Protein AF-0000000078271564 (afdb_homodimer)

Structure (mmCIF, N/CA/C/O backbone):
data_AF-0000000078271564-model_v1
#
loop_
_entity.id
_entity.type
_entity.pdbx_description
1 polymer 'Carboxynorspermidine/carboxyspermidine decarboxylase'
#
loop_
_atom_site.group_PDB
_atom_site.id
_atom_site.type_symbol
_atom_site.label_atom_id
_atom_site.label_alt_id
_atom_site.label_comp_id
_atom_site.label_asym_id
_atom_site.label_entity_id
_atom_site.label_seq_id
_atom_site.pdbx_PDB_ins_code
_atom_site.Cartn_x
_atom_site.Cartn_y
_atom_site.Cartn_z
_atom_site.occupancy
_atom_site.B_iso_or_equiv
_atom_site.auth_seq_id
_atom_site.auth_comp_id
_atom_site.auth_asym_id
_atom_site.auth_atom_id
_atom_site.pdbx_PDB_model_num
ATOM 1 N N . MET A 1 1 ? 22.047 12.156 -17.562 1 96.12 1 MET A N 1
ATOM 2 C CA . MET A 1 1 ? 22.625 13.047 -16.547 1 96.12 1 MET A CA 1
ATOM 3 C C . MET A 1 1 ? 23.438 12.258 -15.531 1 96.12 1 MET A C 1
ATOM 5 O O . MET A 1 1 ? 23.453 11.023 -15.562 1 96.12 1 MET A O 1
ATOM 9 N N . LYS A 1 2 ? 24.078 13.016 -14.656 1 95.75 2 LYS A N 1
ATOM 10 C CA . LYS A 1 2 ? 24.766 12.352 -13.555 1 95.75 2 LYS A CA 1
ATOM 11 C C . LYS A 1 2 ? 23.859 12.211 -12.336 1 95.75 2 LYS A C 1
ATOM 13 O O . LYS A 1 2 ? 22.859 12.914 -12.219 1 95.75 2 LYS A O 1
ATOM 18 N N . LEU A 1 3 ? 24.203 11.258 -11.508 1 96.31 3 LEU A N 1
ATOM 19 C CA . LEU A 1 3 ? 23.375 10.961 -10.336 1 96.31 3 LEU A CA 1
ATOM 20 C C . LEU A 1 3 ? 23.203 12.203 -9.469 1 96.31 3 LEU A C 1
ATOM 22 O O . LEU A 1 3 ? 22.141 12.414 -8.883 1 96.31 3 LEU A O 1
ATOM 26 N N . GLU A 1 4 ? 24.219 13.047 -9.391 1 94.62 4 GLU A N 1
ATOM 27 C CA . GLU A 1 4 ? 24.188 14.234 -8.547 1 94.62 4 GLU A CA 1
ATOM 28 C C . GLU A 1 4 ? 23.141 15.234 -9.047 1 94.62 4 GLU A C 1
ATOM 30 O O . GLU A 1 4 ? 22.734 16.125 -8.305 1 94.62 4 GLU A O 1
ATOM 35 N N . ASP A 1 5 ? 22.734 15.07 -10.25 1 95.25 5 ASP A N 1
ATOM 36 C CA . ASP A 1 5 ? 21.828 16.047 -10.859 1 95.25 5 ASP A CA 1
ATOM 37 C C . ASP A 1 5 ? 20.391 15.523 -10.883 1 95.25 5 ASP A C 1
ATOM 39 O O . ASP A 1 5 ? 19.484 16.219 -11.312 1 95.25 5 ASP A O 1
ATOM 43 N N . ILE A 1 6 ? 20.203 14.344 -10.391 1 96.81 6 ILE A N 1
ATOM 44 C CA . ILE A 1 6 ? 18.875 13.742 -10.516 1 96.81 6 ILE A CA 1
ATOM 45 C C . ILE A 1 6 ? 17.906 14.445 -9.578 1 96.81 6 ILE A C 1
ATOM 47 O O . ILE A 1 6 ? 18.266 14.82 -8.461 1 96.81 6 ILE A O 1
ATOM 51 N N . LYS A 1 7 ? 16.719 14.664 -10.031 1 96.62 7 LYS A N 1
ATOM 52 C CA . LYS A 1 7 ? 15.656 15.133 -9.133 1 96.62 7 LYS A CA 1
ATOM 53 C C . LYS A 1 7 ? 15.172 14 -8.227 1 96.62 7 LYS A C 1
ATOM 55 O O . LYS A 1 7 ? 15.016 12.859 -8.664 1 96.62 7 LYS A O 1
ATOM 60 N N . THR A 1 8 ? 15.055 14.258 -6.965 1 97.94 8 THR A N 1
ATOM 61 C CA . THR A 1 8 ? 14.586 13.281 -5.996 1 97.94 8 THR A CA 1
ATOM 62 C C . THR A 1 8 ? 13.109 13.516 -5.656 1 97.94 8 THR A C 1
ATOM 64 O O . THR A 1 8 ? 12.594 14.617 -5.836 1 97.94 8 THR A O 1
ATOM 67 N N . PRO A 1 9 ? 12.484 12.453 -5.16 1 98.25 9 PRO A N 1
ATOM 68 C CA . PRO A 1 9 ? 12.984 11.094 -4.977 1 98.25 9 PRO A CA 1
ATOM 69 C C . PRO A 1 9 ? 12.961 10.273 -6.266 1 98.25 9 PRO A C 1
ATOM 71 O O . PRO A 1 9 ? 12.195 10.586 -7.18 1 98.25 9 PRO A O 1
ATOM 74 N N . ALA A 1 10 ? 13.82 9.242 -6.332 1 98.62 10 ALA A N 1
ATOM 75 C CA . ALA A 1 10 ? 13.859 8.391 -7.516 1 98.62 10 ALA A CA 1
ATOM 76 C C . ALA A 1 10 ? 14.328 6.98 -7.16 1 98.62 10 ALA A C 1
ATOM 78 O O . ALA A 1 10 ? 15.234 6.809 -6.332 1 98.62 10 ALA A O 1
ATOM 79 N N . TYR A 1 11 ? 13.625 5.973 -7.746 1 98.56 11 TYR A N 1
ATOM 80 C CA . TYR A 1 11 ? 14.188 4.625 -7.797 1 98.56 11 TYR A CA 1
ATOM 81 C C . TYR A 1 11 ? 15.219 4.508 -8.914 1 98.56 11 TYR A C 1
ATOM 83 O O . TYR A 1 11 ? 14.914 4.785 -10.078 1 98.56 11 TYR A O 1
ATOM 91 N N . VAL A 1 12 ? 16.406 4.09 -8.57 1 98.69 12 VAL A N 1
ATOM 92 C CA . VAL A 1 12 ? 17.453 3.99 -9.578 1 98.69 12 VAL A CA 1
ATOM 93 C C . VAL A 1 12 ? 17.984 2.559 -9.633 1 98.69 12 VAL A C 1
ATOM 95 O O . VAL A 1 12 ? 18.5 2.039 -8.641 1 98.69 12 VAL A O 1
ATOM 98 N N . CYS A 1 13 ? 17.781 1.923 -10.742 1 98.44 13 CYS A N 1
ATOM 99 C CA . CYS A 1 13 ? 18.344 0.598 -10.977 1 98.44 13 CYS A CA 1
ATOM 100 C C . CYS A 1 13 ? 19.719 0.699 -11.617 1 98.44 13 CYS A C 1
ATOM 102 O O . CYS A 1 13 ? 19.906 1.438 -12.586 1 98.44 13 CYS A O 1
ATOM 104 N N . GLU A 1 14 ? 20.656 0.043 -11.102 1 98.31 14 GLU A N 1
ATOM 105 C CA . GLU A 1 14 ? 22 -0.004 -11.664 1 98.31 14 GLU A CA 1
ATOM 106 C C . GLU A 1 14 ? 22.141 -1.13 -12.688 1 98.31 14 GLU A C 1
ATOM 108 O O . GLU A 1 14 ? 22.203 -2.305 -12.312 1 98.31 14 GLU A O 1
ATOM 113 N N . GLU A 1 15 ? 22.344 -0.771 -13.883 1 98.12 15 GLU A N 1
ATOM 114 C CA . GLU A 1 15 ? 22.312 -1.715 -15 1 98.12 15 GLU A CA 1
ATOM 115 C C . GLU A 1 15 ? 23.359 -2.805 -14.836 1 98.12 15 GLU A C 1
ATOM 117 O O . GLU A 1 15 ? 23.094 -3.98 -15.078 1 98.12 15 GLU A O 1
ATOM 122 N N . ALA A 1 16 ? 24.578 -2.441 -14.438 1 98.19 16 ALA A N 1
ATOM 123 C CA . ALA A 1 16 ? 25.672 -3.4 -14.297 1 98.19 16 ALA A CA 1
ATOM 124 C C . ALA A 1 16 ? 25.328 -4.461 -13.25 1 98.19 16 ALA A C 1
ATOM 126 O O . ALA A 1 16 ? 25.625 -5.645 -13.445 1 98.19 16 ALA A O 1
ATOM 127 N N . LYS A 1 17 ? 24.734 -4.059 -12.188 1 98.19 17 LYS A N 1
ATOM 128 C CA . LYS A 1 17 ? 24.375 -4.988 -11.125 1 98.19 17 LYS A CA 1
ATOM 129 C C . LYS A 1 17 ? 23.219 -5.895 -11.562 1 98.19 17 LYS A C 1
ATOM 131 O O . LYS A 1 17 ? 23.203 -7.086 -11.25 1 98.19 17 LYS A O 1
ATOM 136 N N . LEU A 1 18 ? 22.25 -5.332 -12.266 1 98.12 18 LEU A N 1
ATOM 137 C CA . LEU A 1 18 ? 21.156 -6.137 -12.805 1 98.12 18 LEU A CA 1
ATOM 138 C C . LEU A 1 18 ? 21.688 -7.188 -13.773 1 98.12 18 LEU A C 1
ATOM 140 O O . LEU A 1 18 ? 21.328 -8.359 -13.68 1 98.12 18 LEU A O 1
ATOM 144 N N . LYS A 1 19 ? 22.578 -6.77 -14.625 1 98.12 19 LYS A N 1
ATOM 145 C CA . LYS A 1 19 ? 23.172 -7.691 -15.586 1 98.12 19 LYS A CA 1
ATOM 146 C C . LYS A 1 19 ? 23.938 -8.812 -14.867 1 98.12 19 LYS A C 1
ATOM 148 O O . LYS A 1 19 ? 23.906 -9.961 -15.297 1 98.12 19 LYS A O 1
ATOM 153 N N . SER A 1 20 ? 24.578 -8.414 -13.828 1 98.19 20 SER A N 1
ATOM 154 C CA . SER A 1 20 ? 25.297 -9.414 -13.047 1 98.19 20 SER A CA 1
ATOM 155 C C . SER A 1 20 ? 24.359 -10.484 -12.5 1 98.19 20 SER A C 1
ATOM 157 O O . SER A 1 20 ? 24.656 -11.68 -12.602 1 98.19 20 SER A O 1
ATOM 159 N N . ASN A 1 21 ? 23.25 -10.078 -11.906 1 98.31 21 ASN A N 1
ATOM 160 C CA . ASN A 1 21 ? 22.266 -11.031 -11.414 1 98.31 21 ASN A CA 1
ATOM 161 C C . ASN A 1 21 ? 21.719 -11.898 -12.547 1 98.31 21 ASN A C 1
ATOM 163 O O . ASN A 1 21 ? 21.594 -13.117 -12.398 1 98.31 21 ASN A O 1
ATOM 167 N N . LEU A 1 22 ? 21.422 -11.281 -13.68 1 98.5 22 LEU A N 1
ATOM 168 C CA . LEU A 1 22 ? 20.859 -12 -14.812 1 98.5 22 LEU A CA 1
ATOM 169 C C . LEU A 1 22 ? 21.859 -13.008 -15.367 1 98.5 22 LEU A C 1
ATOM 171 O O . LEU A 1 22 ? 21.469 -14.086 -15.82 1 98.5 22 LEU A O 1
ATOM 175 N N . ASN A 1 23 ? 23.109 -12.664 -15.312 1 98.5 23 ASN A N 1
ATOM 176 C CA . ASN A 1 23 ? 24.141 -13.594 -15.758 1 98.5 23 ASN A CA 1
ATOM 177 C C . ASN A 1 23 ? 24.203 -14.828 -14.867 1 98.5 23 ASN A C 1
ATOM 179 O O . ASN A 1 23 ? 24.359 -15.953 -15.359 1 98.5 23 ASN A O 1
ATOM 183 N N . ILE A 1 24 ? 24.062 -14.609 -13.602 1 98.44 24 ILE A N 1
ATOM 184 C CA . ILE A 1 24 ? 24.062 -15.727 -12.664 1 98.44 24 ILE A CA 1
ATOM 185 C C . ILE A 1 24 ? 22.859 -16.625 -12.945 1 98.44 24 ILE A C 1
ATOM 187 O O . ILE A 1 24 ? 22.984 -17.844 -13.031 1 98.44 24 ILE A O 1
ATOM 191 N N . LEU A 1 25 ? 21.719 -16.078 -13.148 1 98.5 25 LEU A N 1
ATOM 192 C CA . LEU A 1 25 ? 20.5 -16.828 -13.391 1 98.5 25 LEU A CA 1
ATOM 193 C C . LEU A 1 25 ? 20.547 -17.562 -14.727 1 98.5 25 LEU A C 1
ATOM 195 O O . LEU A 1 25 ? 20.094 -18.688 -14.844 1 98.5 25 LEU A O 1
ATOM 199 N N . SER A 1 26 ? 21.156 -16.875 -15.695 1 98.06 26 SER A N 1
ATOM 200 C CA . SER A 1 26 ? 21.344 -17.5 -17 1 98.06 26 SER A CA 1
ATOM 201 C C . SER A 1 26 ? 22.281 -18.703 -16.906 1 98.06 26 SER A C 1
ATOM 203 O O . SER A 1 26 ? 22.094 -19.703 -17.594 1 98.06 26 SER A O 1
ATOM 205 N N . HIS A 1 27 ? 23.266 -18.516 -16.094 1 98.38 27 HIS A N 1
ATOM 206 C CA . HIS A 1 27 ? 24.203 -19.625 -15.867 1 98.38 27 HIS A CA 1
ATOM 207 C C . HIS A 1 27 ? 23.484 -20.828 -15.258 1 98.38 27 HIS A C 1
ATOM 209 O O . HIS A 1 27 ? 23.703 -21.953 -15.688 1 98.38 27 HIS A O 1
ATOM 215 N N . VAL A 1 28 ? 22.672 -20.578 -14.312 1 98.44 28 VAL A N 1
ATOM 216 C CA . VAL A 1 28 ? 21.891 -21.656 -13.688 1 98.44 28 VAL A CA 1
ATOM 217 C C . VAL A 1 28 ? 21.031 -22.344 -14.734 1 98.44 28 VAL A C 1
ATOM 219 O O . VAL A 1 28 ? 20.969 -23.578 -14.781 1 98.44 28 VAL A O 1
ATOM 222 N N . ALA A 1 29 ? 20.391 -21.578 -15.539 1 98.38 29 ALA A N 1
ATOM 223 C CA . ALA A 1 29 ? 19.531 -22.125 -16.594 1 98.38 29 ALA A CA 1
ATOM 224 C C . ALA A 1 29 ? 20.328 -23.016 -17.531 1 98.38 29 ALA A C 1
ATOM 226 O O . ALA A 1 29 ? 19.938 -24.156 -17.797 1 98.38 29 ALA A O 1
ATOM 227 N N . LYS A 1 30 ? 21.438 -22.531 -17.969 1 98.44 30 LYS A N 1
ATOM 228 C CA . LYS A 1 30 ? 22.266 -23.234 -18.953 1 98.44 30 LYS A CA 1
ATOM 229 C C . LYS A 1 30 ? 22.812 -24.531 -18.375 1 98.44 30 LYS A C 1
ATOM 231 O O . LYS A 1 30 ? 22.766 -25.594 -19.016 1 98.44 30 LYS A O 1
ATOM 236 N N . GLU A 1 31 ? 23.281 -24.484 -17.188 1 98.5 31 GLU A N 1
ATOM 237 C CA . GLU A 1 31 ? 23.984 -25.609 -16.609 1 98.5 31 GLU A CA 1
ATOM 238 C C . GLU A 1 31 ? 23.031 -26.656 -16.062 1 98.5 31 GLU A C 1
ATOM 240 O O . GLU A 1 31 ? 23.328 -27.859 -16.078 1 98.5 31 GLU A O 1
ATOM 245 N N . SER A 1 32 ? 21.922 -26.266 -15.625 1 98.5 32 SER A N 1
ATOM 246 C CA . SER A 1 32 ? 20.984 -27.203 -15.008 1 98.5 32 SER A CA 1
ATOM 247 C C . SER A 1 32 ? 20 -27.75 -16.031 1 98.5 32 SER A C 1
ATOM 249 O O . SER A 1 32 ? 19.406 -28.812 -15.82 1 98.5 32 SER A O 1
ATOM 251 N N . GLY A 1 33 ? 19.766 -26.984 -17.078 1 98.5 33 GLY A N 1
ATOM 252 C CA . GLY A 1 33 ? 18.719 -27.328 -18.047 1 98.5 33 GLY A CA 1
ATOM 253 C C . GLY A 1 33 ? 17.359 -26.781 -17.656 1 98.5 33 GLY A C 1
ATOM 254 O O . GLY A 1 33 ? 16.391 -26.906 -18.422 1 98.5 33 GLY A O 1
ATOM 255 N N . ALA A 1 34 ? 17.25 -26.156 -16.562 1 98.56 34 ALA A N 1
ATOM 256 C CA . ALA A 1 34 ? 15.992 -25.547 -16.156 1 98.56 34 ALA A CA 1
ATOM 257 C C . ALA A 1 34 ? 15.703 -24.281 -16.953 1 98.56 34 ALA A C 1
ATOM 259 O O . ALA A 1 34 ? 16.625 -23.688 -17.547 1 98.56 34 ALA A O 1
ATOM 260 N N . LYS A 1 35 ? 14.453 -23.922 -17.062 1 98.56 35 LYS A N 1
ATOM 261 C CA . LYS A 1 35 ? 14.062 -22.594 -17.531 1 98.56 35 LYS A CA 1
ATOM 262 C C . LYS A 1 35 ? 13.781 -21.656 -16.359 1 98.56 35 LYS A C 1
ATOM 264 O O . LYS A 1 35 ? 13.086 -22.031 -15.406 1 98.56 35 LYS A O 1
ATOM 269 N N . VAL A 1 36 ? 14.336 -20.469 -16.406 1 98.5 36 VAL A N 1
ATOM 270 C CA . VAL A 1 36 ? 14.242 -19.5 -15.312 1 98.5 36 VAL A CA 1
ATOM 271 C C . VAL A 1 36 ? 13.266 -18.391 -15.695 1 98.5 36 VAL A C 1
ATOM 273 O O . VAL A 1 36 ? 13.43 -17.734 -16.734 1 98.5 36 VAL A O 1
ATOM 276 N N . LEU A 1 37 ? 12.266 -18.172 -14.867 1 98.56 37 LEU A N 1
ATOM 277 C CA . LEU A 1 37 ? 11.219 -17.203 -15.141 1 98.56 37 LEU A CA 1
ATOM 278 C C . LEU A 1 37 ? 11.336 -16 -14.203 1 98.56 37 LEU A C 1
ATOM 280 O O . LEU A 1 37 ? 11.609 -16.172 -13.008 1 98.56 37 LEU A O 1
ATOM 284 N N . CYS A 1 38 ? 11.148 -14.812 -14.695 1 97.94 38 CYS A N 1
ATOM 285 C CA . CYS A 1 38 ? 11.031 -13.617 -13.867 1 97.94 38 CYS A CA 1
ATOM 286 C C . CYS A 1 38 ? 9.672 -13.547 -13.188 1 97.94 38 CYS A C 1
ATOM 288 O O . CYS A 1 38 ? 8.641 -13.453 -13.867 1 97.94 38 CYS A O 1
ATOM 290 N N . ALA A 1 39 ? 9.656 -13.594 -11.898 1 97.44 39 ALA A N 1
ATOM 291 C CA . ALA A 1 39 ? 8.406 -13.406 -11.18 1 97.44 39 ALA A CA 1
ATOM 292 C C . ALA A 1 39 ? 8.039 -11.922 -11.102 1 97.44 39 ALA A C 1
ATOM 294 O O . ALA A 1 39 ? 8.625 -11.172 -10.32 1 97.44 39 ALA A O 1
ATOM 295 N N . LEU A 1 40 ? 6.973 -11.508 -11.742 1 97.44 40 LEU A N 1
ATOM 296 C CA . LEU A 1 40 ? 6.594 -10.102 -11.828 1 97.44 40 LEU A CA 1
ATOM 297 C C . LEU A 1 40 ? 6.055 -9.602 -10.492 1 97.44 40 LEU A C 1
ATOM 299 O O . LEU A 1 40 ? 5.996 -8.391 -10.25 1 97.44 40 LEU A O 1
ATOM 303 N N . LYS A 1 41 ? 5.723 -10.523 -9.578 1 94.81 41 LYS A N 1
ATOM 304 C CA . LYS A 1 41 ? 5.312 -10.156 -8.227 1 94.81 41 LYS A CA 1
ATOM 305 C C . LYS A 1 41 ? 6.438 -9.438 -7.488 1 94.81 41 LYS A C 1
ATOM 307 O O . LYS A 1 41 ? 6.184 -8.555 -6.664 1 94.81 41 LYS A O 1
ATOM 312 N N . GLY A 1 42 ? 7.633 -9.797 -7.805 1 93.44 42 GLY A N 1
ATOM 313 C CA . GLY A 1 42 ? 8.773 -9.266 -7.078 1 93.44 42 GLY A CA 1
ATOM 314 C C . GLY A 1 42 ? 9.539 -8.219 -7.863 1 93.44 42 GLY A C 1
ATOM 315 O O . GLY A 1 42 ? 10.18 -7.336 -7.277 1 93.44 42 GLY A O 1
ATOM 316 N N . PHE A 1 43 ? 9.508 -8.367 -9.219 1 96.31 43 PHE A N 1
ATOM 317 C CA . PHE A 1 43 ? 10.273 -7.449 -10.055 1 96.31 43 PHE A CA 1
ATOM 318 C C . PHE A 1 43 ? 9.523 -7.113 -11.336 1 96.31 43 PHE A C 1
ATOM 320 O O . PHE A 1 43 ? 9.648 -7.82 -12.336 1 96.31 43 PHE A O 1
ATOM 327 N N . ALA A 1 44 ? 8.852 -6.004 -11.344 1 96.88 44 ALA A N 1
ATOM 328 C CA . ALA A 1 44 ? 8.133 -5.508 -12.516 1 96.88 44 ALA A CA 1
ATOM 329 C C . ALA A 1 44 ? 8.594 -4.105 -12.891 1 96.88 44 ALA A C 1
ATOM 331 O O . ALA A 1 44 ? 7.793 -3.266 -13.305 1 96.88 44 ALA A O 1
ATOM 332 N N . PHE A 1 45 ? 9.883 -3.832 -12.68 1 96.88 45 PHE A N 1
ATOM 333 C CA . PHE A 1 45 ? 10.5 -2.545 -12.977 1 96.88 45 PHE A CA 1
ATOM 334 C C . PHE A 1 45 ? 10.672 -2.357 -14.477 1 96.88 45 PHE A C 1
ATOM 336 O O . PHE A 1 45 ? 11.633 -2.857 -15.062 1 96.88 45 PHE A O 1
ATOM 343 N N . SER A 1 46 ? 9.859 -1.545 -15.148 1 96.69 46 SER A N 1
ATOM 344 C CA . SER A 1 46 ? 9.688 -1.487 -16.594 1 96.69 46 SER A CA 1
ATOM 345 C C . SER A 1 46 ? 10.984 -1.095 -17.297 1 96.69 46 SER A C 1
ATOM 347 O O . SER A 1 46 ? 11.32 -1.632 -18.359 1 96.69 46 SER A O 1
ATOM 349 N N . PRO A 1 47 ? 11.773 -0.153 -16.734 1 96.56 47 PRO A N 1
ATOM 350 C CA . PRO A 1 47 ? 12.992 0.216 -17.453 1 96.56 47 PRO A CA 1
ATOM 351 C C . PRO A 1 47 ? 13.977 -0.942 -17.578 1 96.56 47 PRO A C 1
ATOM 353 O O . PRO A 1 47 ? 14.812 -0.951 -18.484 1 96.56 47 PRO A O 1
ATOM 356 N N . GLY A 1 48 ? 13.859 -1.881 -16.703 1 96.56 48 GLY A N 1
ATOM 357 C CA . GLY A 1 48 ? 14.75 -3.027 -16.719 1 96.56 48 GLY A CA 1
ATOM 358 C C . GLY A 1 48 ? 14.227 -4.176 -17.562 1 96.56 48 GLY A C 1
ATOM 359 O O . GLY A 1 48 ? 14.953 -5.125 -17.859 1 96.56 48 GLY A O 1
ATOM 360 N N . MET A 1 49 ? 13.008 -4.148 -18.078 1 97.31 49 MET A N 1
ATOM 361 C CA . MET A 1 49 ? 12.32 -5.289 -18.688 1 97.31 49 MET A CA 1
ATOM 362 C C . MET A 1 49 ? 12.977 -5.672 -20 1 97.31 49 MET A C 1
ATOM 364 O O . MET A 1 49 ? 13.047 -6.855 -20.344 1 97.31 49 MET A O 1
ATOM 368 N N . PRO A 1 50 ? 13.516 -4.684 -20.766 1 96.75 50 PRO A N 1
ATOM 369 C CA . PRO A 1 50 ? 14.195 -5.086 -22 1 96.75 50 PRO A CA 1
ATOM 370 C C . PRO A 1 50 ? 15.359 -6.035 -21.75 1 96.75 50 PRO A C 1
ATOM 372 O O . PRO A 1 50 ? 15.539 -7.008 -22.484 1 96.75 50 PRO A O 1
ATOM 375 N N . LEU A 1 51 ? 16.094 -5.777 -20.703 1 97.12 51 LEU A N 1
ATOM 376 C CA . LEU A 1 51 ? 17.203 -6.652 -20.344 1 97.12 51 LEU A CA 1
ATOM 377 C C . LEU A 1 51 ? 16.703 -7.988 -19.812 1 97.12 51 LEU A C 1
ATOM 379 O O . LEU A 1 51 ? 17.188 -9.047 -20.203 1 97.12 51 LEU A O 1
ATOM 383 N N . VAL A 1 52 ? 15.75 -7.984 -18.984 1 98.06 52 VAL A N 1
ATOM 384 C CA . VAL A 1 52 ? 15.25 -9.164 -18.281 1 98.06 52 VAL A CA 1
ATOM 385 C C . VAL A 1 52 ? 14.594 -10.117 -19.281 1 98.06 52 VAL A C 1
ATOM 387 O O . VAL A 1 52 ? 14.883 -11.32 -19.281 1 98.06 52 VAL A O 1
ATOM 390 N N . SER A 1 53 ? 13.75 -9.555 -20.156 1 98.25 53 SER A N 1
ATOM 391 C CA . SER A 1 53 ? 13.023 -10.383 -21.109 1 98.25 53 SER A CA 1
ATOM 392 C C . SER A 1 53 ? 13.969 -11 -22.141 1 98.25 53 SER A C 1
ATOM 394 O O . SER A 1 53 ? 13.695 -12.086 -22.672 1 98.25 53 SER A O 1
ATOM 396 N N . LYS A 1 54 ? 15.062 -10.359 -22.391 1 97.88 54 LYS A N 1
ATOM 397 C CA . LYS A 1 54 ? 16.062 -10.867 -23.328 1 97.88 54 LYS A CA 1
ATOM 398 C C . LYS A 1 54 ? 16.875 -11.992 -22.703 1 97.88 54 LYS A C 1
ATOM 400 O O . LYS A 1 54 ? 17.203 -12.969 -23.375 1 97.88 54 LYS A O 1
ATOM 405 N N . MET A 1 55 ? 17.141 -11.891 -21.438 1 97.94 55 MET A N 1
ATOM 406 C CA . MET A 1 55 ? 18.172 -12.75 -20.859 1 97.94 55 MET A CA 1
ATOM 407 C C . MET A 1 55 ? 17.531 -13.938 -20.141 1 97.94 55 MET A C 1
ATOM 409 O O . MET A 1 55 ? 18.156 -14.984 -19.984 1 97.94 55 MET A O 1
ATOM 413 N N . LEU A 1 56 ? 16.328 -13.82 -19.656 1 98.12 56 LEU A N 1
ATOM 414 C CA . LEU A 1 56 ? 15.664 -14.93 -18.969 1 98.12 56 LEU A CA 1
ATOM 415 C C . LEU A 1 56 ? 14.711 -15.648 -19.922 1 98.12 56 LEU A C 1
ATOM 417 O O . LEU A 1 56 ? 14.43 -15.164 -21.016 1 98.12 56 LEU A O 1
ATOM 421 N N . ASN A 1 57 ? 14.227 -16.828 -19.5 1 98.44 57 ASN A N 1
ATOM 422 C CA . ASN A 1 57 ? 13.453 -17.703 -20.375 1 98.44 57 ASN A CA 1
ATOM 423 C C . ASN A 1 57 ? 12.008 -17.234 -20.484 1 98.44 57 ASN A C 1
ATOM 425 O O . ASN A 1 57 ? 11.312 -17.578 -21.453 1 98.44 57 ASN A O 1
ATOM 429 N N . GLY A 1 58 ? 11.539 -16.5 -19.578 1 98.44 58 GLY A N 1
ATOM 430 C CA . GLY A 1 58 ? 10.148 -16.047 -19.547 1 98.44 58 GLY A CA 1
ATOM 431 C C . GLY A 1 58 ? 9.781 -15.336 -18.266 1 98.44 58 GLY A C 1
ATOM 432 O O . GLY A 1 58 ? 10.648 -14.812 -17.562 1 98.44 58 GLY A O 1
ATOM 433 N N . ALA A 1 59 ? 8.461 -15.211 -17.984 1 98.5 59 ALA A N 1
ATOM 434 C CA . ALA A 1 59 ? 7.926 -14.57 -16.781 1 98.5 59 ALA A CA 1
ATOM 435 C C . ALA A 1 59 ? 6.828 -15.422 -16.156 1 98.5 59 ALA A C 1
ATOM 437 O O . ALA A 1 59 ? 6.121 -16.156 -16.859 1 98.5 59 ALA A O 1
ATOM 438 N N . THR A 1 60 ? 6.781 -15.422 -14.914 1 98.5 60 THR A N 1
ATOM 439 C CA . THR A 1 60 ? 5.621 -15.938 -14.195 1 98.5 60 THR A CA 1
ATOM 440 C C . THR A 1 60 ? 4.746 -14.797 -13.688 1 98.5 60 THR A C 1
ATOM 442 O O . THR A 1 60 ? 5.258 -13.773 -13.227 1 98.5 60 THR A O 1
ATOM 445 N N . CYS A 1 61 ? 3.418 -14.977 -13.852 1 98.38 61 CYS A N 1
ATOM 446 C CA . CYS A 1 61 ? 2.445 -13.906 -13.656 1 98.38 61 CYS A CA 1
ATOM 447 C C . CYS A 1 61 ? 1.361 -14.336 -12.672 1 98.38 61 CYS A C 1
ATOM 449 O O . CYS A 1 61 ? 0.9 -15.477 -12.703 1 98.38 61 CYS A O 1
ATOM 451 N N . SER A 1 62 ? 1.023 -13.352 -11.82 1 97.56 62 SER A N 1
ATOM 452 C CA . SER A 1 62 ? -0.069 -13.57 -10.875 1 97.56 62 SER A CA 1
ATOM 453 C C . SER A 1 62 ? -1.388 -13.031 -11.422 1 97.56 62 SER A C 1
ATOM 455 O O . SER A 1 62 ? -1.946 -12.078 -10.875 1 97.56 62 SER A O 1
ATOM 457 N N . GLY A 1 63 ? -1.954 -13.672 -12.461 1 97.94 63 GLY A N 1
ATOM 458 C CA . GLY A 1 63 ? -3.24 -13.266 -13.008 1 97.94 63 GLY A CA 1
ATOM 459 C C . GLY A 1 63 ? -3.127 -12.562 -14.344 1 97.94 63 GLY A C 1
ATOM 460 O O . GLY A 1 63 ? -2.039 -12.477 -14.922 1 97.94 63 GLY A O 1
ATOM 461 N N . LEU A 1 64 ? -4.238 -12.039 -14.852 1 98.5 64 LEU A N 1
ATOM 462 C CA . LEU A 1 64 ? -4.383 -11.516 -16.203 1 98.5 64 LEU A CA 1
ATOM 463 C C . LEU A 1 64 ? -3.535 -10.266 -16.391 1 98.5 64 LEU A C 1
ATOM 465 O O . LEU A 1 64 ? -2.834 -10.133 -17.406 1 98.5 64 LEU A O 1
ATOM 469 N N . ILE A 1 65 ? -3.525 -9.336 -15.492 1 98.5 65 ILE A N 1
ATOM 470 C CA . ILE A 1 65 ? -2.887 -8.039 -15.648 1 98.5 65 ILE A CA 1
ATOM 471 C C . ILE A 1 65 ? -1.376 -8.219 -15.781 1 98.5 65 ILE A C 1
ATOM 473 O O . ILE A 1 65 ? -0.747 -7.621 -16.656 1 98.5 65 ILE A O 1
ATOM 477 N N . GLU A 1 66 ? -0.82 -9.047 -15 1 98.5 66 GLU A N 1
ATOM 478 C CA . GLU A 1 66 ? 0.61 -9.312 -15.125 1 98.5 66 GLU A CA 1
ATOM 479 C C . GLU A 1 66 ? 0.921 -10.055 -16.422 1 98.5 66 GLU A C 1
ATOM 481 O O . GLU A 1 66 ? 1.972 -9.844 -17.031 1 98.5 66 GLU A O 1
ATOM 486 N N . ALA A 1 67 ? 0.015 -10.961 -16.797 1 98.81 67 ALA A N 1
ATOM 487 C CA . ALA A 1 67 ? 0.218 -11.656 -18.078 1 98.81 67 ALA A CA 1
ATOM 488 C C . ALA A 1 67 ? 0.258 -10.664 -19.234 1 98.81 67 ALA A C 1
ATOM 490 O O . ALA A 1 67 ? 1.108 -10.773 -20.125 1 98.81 67 ALA A O 1
ATOM 491 N N . LYS A 1 68 ? -0.625 -9.727 -19.203 1 98.75 68 LYS A N 1
ATOM 492 C CA . LYS A 1 68 ? -0.633 -8.688 -20.219 1 98.75 68 LYS A CA 1
ATOM 493 C C . LYS A 1 68 ? 0.658 -7.875 -20.188 1 98.75 68 LYS A C 1
ATOM 495 O O . LYS A 1 68 ? 1.2 -7.516 -21.234 1 98.75 68 LYS A O 1
ATOM 500 N N . TYR A 1 69 ? 1.084 -7.57 -18.984 1 98.62 69 TYR A N 1
ATOM 501 C CA . TYR A 1 69 ? 2.336 -6.844 -18.812 1 98.62 69 TYR A CA 1
ATOM 502 C C . TYR A 1 69 ? 3.506 -7.617 -19.406 1 98.62 69 TYR A C 1
ATOM 504 O O . TYR A 1 69 ? 4.336 -7.047 -20.125 1 98.62 69 TYR A O 1
ATOM 512 N N . ALA A 1 70 ? 3.562 -8.93 -19.125 1 98.69 70 ALA A N 1
ATOM 513 C CA . ALA A 1 70 ? 4.609 -9.781 -19.672 1 98.69 70 ALA A CA 1
ATOM 514 C C . ALA A 1 70 ? 4.582 -9.781 -21.203 1 98.69 70 ALA A C 1
ATOM 516 O O . ALA A 1 70 ? 5.629 -9.672 -21.844 1 98.69 70 ALA A O 1
ATOM 517 N N . LYS A 1 71 ? 3.422 -9.906 -21.75 1 98.69 71 LYS A N 1
ATOM 518 C CA . LYS A 1 71 ? 3.268 -9.891 -23.203 1 98.69 71 LYS A CA 1
ATOM 519 C C . LYS A 1 71 ? 3.766 -8.578 -23.797 1 98.69 71 LYS A C 1
ATOM 521 O O . LYS A 1 71 ? 4.52 -8.578 -24.766 1 98.69 71 LYS A O 1
ATOM 526 N N . GLU A 1 72 ? 3.4 -7.508 -23.219 1 98.38 72 GLU A N 1
ATOM 527 C CA . GLU A 1 72 ? 3.779 -6.184 -23.703 1 98.38 72 GLU A CA 1
ATOM 528 C C . GLU A 1 72 ? 5.297 -6.004 -23.688 1 98.38 72 GLU A C 1
ATOM 530 O O . GLU A 1 72 ? 5.855 -5.348 -24.562 1 98.38 72 GLU A O 1
ATOM 535 N N . HIS A 1 73 ? 5.977 -6.59 -22.734 1 98.19 73 HIS A N 1
ATOM 536 C CA . HIS A 1 73 ? 7.414 -6.387 -22.578 1 98.19 73 HIS A CA 1
ATOM 537 C C . HIS A 1 73 ? 8.203 -7.469 -23.312 1 98.19 73 HIS A C 1
ATOM 539 O O . HIS A 1 73 ? 9.422 -7.562 -23.172 1 98.19 73 HIS A O 1
ATOM 545 N N . GLY A 1 74 ? 7.543 -8.383 -24.016 1 98 74 GLY A N 1
ATOM 546 C CA . GLY A 1 74 ? 8.195 -9.266 -24.969 1 98 74 GLY A CA 1
ATOM 547 C C . GLY A 1 74 ? 8.75 -10.523 -24.328 1 98 74 GLY A C 1
ATOM 548 O O . GLY A 1 74 ? 9.711 -11.109 -24.828 1 98 74 GLY A O 1
ATOM 549 N N . PHE A 1 75 ? 8.219 -10.914 -23.203 1 98.44 75 PHE A N 1
ATOM 550 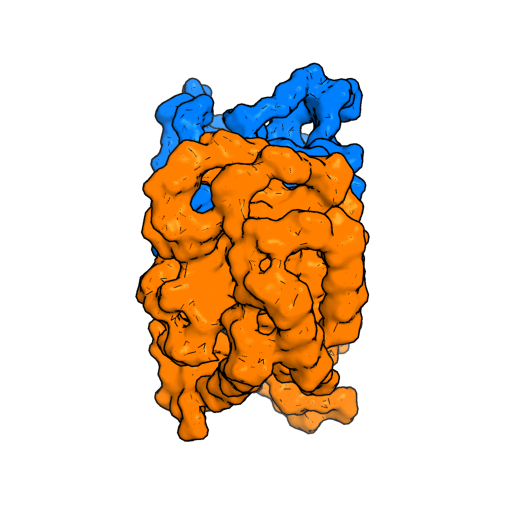C CA . PHE A 1 75 ? 8.656 -12.18 -22.625 1 98.44 75 PHE A CA 1
ATOM 551 C C . PHE A 1 75 ? 8.266 -13.344 -23.531 1 98.44 75 PHE A C 1
ATOM 553 O O . PHE A 1 75 ? 7.148 -13.391 -24.047 1 98.44 75 PHE A O 1
ATOM 560 N N . ARG A 1 76 ? 9.125 -14.336 -23.688 1 96.69 76 ARG A N 1
ATOM 561 C CA . ARG A 1 76 ? 8.961 -15.414 -24.656 1 96.69 76 ARG A CA 1
ATOM 562 C C . ARG A 1 76 ? 8.023 -16.484 -24.125 1 96.69 76 ARG A C 1
ATOM 564 O O . ARG A 1 76 ? 7.297 -17.125 -24.891 1 96.69 76 ARG A O 1
ATOM 571 N N . GLU A 1 77 ? 8.102 -16.719 -22.922 1 98.19 77 GLU A N 1
ATOM 572 C CA . GLU A 1 77 ? 7.258 -17.719 -22.266 1 98.19 77 GLU A CA 1
ATOM 573 C C . GLU A 1 77 ? 6.551 -17.125 -21.047 1 98.19 77 GLU A C 1
ATOM 575 O O . GLU A 1 77 ? 7.195 -16.578 -20.156 1 98.19 77 GLU A O 1
ATOM 580 N N . ILE A 1 78 ? 5.18 -17.172 -21.094 1 98.81 78 ILE A N 1
ATOM 581 C CA . ILE A 1 78 ? 4.352 -16.562 -20.047 1 98.81 78 ILE A CA 1
ATOM 582 C C . ILE A 1 78 ? 3.637 -17.656 -19.266 1 98.81 78 ILE A C 1
ATOM 584 O O . ILE A 1 78 ? 2.861 -18.438 -19.828 1 98.81 78 ILE A O 1
ATOM 588 N N . HIS A 1 79 ? 3.936 -17.781 -17.953 1 98.88 79 HIS A N 1
ATOM 589 C CA . HIS A 1 79 ? 3.283 -18.703 -17.031 1 98.88 79 HIS A CA 1
ATOM 590 C C . HIS A 1 79 ? 2.332 -17.953 -16.094 1 98.88 79 HIS A C 1
ATOM 592 O O . HIS A 1 79 ? 2.754 -17.062 -15.359 1 98.88 79 HIS A O 1
ATOM 598 N N . THR A 1 80 ? 1.021 -18.297 -16.141 1 98.88 80 THR A N 1
ATOM 599 C CA . THR A 1 80 ? 0.063 -17.547 -15.344 1 98.88 80 THR A CA 1
ATOM 600 C C . THR A 1 80 ? -0.597 -18.438 -14.297 1 98.88 80 THR A C 1
ATOM 602 O O . THR A 1 80 ? -1.082 -19.531 -14.625 1 98.88 80 THR A O 1
ATOM 605 N N . TYR A 1 81 ? -0.5 -18.031 -13.117 1 98.44 81 TYR A N 1
ATOM 606 C CA . TYR A 1 81 ? -1.172 -18.625 -11.961 1 98.44 81 TYR A CA 1
ATOM 607 C C . TYR A 1 81 ? -2.047 -17.609 -11.25 1 98.44 81 TYR A C 1
ATOM 609 O O . TYR A 1 81 ? -1.72 -16.422 -11.219 1 98.44 81 TYR A O 1
ATOM 617 N N . SER A 1 82 ? -3.129 -17.984 -10.68 1 98 82 SER A N 1
ATOM 618 C CA . SER A 1 82 ? -3.949 -17.219 -9.742 1 98 82 SER A CA 1
ATOM 619 C C . SER A 1 82 ? -4.578 -18.141 -8.695 1 98 82 SER A C 1
ATOM 621 O O . SER A 1 82 ? -4.934 -19.281 -8.992 1 98 82 SER A O 1
ATOM 623 N N . PRO A 1 83 ? -4.766 -17.594 -7.453 1 98.25 83 PRO A N 1
ATOM 624 C CA . PRO A 1 83 ? -5.52 -18.406 -6.492 1 98.25 83 PRO A CA 1
ATOM 625 C C . PRO A 1 83 ? -6.895 -18.812 -7.016 1 98.25 83 PRO A C 1
ATOM 627 O O . PRO A 1 83 ? -7.391 -19.891 -6.684 1 98.25 83 PRO A O 1
ATOM 630 N N . ALA A 1 84 ? -7.469 -17.938 -7.801 1 98.56 84 ALA A N 1
ATOM 631 C CA . ALA A 1 84 ? -8.711 -18.234 -8.516 1 98.56 84 ALA A CA 1
ATOM 632 C C . ALA A 1 84 ? -8.883 -17.297 -9.711 1 98.56 84 ALA A C 1
ATOM 634 O O . ALA A 1 84 ? -8.719 -16.078 -9.578 1 98.56 84 ALA A O 1
ATOM 635 N N . PHE A 1 85 ? -9.227 -17.875 -10.867 1 98.31 85 PHE A N 1
ATOM 636 C CA . PHE A 1 85 ? -9.555 -17.078 -12.055 1 98.31 85 PHE A CA 1
ATOM 637 C C . PHE A 1 85 ? -11.039 -16.75 -12.094 1 98.31 85 PHE A C 1
ATOM 639 O O . PHE A 1 85 ? -11.867 -17.531 -11.625 1 98.31 85 PHE A O 1
ATOM 646 N N . SER A 1 86 ? -11.32 -15.602 -12.664 1 97.19 86 SER A N 1
ATOM 647 C CA . SER A 1 86 ? -12.711 -15.227 -12.883 1 97.19 86 SER A CA 1
ATOM 648 C C . SER A 1 86 ? -13.18 -15.586 -14.281 1 97.19 86 SER A C 1
ATOM 650 O O . SER A 1 86 ? -12.359 -15.766 -15.188 1 97.19 86 SER A O 1
ATOM 652 N N . ASP A 1 87 ? -14.508 -15.625 -14.438 1 96.44 87 ASP A N 1
ATOM 653 C CA . ASP A 1 87 ? -15.094 -15.812 -15.766 1 96.44 87 ASP A CA 1
ATOM 654 C C . ASP A 1 87 ? -14.711 -14.68 -16.703 1 96.44 87 ASP A C 1
ATOM 656 O O . ASP A 1 87 ? -14.547 -14.883 -17.906 1 96.44 87 ASP A O 1
ATOM 660 N N . ASP A 1 88 ? -14.492 -13.555 -16.156 1 95.31 88 ASP A N 1
ATOM 661 C CA . ASP A 1 88 ? -14.18 -12.375 -16.969 1 95.31 88 ASP A CA 1
ATOM 662 C C . ASP A 1 88 ? -12.75 -12.438 -17.5 1 95.31 88 ASP A C 1
ATOM 664 O O . ASP A 1 88 ? -12.445 -11.875 -18.547 1 95.31 88 ASP A O 1
ATOM 668 N N . ASP A 1 89 ? -11.859 -13.188 -16.797 1 97.44 89 ASP A N 1
ATOM 669 C CA . ASP A 1 89 ? -10.43 -13.102 -17.094 1 97.44 89 ASP A CA 1
ATOM 670 C C . ASP A 1 89 ? -9.961 -14.32 -17.875 1 97.44 89 ASP A C 1
ATOM 672 O O . ASP A 1 89 ? -8.992 -14.242 -18.641 1 97.44 89 ASP A O 1
ATOM 676 N N . ILE A 1 90 ? -10.609 -15.461 -17.75 1 98.56 90 ILE A N 1
ATOM 677 C CA . ILE A 1 90 ? -10.031 -16.766 -18.062 1 98.56 90 ILE A CA 1
ATOM 678 C C . ILE A 1 90 ? -9.789 -16.859 -19.562 1 98.56 90 ILE A C 1
ATOM 680 O O . ILE A 1 90 ? -8.766 -17.406 -20 1 98.56 90 ILE A O 1
ATOM 684 N N . ASP A 1 91 ? -10.625 -16.328 -20.391 1 98.69 91 ASP A N 1
ATOM 685 C CA . ASP A 1 91 ? -10.453 -16.453 -21.828 1 98.69 91 ASP A CA 1
ATOM 686 C C . ASP A 1 91 ? -9.188 -15.727 -22.297 1 98.69 91 ASP A C 1
ATOM 688 O O . ASP A 1 91 ? -8.398 -16.281 -23.062 1 98.69 91 ASP A O 1
ATOM 692 N N . GLU A 1 92 ? -9.016 -14.539 -21.828 1 98.62 92 GLU A N 1
ATOM 693 C CA . GLU A 1 92 ? -7.832 -13.773 -22.219 1 98.62 92 GLU A CA 1
ATOM 694 C C . GLU A 1 92 ? -6.562 -14.375 -21.625 1 98.62 92 GLU A C 1
ATOM 696 O O . GLU A 1 92 ? -5.516 -14.398 -22.281 1 98.62 92 GLU A O 1
ATOM 701 N N . VAL A 1 93 ? -6.648 -14.898 -20.391 1 98.75 93 VAL A N 1
ATOM 702 C CA . VAL A 1 93 ? -5.512 -15.57 -19.766 1 98.75 93 VAL A CA 1
ATOM 703 C C . VAL A 1 93 ? -5.062 -16.734 -20.625 1 98.75 93 VAL A C 1
ATOM 705 O O . VAL A 1 93 ? -3.881 -16.844 -20.969 1 98.75 93 VAL A O 1
ATOM 708 N N . LEU A 1 94 ? -6.016 -17.547 -21.062 1 98.81 94 LEU A N 1
ATOM 709 C CA . LEU A 1 94 ? -5.719 -18.734 -21.859 1 98.81 94 LEU A CA 1
ATOM 710 C C . LEU A 1 94 ? -5.184 -18.344 -23.234 1 98.81 94 LEU A C 1
ATOM 712 O O . LEU A 1 94 ? -4.406 -19.094 -23.828 1 98.81 94 LEU A O 1
ATOM 716 N N . SER A 1 95 ? -5.496 -17.188 -23.672 1 98.56 95 SER A N 1
ATOM 717 C CA . SER A 1 95 ? -5.082 -16.75 -25 1 98.56 95 SER A CA 1
ATOM 718 C C . SER A 1 95 ? -3.646 -16.234 -25 1 98.56 95 SER A C 1
ATOM 720 O O . SER A 1 95 ? -2.906 -16.438 -25.969 1 98.56 95 SER A O 1
ATOM 722 N N . ILE A 1 96 ? -3.195 -15.68 -23.922 1 98.25 96 ILE A N 1
ATOM 723 C CA . ILE A 1 96 ? -1.91 -14.984 -23.984 1 98.25 96 ILE A CA 1
ATOM 724 C C . ILE A 1 96 ? -0.847 -15.812 -23.266 1 98.25 96 ILE A C 1
ATOM 726 O O . ILE A 1 96 ? 0.351 -15.633 -23.5 1 98.25 96 ILE A O 1
ATOM 730 N N . SER A 1 97 ? -1.251 -16.734 -22.406 1 98.81 97 SER A N 1
ATOM 731 C CA . SER A 1 97 ? -0.303 -17.5 -21.609 1 98.81 97 SER A CA 1
ATOM 732 C C . SER A 1 97 ? 0.14 -18.766 -22.328 1 98.81 97 SER A C 1
ATOM 734 O O . SER A 1 97 ? -0.643 -19.375 -23.062 1 98.81 97 SER A O 1
ATOM 736 N N . HIS A 1 98 ? 1.363 -19.125 -22.156 1 98.88 98 HIS A N 1
ATOM 737 C CA . HIS A 1 98 ? 1.896 -20.391 -22.641 1 98.88 98 HIS A CA 1
ATOM 738 C C . HIS A 1 98 ? 1.621 -21.516 -21.656 1 98.88 98 HIS A C 1
ATOM 740 O O . HIS A 1 98 ? 1.47 -22.672 -22.062 1 98.88 98 HIS A O 1
ATOM 746 N N . HIS A 1 99 ? 1.615 -21.25 -20.375 1 98.88 99 HIS A N 1
ATOM 747 C CA . HIS A 1 99 ? 1.254 -22.156 -19.297 1 98.88 99 HIS A CA 1
ATOM 748 C C . HIS A 1 99 ? 0.216 -21.531 -18.375 1 98.88 99 HIS A C 1
ATOM 750 O O . HIS A 1 99 ? 0.306 -20.344 -18.047 1 98.88 99 HIS A O 1
ATOM 756 N N . VAL A 1 100 ? -0.801 -22.266 -17.984 1 98.94 100 VAL A N 1
ATOM 757 C CA . VAL A 1 100 ? -1.783 -21.828 -16.984 1 98.94 100 VAL A CA 1
ATOM 758 C C . VAL A 1 100 ? -1.89 -22.859 -15.875 1 98.94 100 VAL A C 1
ATOM 760 O O . VAL A 1 100 ? -2.014 -24.062 -16.141 1 98.94 100 VAL A O 1
ATOM 763 N N . VAL A 1 101 ? -1.79 -22.422 -14.648 1 98.88 101 VAL A N 1
ATOM 764 C CA . VAL A 1 101 ? -1.814 -23.312 -13.484 1 98.88 101 VAL A CA 1
ATOM 765 C C . VAL A 1 101 ? -3.051 -23.016 -12.641 1 98.88 101 VAL A C 1
ATOM 767 O O . VAL A 1 101 ? -3.279 -21.875 -12.234 1 98.88 101 VAL A O 1
ATOM 770 N N . PHE A 1 102 ? -3.855 -24.031 -12.398 1 98.75 102 PHE A N 1
ATOM 771 C CA . PHE A 1 102 ? -5.031 -23.891 -11.547 1 98.75 102 PHE A CA 1
ATOM 772 C C . PHE A 1 102 ? -4.699 -24.25 -10.109 1 98.75 102 PHE A C 1
ATOM 774 O O . PHE A 1 102 ? -3.906 -25.156 -9.852 1 98.75 102 PHE A O 1
ATOM 781 N N . ASN A 1 103 ? -5.363 -23.578 -9.156 1 98.69 103 ASN A N 1
ATOM 782 C CA . ASN A 1 103 ? -5.102 -23.703 -7.73 1 98.69 103 ASN A CA 1
ATOM 783 C C . ASN A 1 103 ? -5.93 -24.812 -7.102 1 98.69 103 ASN A C 1
ATOM 785 O O . ASN A 1 103 ? -5.66 -25.25 -5.977 1 98.69 103 ASN A O 1
ATOM 789 N N . SER A 1 104 ? -7 -25.312 -7.766 1 98.31 104 SER A N 1
ATOM 790 C CA . SER A 1 104 ? -7.914 -26.297 -7.215 1 98.31 104 SER A CA 1
ATOM 791 C C . SER A 1 104 ? -8.57 -27.125 -8.32 1 98.31 104 SER A C 1
ATOM 793 O O . SER A 1 104 ? -8.641 -26.688 -9.469 1 98.31 104 SER A O 1
ATOM 795 N N . PHE A 1 105 ? -9.078 -28.281 -7.965 1 98.12 105 PHE A N 1
ATOM 796 C CA . PHE A 1 105 ? -9.828 -29.109 -8.914 1 98.12 105 PHE A CA 1
ATOM 797 C C . PHE A 1 105 ? -11.148 -28.438 -9.266 1 98.12 105 PHE A C 1
ATOM 799 O O . PHE A 1 105 ? -11.641 -28.578 -10.383 1 98.12 105 PHE A O 1
ATOM 806 N N . ALA A 1 106 ? -11.695 -27.656 -8.297 1 97.19 106 ALA A N 1
ATOM 807 C CA . ALA A 1 106 ? -12.93 -26.922 -8.602 1 97.19 106 ALA A CA 1
ATOM 808 C C . ALA A 1 106 ? -12.719 -25.938 -9.75 1 97.19 106 ALA A C 1
ATOM 810 O O . ALA A 1 106 ? -13.539 -25.875 -10.672 1 97.19 106 ALA A O 1
ATOM 811 N N . GLN A 1 107 ? -11.656 -25.203 -9.75 1 97.5 107 GLN A N 1
ATOM 812 C CA . GLN A 1 107 ? -11.297 -24.281 -10.828 1 97.5 107 GLN A CA 1
ATOM 813 C C . GLN A 1 107 ? -11 -25.047 -12.125 1 97.5 107 GLN A C 1
ATOM 815 O O . GLN A 1 107 ? -11.43 -24.625 -13.203 1 97.5 107 GLN A O 1
ATOM 820 N N . TRP A 1 108 ? -10.25 -26.156 -12 1 98 108 TRP A N 1
ATOM 821 C CA . TRP A 1 108 ? -9.938 -26.953 -13.172 1 98 108 TRP A CA 1
ATOM 822 C C . TRP A 1 108 ? -11.211 -27.469 -13.844 1 98 108 TRP A C 1
ATOM 824 O O . TRP A 1 108 ? -11.398 -27.281 -15.047 1 98 108 TRP A O 1
ATOM 834 N N . ARG A 1 109 ? -12.109 -27.984 -13.07 1 97.56 109 ARG A N 1
ATOM 835 C CA . ARG A 1 109 ? -13.344 -28.531 -13.617 1 97.56 109 ARG A CA 1
ATOM 836 C C . ARG A 1 109 ? -14.18 -27.438 -14.266 1 97.56 109 ARG A C 1
ATOM 838 O O . ARG A 1 109 ? -14.766 -27.641 -15.336 1 97.56 109 ARG A O 1
ATOM 845 N N . ARG A 1 110 ? -14.188 -26.328 -13.68 1 97.25 110 ARG A N 1
ATOM 846 C CA . ARG A 1 110 ? -15.008 -25.203 -14.148 1 97.25 110 ARG A CA 1
ATOM 847 C C . ARG A 1 110 ? -14.547 -24.734 -15.523 1 97.25 110 ARG A C 1
ATOM 849 O O . ARG A 1 110 ? -15.367 -24.391 -16.375 1 97.25 110 ARG A O 1
ATOM 856 N N . PHE A 1 111 ? -13.25 -24.734 -15.766 1 98.19 111 PHE A N 1
ATOM 857 C CA . PHE A 1 111 ? -12.719 -24.109 -16.969 1 98.19 111 PHE A CA 1
ATOM 858 C C . PHE A 1 111 ? -12.078 -25.141 -17.891 1 98.19 111 PHE A C 1
ATOM 860 O O . PHE A 1 111 ? -11.414 -24.781 -18.859 1 98.19 111 PHE A O 1
ATOM 867 N N . ALA A 1 112 ? -12.242 -26.438 -17.672 1 97.69 112 ALA A N 1
ATOM 868 C CA . ALA A 1 112 ? -11.555 -27.531 -18.344 1 97.69 112 ALA A CA 1
ATOM 869 C C . ALA A 1 112 ? -11.797 -27.469 -19.859 1 97.69 112 ALA A C 1
ATOM 871 O O . ALA A 1 112 ? -10.859 -27.625 -20.641 1 97.69 112 ALA A O 1
ATOM 872 N N . THR A 1 113 ? -13.039 -27.25 -20.234 1 98.19 113 THR A N 1
ATOM 873 C CA . THR A 1 113 ? -13.367 -27.219 -21.641 1 98.19 113 THR A CA 1
ATOM 874 C C . THR A 1 113 ? -12.602 -26.109 -22.359 1 98.19 113 THR A C 1
ATOM 876 O O . THR A 1 113 ? -11.984 -26.344 -23.406 1 98.19 113 THR A O 1
ATOM 879 N N . LYS A 1 114 ? -12.625 -24.953 -21.781 1 98.44 114 LYS A N 1
ATOM 880 C CA . LYS A 1 114 ? -11.906 -23.828 -22.359 1 98.44 114 LYS A CA 1
ATOM 881 C C . LYS A 1 114 ? -10.398 -24.078 -22.375 1 98.44 114 LYS A C 1
ATOM 883 O O . LYS A 1 114 ? -9.727 -23.781 -23.359 1 98.44 114 LYS A O 1
ATOM 888 N N . ALA A 1 115 ? -9.906 -24.625 -21.312 1 98.38 115 ALA A N 1
ATOM 889 C CA . ALA A 1 115 ? -8.477 -24.875 -21.156 1 98.38 115 ALA A CA 1
ATOM 890 C C . ALA A 1 115 ? -7.977 -25.906 -22.156 1 98.38 115 ALA A C 1
ATOM 892 O O . ALA A 1 115 ? -6.949 -25.703 -22.812 1 98.38 115 ALA A O 1
ATOM 893 N N . LYS A 1 116 ? -8.719 -26.969 -22.328 1 97.69 116 LYS A N 1
ATOM 894 C CA . LYS A 1 116 ? -8.328 -28.047 -23.234 1 97.69 116 LYS A CA 1
ATOM 895 C C . LYS A 1 116 ? -8.367 -27.594 -24.688 1 97.69 116 LYS A C 1
ATOM 897 O O . LYS A 1 116 ? -7.629 -28.109 -25.531 1 97.69 116 LYS A O 1
ATOM 902 N N . ASN A 1 117 ? -9.18 -26.609 -24.938 1 97.5 117 ASN A N 1
ATOM 903 C CA . ASN A 1 117 ? -9.32 -26.094 -26.297 1 97.5 117 ASN A CA 1
ATOM 904 C C . ASN A 1 117 ? -8.344 -24.953 -26.578 1 97.5 117 ASN A C 1
ATOM 906 O O . ASN A 1 117 ? -8.289 -24.438 -27.688 1 97.5 117 ASN A O 1
ATOM 910 N N . SER A 1 118 ? -7.602 -24.578 -25.594 1 98.12 118 SER A N 1
ATOM 911 C CA . SER A 1 118 ? -6.613 -23.531 -25.766 1 98.12 118 SER A CA 1
ATOM 912 C C . SER A 1 118 ? -5.254 -24.109 -26.156 1 98.12 118 SER A C 1
ATOM 914 O O . SER A 1 118 ? -5.098 -25.328 -26.266 1 98.12 118 SER A O 1
ATOM 916 N N . LYS A 1 119 ? -4.309 -23.234 -26.469 1 98.06 119 LYS A N 1
ATOM 917 C CA . LYS A 1 119 ? -2.951 -23.656 -26.797 1 98.06 119 LYS A CA 1
ATOM 918 C C . LYS A 1 119 ? -2.066 -23.688 -25.547 1 98.06 119 LYS A C 1
ATOM 920 O O . LYS A 1 119 ? -0.899 -24.078 -25.625 1 98.06 119 LYS A O 1
ATOM 925 N N . ALA A 1 120 ? -2.6 -23.312 -24.391 1 98.62 120 ALA A N 1
ATOM 926 C CA . ALA A 1 120 ? -1.815 -23.25 -23.172 1 98.62 120 ALA A CA 1
ATOM 927 C C . ALA A 1 120 ? -1.572 -24.641 -22.594 1 98.62 120 ALA A C 1
ATOM 929 O O . ALA A 1 120 ? -2.453 -25.5 -22.656 1 98.62 120 ALA A O 1
ATOM 930 N N . SER A 1 121 ? -0.339 -24.859 -22.125 1 98.88 121 SER A N 1
ATOM 931 C CA . SER A 1 121 ? -0.071 -26.047 -21.312 1 98.88 121 SER A CA 1
ATOM 932 C C . SER A 1 121 ? -0.633 -25.906 -19.906 1 98.88 121 SER A C 1
ATOM 934 O O . SER A 1 121 ? -0.37 -24.906 -19.234 1 98.88 121 SER A O 1
ATOM 936 N N . ILE A 1 122 ? -1.396 -26.891 -19.406 1 98.81 122 ILE A N 1
ATOM 937 C CA . ILE A 1 122 ? -2.195 -26.719 -18.203 1 98.81 122 ILE A CA 1
ATOM 938 C C . ILE A 1 122 ? -1.545 -27.469 -17.031 1 98.81 122 ILE A C 1
ATOM 940 O O . ILE A 1 122 ? -1.07 -28.594 -17.203 1 98.81 122 ILE A O 1
ATOM 944 N N . GLY A 1 123 ? -1.472 -26.812 -15.883 1 98.81 123 GLY A N 1
ATOM 945 C CA . GLY A 1 123 ? -0.96 -27.453 -14.688 1 98.81 123 GLY A CA 1
ATOM 946 C C . GLY A 1 123 ? -1.835 -27.219 -13.469 1 98.81 123 GLY A C 1
ATOM 947 O O . GLY A 1 123 ? -2.846 -26.531 -13.547 1 98.81 123 GLY A O 1
ATOM 948 N N . LEU A 1 124 ? -1.457 -27.891 -12.336 1 98.81 124 LEU A N 1
ATOM 949 C CA . LEU A 1 124 ? -2.064 -27.719 -11.016 1 98.81 124 LEU A CA 1
ATOM 950 C C . LEU A 1 124 ? -1.021 -27.297 -9.984 1 98.81 124 LEU A C 1
ATOM 952 O O . LEU A 1 124 ? 0.107 -27.797 -10 1 98.81 124 LEU A O 1
ATOM 956 N N . ARG A 1 125 ? -1.396 -26.359 -9.148 1 98.62 125 ARG A N 1
ATOM 957 C CA . ARG A 1 125 ? -0.544 -26.062 -7.996 1 98.62 125 ARG A CA 1
ATOM 958 C C . ARG A 1 125 ? -0.79 -27.062 -6.867 1 98.62 125 ARG A C 1
ATOM 960 O O . ARG A 1 125 ? -1.938 -27.312 -6.496 1 98.62 125 ARG A O 1
ATOM 967 N N . VAL A 1 126 ? 0.27 -27.641 -6.379 1 98.31 126 VAL A N 1
ATOM 968 C CA . VAL A 1 126 ? 0.153 -28.562 -5.254 1 98.31 126 VAL A CA 1
ATOM 969 C C . VAL A 1 126 ? 0.797 -27.953 -4.012 1 98.31 126 VAL A C 1
ATOM 971 O O . VAL A 1 126 ? 1.562 -27 -4.113 1 98.31 126 VAL A O 1
ATOM 974 N N . ASN A 1 127 ? 0.41 -28.406 -2.842 1 97.56 127 ASN A N 1
ATOM 975 C CA . ASN A 1 127 ? 0.941 -28.016 -1.54 1 97.56 127 ASN A CA 1
ATOM 976 C C . ASN A 1 127 ? 1.627 -29.188 -0.839 1 97.56 127 ASN A C 1
ATOM 978 O O . ASN A 1 127 ? 0.96 -30.094 -0.347 1 97.56 127 ASN A O 1
ATOM 982 N N . PRO A 1 128 ? 2.92 -29.172 -0.765 1 95.12 128 PRO A N 1
ATOM 983 C CA . PRO A 1 128 ? 3.639 -30.297 -0.159 1 95.12 128 PRO A CA 1
ATOM 984 C C . PRO A 1 128 ? 3.6 -30.266 1.367 1 95.12 128 PRO A C 1
ATOM 986 O O . PRO A 1 128 ? 4.172 -31.156 2.02 1 95.12 128 PRO A O 1
ATOM 989 N N . ASN A 1 129 ? 3.041 -29.281 1.994 1 91.94 129 ASN A N 1
ATOM 990 C CA . ASN A 1 129 ? 2.859 -29.141 3.436 1 91.94 129 ASN A CA 1
ATOM 991 C C . ASN A 1 129 ? 4.195 -28.938 4.152 1 91.94 129 ASN A C 1
ATOM 993 O O . ASN A 1 129 ? 4.289 -29.141 5.363 1 91.94 129 ASN A O 1
ATOM 997 N N . VAL A 1 130 ? 5.246 -28.672 3.461 1 88.81 130 VAL A N 1
ATOM 998 C CA . VAL A 1 130 ? 6.57 -28.359 3.979 1 88.81 130 VAL A CA 1
ATOM 999 C C . VAL A 1 130 ? 7.059 -27.047 3.369 1 88.81 130 VAL A C 1
ATOM 1001 O O . VAL A 1 130 ? 6.895 -26.812 2.17 1 88.81 130 VAL A O 1
ATOM 1004 N N . SER A 1 131 ? 7.48 -26.266 4.312 1 82.19 131 SER A N 1
ATOM 1005 C CA . SER A 1 131 ? 7.984 -24.984 3.83 1 82.19 131 SER A CA 1
ATOM 1006 C C . SER A 1 131 ? 9.164 -24.5 4.668 1 82.19 131 SER A C 1
ATOM 1008 O O . SER A 1 131 ? 9.352 -24.938 5.801 1 82.19 131 SER A O 1
ATOM 1010 N N . ALA A 1 132 ? 10.031 -23.812 4.023 1 75.88 132 ALA A N 1
ATOM 1011 C CA . ALA A 1 132 ? 11.086 -23.062 4.715 1 75.88 132 ALA A CA 1
ATOM 1012 C C . ALA A 1 132 ? 10.844 -21.562 4.617 1 75.88 132 ALA A C 1
ATOM 1014 O O . ALA A 1 132 ? 11 -20.969 3.545 1 75.88 132 ALA A O 1
ATOM 1015 N N . SER A 1 133 ? 9.883 -21.094 5.512 1 73.88 133 SER A N 1
ATOM 1016 C CA . SER A 1 133 ? 9.547 -19.672 5.543 1 73.88 133 SER A CA 1
ATOM 1017 C C . SER A 1 133 ? 9.805 -19.062 6.922 1 73.88 133 SER A C 1
ATOM 1019 O O . SER A 1 133 ? 9.555 -19.719 7.941 1 73.88 133 SER A O 1
ATOM 1021 N N . PRO A 1 134 ? 10.281 -17.906 6.91 1 67 134 PRO A N 1
ATOM 1022 C CA . PRO A 1 134 ? 10.625 -17.266 8.188 1 67 134 PRO A CA 1
ATOM 1023 C C . PRO A 1 134 ? 9.391 -16.922 9.023 1 67 134 PRO A C 1
ATOM 1025 O O . PRO A 1 134 ? 9.484 -16.797 10.25 1 67 134 PRO A O 1
ATOM 1028 N N . THR A 1 135 ? 8.211 -16.594 8.43 1 72.19 135 THR A N 1
ATOM 1029 C CA . THR A 1 135 ? 6.988 -16.219 9.125 1 72.19 135 THR A CA 1
ATOM 1030 C C . THR A 1 135 ? 5.766 -16.844 8.461 1 72.19 135 THR A C 1
ATOM 1032 O O . THR A 1 135 ? 5.797 -17.172 7.273 1 72.19 135 THR A O 1
ATOM 1035 N N . ASP A 1 136 ? 4.711 -16.969 9.25 1 73.25 136 ASP A N 1
ATOM 1036 C CA . ASP A 1 136 ? 3.469 -17.562 8.75 1 73.25 136 ASP A CA 1
ATOM 1037 C C . ASP A 1 136 ? 2.854 -16.703 7.652 1 73.25 136 ASP A C 1
ATOM 1039 O O . ASP A 1 136 ? 2.299 -17.219 6.684 1 73.25 136 ASP A O 1
ATOM 1043 N N . MET A 1 137 ? 3.043 -15.461 7.715 1 76.88 137 MET A N 1
ATOM 1044 C CA . MET A 1 137 ? 2.461 -14.523 6.754 1 76.88 137 MET A CA 1
ATOM 1045 C C . MET A 1 137 ? 2.992 -14.789 5.352 1 76.88 137 MET A C 1
ATOM 1047 O O . MET A 1 137 ? 2.287 -14.562 4.363 1 76.88 137 MET A O 1
ATOM 1051 N N . TYR A 1 138 ? 4.098 -15.406 5.254 1 79.31 138 TYR A N 1
ATOM 1052 C CA . TYR A 1 138 ? 4.734 -15.594 3.957 1 79.31 138 TYR A CA 1
ATOM 1053 C C . TYR A 1 138 ? 4.969 -17.078 3.672 1 79.31 138 TYR A C 1
ATOM 1055 O O . TYR A 1 138 ? 5.766 -17.422 2.801 1 79.31 138 TYR A O 1
ATOM 1063 N N . ASN A 1 139 ? 4.266 -17.922 4.387 1 88.5 139 ASN A N 1
ATOM 1064 C CA . ASN A 1 139 ? 4.379 -19.375 4.215 1 88.5 139 ASN A CA 1
ATOM 1065 C C . ASN A 1 139 ? 3.24 -19.922 3.363 1 88.5 139 ASN A C 1
ATOM 1067 O O . ASN A 1 139 ? 2.154 -20.203 3.873 1 88.5 139 ASN A O 1
ATOM 1071 N N . PRO A 1 140 ? 3.498 -20.172 2.107 1 91.38 140 PRO A N 1
ATOM 1072 C CA . PRO A 1 140 ? 2.422 -20.625 1.225 1 91.38 140 PRO A CA 1
ATOM 1073 C C . PRO A 1 140 ? 1.923 -22.031 1.573 1 91.38 140 PRO A C 1
ATOM 1075 O O . PRO A 1 140 ? 0.848 -22.438 1.126 1 91.38 140 PRO A O 1
ATOM 1078 N N . CYS A 1 141 ? 2.686 -22.75 2.373 1 93.75 141 CYS A N 1
ATOM 1079 C CA . CYS A 1 141 ? 2.311 -24.125 2.707 1 93.75 141 CYS A CA 1
ATOM 1080 C C . CYS A 1 141 ? 1.896 -24.234 4.168 1 93.75 141 CYS A C 1
ATOM 1082 O O . CYS A 1 141 ? 1.914 -25.312 4.746 1 93.75 141 CYS A O 1
ATOM 1084 N N . GLY A 1 142 ? 1.547 -23.125 4.766 1 91.12 142 GLY A N 1
ATOM 1085 C CA . GLY A 1 142 ? 1.13 -23.109 6.16 1 91.12 142 GLY A CA 1
ATOM 1086 C C . GLY A 1 142 ? -0.191 -23.828 6.391 1 91.12 142 GLY A C 1
ATOM 1087 O O . GLY A 1 142 ? -0.898 -24.156 5.438 1 91.12 142 GLY A O 1
ATOM 1088 N N . LYS A 1 143 ? -0.462 -23.984 7.691 1 91.88 143 LYS A N 1
ATOM 1089 C CA . LYS A 1 143 ? -1.745 -24.578 8.055 1 91.88 143 LYS A CA 1
ATOM 1090 C C . LYS A 1 143 ? -2.908 -23.734 7.547 1 91.88 143 LYS A C 1
ATOM 1092 O O . LYS A 1 143 ? -2.873 -22.5 7.637 1 91.88 143 LYS A O 1
ATOM 1097 N N . TYR A 1 144 ? -3.91 -24.328 6.836 1 94.81 144 TYR A N 1
ATOM 1098 C CA . TYR A 1 144 ? -5.141 -23.719 6.328 1 94.81 144 TYR A CA 1
ATOM 1099 C C . TYR A 1 144 ? -4.871 -22.906 5.066 1 94.81 144 TYR A C 1
ATOM 1101 O O . TYR A 1 144 ? -5.719 -22.125 4.633 1 94.81 144 TYR A O 1
ATOM 1109 N N . SER A 1 145 ? -3.635 -23.125 4.543 1 96.25 145 SER A N 1
ATOM 1110 C CA . SER A 1 145 ? -3.303 -22.344 3.355 1 96.25 145 SER A CA 1
ATOM 1111 C C . SER A 1 145 ? -4.34 -22.547 2.254 1 96.25 145 SER A C 1
ATOM 1113 O O . SER A 1 145 ? -4.809 -23.656 2.033 1 96.25 145 SER A O 1
ATOM 1115 N N . ARG A 1 146 ? -4.609 -21.438 1.567 1 97.44 146 ARG A N 1
ATOM 1116 C CA . ARG A 1 146 ? -5.531 -21.5 0.439 1 97.44 146 ARG A CA 1
ATOM 1117 C C . ARG A 1 146 ? -4.785 -21.781 -0.862 1 97.44 146 ARG A C 1
ATOM 1119 O O . ARG A 1 146 ? -5.395 -21.828 -1.933 1 97.44 146 ARG A O 1
ATOM 1126 N N . LEU A 1 147 ? -3.457 -21.953 -0.781 1 97.75 147 LEU A N 1
ATOM 1127 C CA . LEU A 1 147 ? -2.619 -22.047 -1.972 1 97.75 147 LEU A CA 1
ATOM 1128 C C . LEU A 1 147 ? -2.176 -23.484 -2.217 1 97.75 147 LEU A C 1
ATOM 1130 O O . LEU A 1 147 ? -1.438 -24.047 -1.409 1 97.75 147 LEU A O 1
ATOM 1134 N N . GLY A 1 148 ? -2.639 -24 -3.32 1 97.88 148 GLY A N 1
ATOM 1135 C CA . GLY A 1 148 ? -2.207 -25.328 -3.738 1 97.88 148 GLY A CA 1
ATOM 1136 C C . GLY A 1 148 ? -3.051 -26.453 -3.15 1 97.88 148 GLY A C 1
ATOM 1137 O O . GLY A 1 148 ? -3.623 -26.297 -2.07 1 97.88 148 GLY A O 1
ATOM 1138 N N . ILE A 1 149 ? -3.072 -27.578 -3.799 1 98.31 149 ILE A N 1
ATOM 1139 C CA . ILE A 1 149 ? -3.836 -28.75 -3.408 1 98.31 149 ILE A CA 1
ATOM 1140 C C . ILE A 1 149 ? -2.961 -29.688 -2.566 1 98.31 149 ILE A C 1
ATOM 1142 O O . ILE A 1 149 ? -1.9 -30.125 -3.018 1 98.31 149 ILE A O 1
ATOM 1146 N N . THR A 1 150 ? -3.377 -29.922 -1.358 1 97.69 150 THR A N 1
ATOM 1147 C CA . THR A 1 150 ? -2.654 -30.875 -0.511 1 97.69 150 THR A CA 1
ATOM 1148 C C . THR A 1 150 ? -2.867 -32.312 -0.992 1 97.69 150 THR A C 1
ATOM 1150 O O . THR A 1 150 ? -3.801 -32.562 -1.748 1 97.69 150 THR A O 1
ATOM 1153 N N . LYS A 1 151 ? -1.956 -33.188 -0.532 1 97.62 151 LYS A N 1
ATOM 1154 C CA . LYS A 1 151 ? -2.1 -34.594 -0.901 1 97.62 151 LYS A CA 1
ATOM 1155 C C . LYS A 1 151 ? -3.473 -35.125 -0.501 1 97.62 151 LYS A C 1
ATOM 1157 O O . LYS A 1 151 ? -4.109 -35.844 -1.269 1 97.62 151 LYS A O 1
ATOM 1162 N N . THR A 1 152 ? -3.957 -34.75 0.648 1 96.69 152 THR A N 1
ATOM 1163 C CA . THR A 1 152 ? -5.23 -35.188 1.192 1 96.69 152 THR A CA 1
ATOM 1164 C C . THR A 1 152 ? -6.383 -34.812 0.267 1 96.69 152 THR A C 1
ATOM 1166 O O . THR A 1 152 ? -7.359 -35.562 0.144 1 96.69 152 THR A O 1
ATOM 1169 N N . ASN A 1 153 ? -6.262 -33.719 -0.451 1 96.75 153 ASN A N 1
ATOM 1170 C CA . ASN A 1 153 ? -7.34 -33.188 -1.286 1 96.75 153 ASN A CA 1
ATOM 1171 C C . ASN A 1 153 ? -7.074 -33.469 -2.766 1 96.75 153 ASN A C 1
ATOM 1173 O O . ASN A 1 153 ? -7.836 -33 -3.625 1 96.75 153 ASN A O 1
ATOM 1177 N N . PHE A 1 154 ? -6.043 -34.156 -3.049 1 97.94 154 PHE A N 1
ATOM 1178 C CA . PHE A 1 154 ? -5.645 -34.312 -4.441 1 97.94 154 PHE A CA 1
ATOM 1179 C C . PHE A 1 154 ? -6.383 -35.5 -5.074 1 97.94 154 PHE A C 1
ATOM 1181 O O . PHE A 1 154 ? -6.391 -36.594 -4.531 1 97.94 154 PHE A O 1
ATOM 1188 N N . GLU A 1 155 ? -6.984 -35.281 -6.223 1 96.81 155 GLU A N 1
ATOM 1189 C CA . GLU A 1 155 ? -7.68 -36.344 -6.977 1 96.81 155 GLU A CA 1
ATOM 1190 C C . GLU A 1 155 ? -6.785 -36.906 -8.062 1 96.81 155 GLU A C 1
ATOM 1192 O O . GLU A 1 155 ? -6.859 -36.531 -9.227 1 96.81 155 GLU A O 1
ATOM 1197 N N . PHE A 1 156 ? -6.176 -38 -7.793 1 95.94 156 PHE A N 1
ATOM 1198 C CA . PHE A 1 156 ? -5.148 -38.594 -8.641 1 95.94 156 PHE A CA 1
ATOM 1199 C C . PHE A 1 156 ? -5.766 -39.156 -9.922 1 95.94 156 PHE A C 1
ATOM 1201 O O . PHE A 1 156 ? -5.055 -39.406 -10.898 1 95.94 156 PHE A O 1
ATOM 1208 N N . SER A 1 157 ? -7.062 -39.281 -9.953 1 93.5 157 SER A N 1
ATOM 1209 C CA . SER A 1 157 ? -7.742 -39.844 -11.117 1 93.5 157 SER A CA 1
ATOM 1210 C C . SER A 1 157 ? -8.164 -38.75 -12.086 1 93.5 157 SER A C 1
ATOM 1212 O O . SER A 1 157 ? -8.547 -39.031 -13.219 1 93.5 157 SER A O 1
ATOM 1214 N N . GLU A 1 158 ? -8.086 -37.5 -11.664 1 92.25 158 GLU A N 1
ATOM 1215 C CA . GLU A 1 158 ? -8.57 -36.406 -12.469 1 92.25 158 GLU A CA 1
ATOM 1216 C C . GLU A 1 158 ? -7.414 -35.594 -13.078 1 92.25 158 GLU A C 1
ATOM 1218 O O . GLU A 1 158 ? -7.332 -34.375 -12.914 1 92.25 158 GLU A O 1
ATOM 1223 N N . LEU A 1 159 ? -6.637 -36.25 -13.922 1 95.81 159 LEU A N 1
ATOM 1224 C CA . LEU A 1 159 ? -5.43 -35.625 -14.422 1 95.81 159 LEU A CA 1
ATOM 1225 C C . LEU A 1 159 ? -5.477 -35.469 -15.938 1 95.81 159 LEU A C 1
ATOM 1227 O O . LEU A 1 159 ? -4.508 -35.031 -16.547 1 95.81 159 LEU A O 1
ATOM 1231 N N . ASP A 1 160 ? -6.605 -35.938 -16.5 1 96.12 160 ASP A N 1
ATOM 1232 C CA . ASP A 1 160 ? -6.734 -35.781 -17.938 1 96.12 160 ASP A CA 1
ATOM 1233 C C . ASP A 1 160 ? -6.656 -34.312 -18.359 1 96.12 160 ASP A C 1
ATOM 1235 O O . ASP A 1 160 ? -7.445 -33.5 -17.891 1 96.12 160 ASP A O 1
ATOM 1239 N N . GLY A 1 161 ? -5.703 -34 -19.125 1 96.94 161 GLY A N 1
ATOM 1240 C CA . GLY A 1 161 ? -5.527 -32.625 -19.594 1 96.94 161 GLY A CA 1
ATOM 1241 C C . GLY A 1 161 ? -4.512 -31.844 -18.797 1 96.94 161 GLY A C 1
ATOM 1242 O O . GLY A 1 161 ? -4.207 -30.703 -19.125 1 96.94 161 GLY A O 1
ATOM 1243 N N . ILE A 1 162 ? -3.957 -32.5 -17.781 1 98.44 162 ILE A N 1
ATOM 1244 C CA . ILE A 1 162 ? -2.967 -31.828 -16.938 1 98.44 162 ILE A CA 1
ATOM 1245 C C . ILE A 1 162 ? -1.561 -32.188 -17.422 1 98.44 162 ILE A C 1
ATOM 1247 O O . ILE A 1 162 ? -1.206 -33.375 -17.516 1 98.44 162 ILE A O 1
ATOM 1251 N N . ASP A 1 163 ? -0.757 -31.109 -17.656 1 98.69 163 ASP A N 1
ATOM 1252 C CA . ASP A 1 163 ? 0.563 -31.312 -18.25 1 98.69 163 ASP A CA 1
ATOM 1253 C C . ASP A 1 163 ? 1.662 -31.156 -17.203 1 98.69 163 ASP A C 1
ATOM 1255 O O . ASP A 1 163 ? 2.803 -31.578 -17.422 1 98.69 163 ASP A O 1
ATOM 1259 N N . GLY A 1 164 ? 1.359 -30.562 -16.094 1 98.75 164 GLY A N 1
ATOM 1260 C CA . GLY A 1 164 ? 2.428 -30.297 -15.148 1 98.75 164 GLY A CA 1
ATOM 1261 C C . GLY A 1 164 ? 1.921 -29.938 -13.766 1 98.75 164 GLY A C 1
ATOM 1262 O O . GLY A 1 164 ? 0.715 -29.781 -13.562 1 98.75 164 GLY A O 1
ATOM 1263 N N . LEU A 1 165 ? 2.908 -29.875 -12.797 1 98.81 165 LEU A N 1
ATOM 1264 C CA . LEU A 1 165 ? 2.648 -29.469 -11.422 1 98.81 165 LEU A CA 1
ATOM 1265 C C . LEU A 1 165 ? 3.523 -28.281 -11.031 1 98.81 165 LEU A C 1
ATOM 1267 O O . LEU A 1 165 ? 4.625 -28.109 -11.562 1 98.81 165 LEU A O 1
ATOM 1271 N N . HIS A 1 166 ? 2.986 -27.469 -10.211 1 98.56 166 HIS A N 1
ATOM 1272 C CA . HIS A 1 166 ? 3.652 -26.297 -9.648 1 98.56 166 HIS A CA 1
ATOM 1273 C C . HIS A 1 166 ? 3.578 -26.297 -8.125 1 98.56 166 HIS A C 1
ATOM 1275 O O . HIS A 1 166 ? 2.523 -26.594 -7.555 1 98.56 166 HIS A O 1
ATOM 1281 N N . PHE A 1 167 ? 4.715 -26.094 -7.469 1 97.19 167 PHE A N 1
ATOM 1282 C CA . PHE A 1 167 ? 4.652 -25.797 -6.039 1 97.19 167 PHE A CA 1
ATOM 1283 C C . PHE A 1 167 ? 5.465 -24.562 -5.707 1 97.19 167 PHE A C 1
ATOM 1285 O O . PHE A 1 167 ? 6.398 -24.203 -6.43 1 97.19 167 PHE A O 1
ATOM 1292 N N . HIS A 1 168 ? 5.105 -23.828 -4.707 1 94.88 168 HIS A N 1
ATOM 1293 C CA . HIS A 1 168 ? 5.82 -22.703 -4.109 1 94.88 168 HIS A CA 1
ATOM 1294 C C . HIS A 1 168 ? 5.945 -22.875 -2.598 1 94.88 168 HIS A C 1
ATOM 1296 O O . HIS A 1 168 ? 4.965 -22.688 -1.868 1 94.88 168 HIS A O 1
ATOM 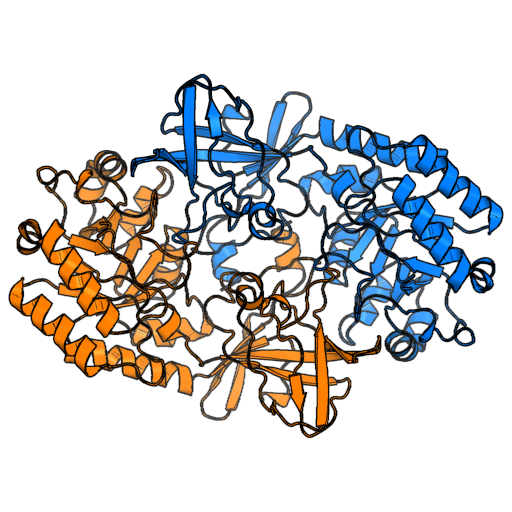1302 N N . ALA A 1 169 ? 7.215 -23.156 -2.143 1 91.5 169 ALA A N 1
ATOM 1303 C CA . ALA A 1 169 ? 7.379 -23.547 -0.745 1 91.5 169 ALA A CA 1
ATOM 1304 C C . ALA A 1 169 ? 8.578 -22.859 -0.115 1 91.5 169 ALA A C 1
ATOM 1306 O O . ALA A 1 169 ? 9.016 -23.219 0.98 1 91.5 169 ALA A O 1
ATOM 1307 N N . LEU A 1 170 ? 9.164 -21.938 -0.863 1 82.56 170 LEU A N 1
ATOM 1308 C CA . LEU A 1 170 ? 10.336 -21.234 -0.363 1 82.56 170 LEU A CA 1
ATOM 1309 C C . LEU A 1 170 ? 10.078 -19.719 -0.317 1 82.56 170 LEU A C 1
ATOM 1311 O O . LEU A 1 170 ? 9.258 -19.203 -1.074 1 82.56 170 LEU A O 1
ATOM 1315 N N . CYS A 1 171 ? 10.703 -19.078 0.603 1 81.25 171 CYS A N 1
ATOM 1316 C CA . CYS A 1 171 ? 10.766 -17.609 0.687 1 81.25 171 CYS A CA 1
ATOM 1317 C C . CYS A 1 171 ? 12.141 -17.156 1.152 1 81.25 171 CYS A C 1
ATOM 1319 O O . CYS A 1 171 ? 12.477 -17.281 2.332 1 81.25 171 CYS A O 1
ATOM 1321 N N . GLU A 1 172 ? 12.898 -16.625 0.286 1 80.88 172 GLU A N 1
ATOM 1322 C CA . GLU A 1 172 ? 14.258 -16.156 0.565 1 80.88 172 GLU A CA 1
ATOM 1323 C C . GLU A 1 172 ? 15.117 -17.281 1.133 1 80.88 172 GLU A C 1
ATOM 1325 O O . GLU A 1 172 ? 15.789 -17.109 2.15 1 80.88 172 GLU A O 1
ATOM 1330 N N . GLU A 1 173 ? 15.148 -18.391 0.434 1 85.69 173 GLU A N 1
ATOM 1331 C CA . GLU A 1 173 ? 15.742 -19.578 1.042 1 85.69 173 GLU A CA 1
ATOM 1332 C C . GLU A 1 173 ? 16.906 -20.109 0.201 1 85.69 173 GLU A C 1
ATOM 1334 O O . GLU A 1 173 ? 17.188 -19.578 -0.881 1 85.69 173 GLU A O 1
ATOM 1339 N N . SER A 1 174 ? 17.484 -21.172 0.744 1 88.88 174 SER A N 1
ATOM 1340 C CA . SER A 1 174 ? 18.719 -21.766 0.212 1 88.88 174 SER A CA 1
ATOM 1341 C C . SER A 1 174 ? 18.406 -22.984 -0.647 1 88.88 174 SER A C 1
ATOM 1343 O O . SER A 1 174 ? 17.266 -23.453 -0.688 1 88.88 174 SER A O 1
ATOM 1345 N N . ALA A 1 175 ? 19.453 -23.422 -1.334 1 94.19 175 ALA A N 1
ATOM 1346 C CA . ALA A 1 175 ? 19.359 -24.656 -2.086 1 94.19 175 ALA A CA 1
ATOM 1347 C C . ALA A 1 175 ? 19.109 -25.844 -1.155 1 94.19 175 ALA A C 1
ATOM 1349 O O . ALA A 1 175 ? 18.422 -26.797 -1.522 1 94.19 175 ALA A O 1
ATOM 1350 N N . GLN A 1 176 ? 19.641 -25.812 0.069 1 94.38 176 GLN A N 1
ATOM 1351 C CA . GLN A 1 176 ? 19.422 -26.875 1.053 1 94.38 176 GLN A CA 1
ATOM 1352 C C . GLN A 1 176 ? 17.938 -26.984 1.417 1 94.38 176 GLN A C 1
ATOM 1354 O O . GLN A 1 176 ? 17.422 -28.078 1.588 1 94.38 176 GLN A O 1
ATOM 1359 N N . SER A 1 177 ? 17.359 -25.844 1.54 1 93.69 177 SER A N 1
ATOM 1360 C CA . SER A 1 177 ? 15.922 -25.844 1.816 1 93.69 177 SER A CA 1
ATOM 1361 C C . SER A 1 177 ? 15.141 -26.5 0.682 1 93.69 177 SER A C 1
ATOM 1363 O O . SER A 1 177 ? 14.164 -27.203 0.924 1 93.69 177 SER A O 1
ATOM 1365 N N . LEU A 1 178 ? 15.555 -26.203 -0.555 1 95 178 LEU A N 1
ATOM 1366 C CA . LEU A 1 178 ? 14.914 -26.844 -1.699 1 95 178 LEU A CA 1
ATOM 1367 C C . LEU A 1 178 ? 15.031 -28.359 -1.621 1 95 178 LEU A C 1
ATOM 1369 O O . LEU A 1 178 ? 14.086 -29.078 -1.946 1 95 178 LEU A O 1
ATOM 1373 N N . GLU A 1 179 ? 16.172 -28.828 -1.224 1 95.62 179 GLU A N 1
ATOM 1374 C CA . GLU A 1 179 ? 16.391 -30.266 -1.112 1 95.62 179 GLU A CA 1
ATOM 1375 C C . GLU A 1 179 ? 15.359 -30.906 -0.189 1 95.62 179 GLU A C 1
ATOM 1377 O O . GLU A 1 179 ? 14.82 -31.969 -0.504 1 95.62 179 GLU A O 1
ATOM 1382 N N . ILE A 1 180 ? 15.086 -30.281 0.865 1 95.06 180 ILE A N 1
ATOM 1383 C CA . ILE A 1 180 ? 14.117 -30.766 1.839 1 95.06 180 ILE A CA 1
ATOM 1384 C C . ILE A 1 180 ? 12.719 -30.766 1.226 1 95.06 180 ILE A C 1
ATOM 1386 O O . ILE A 1 180 ? 11.977 -31.734 1.347 1 95.06 180 ILE A O 1
ATOM 1390 N N . VAL A 1 181 ? 12.383 -29.703 0.541 1 95.38 181 VAL A N 1
ATOM 1391 C CA . VAL A 1 181 ? 11.07 -29.562 -0.068 1 95.38 181 VAL A CA 1
ATOM 1392 C C . VAL A 1 181 ? 10.883 -30.594 -1.169 1 95.38 181 VAL A C 1
ATOM 1394 O O . VAL A 1 181 ? 9.812 -31.188 -1.302 1 95.38 181 VAL A O 1
ATOM 1397 N N . LEU A 1 182 ? 11.922 -30.812 -1.978 1 96.88 182 LEU A N 1
ATOM 1398 C CA . LEU A 1 182 ? 11.844 -31.781 -3.074 1 96.88 182 LEU A CA 1
ATOM 1399 C C . LEU A 1 182 ? 11.57 -33.188 -2.549 1 96.88 182 LEU A C 1
ATOM 1401 O O . LEU A 1 182 ? 10.797 -33.938 -3.145 1 96.88 182 LEU A O 1
ATOM 1405 N N . LYS A 1 183 ? 12.203 -33.5 -1.438 1 96.62 183 LYS A N 1
ATOM 1406 C CA . LYS A 1 183 ? 11.961 -34.781 -0.831 1 96.62 183 LYS A CA 1
ATOM 1407 C C . LYS A 1 183 ? 10.492 -34.969 -0.436 1 96.62 183 LYS A C 1
ATOM 1409 O O . LYS A 1 183 ? 9.883 -36 -0.712 1 96.62 183 LYS A O 1
ATOM 1414 N N . ALA A 1 184 ? 9.945 -34 0.175 1 96.56 184 ALA A N 1
ATOM 1415 C CA . ALA A 1 184 ? 8.547 -34.031 0.583 1 96.56 184 ALA A CA 1
ATOM 1416 C C . ALA A 1 184 ? 7.621 -34.094 -0.631 1 96.56 184 ALA A C 1
ATOM 1418 O O . ALA A 1 184 ? 6.641 -34.844 -0.629 1 96.56 184 ALA A O 1
ATOM 1419 N N . PHE A 1 185 ? 7.949 -33.344 -1.626 1 97.62 185 PHE A N 1
ATOM 1420 C CA . PHE A 1 185 ? 7.176 -33.312 -2.861 1 97.62 185 PHE A CA 1
ATOM 1421 C C . PHE A 1 185 ? 7.145 -34.688 -3.51 1 97.62 185 PHE A C 1
ATOM 1423 O O . PHE A 1 185 ? 6.074 -35.188 -3.879 1 97.62 185 PHE A O 1
ATOM 1430 N N . GLU A 1 186 ? 8.273 -35.312 -3.615 1 97.94 186 GLU A N 1
ATOM 1431 C CA . GLU A 1 186 ? 8.367 -36.625 -4.242 1 97.94 186 GLU A CA 1
ATOM 1432 C C . GLU A 1 186 ? 7.633 -37.688 -3.422 1 97.94 186 GLU A C 1
ATOM 1434 O O . GLU A 1 186 ? 7 -38.594 -3.98 1 97.94 186 GLU A O 1
ATOM 1439 N N . GLU A 1 187 ? 7.73 -37.531 -2.17 1 97.56 187 GLU A N 1
ATOM 1440 C CA . GLU A 1 187 ? 7.043 -38.5 -1.3 1 97.56 187 GLU A CA 1
ATOM 1441 C C . GLU A 1 187 ? 5.531 -38.406 -1.486 1 97.56 187 GLU A C 1
ATOM 1443 O O . GLU A 1 187 ? 4.844 -39.438 -1.446 1 97.56 187 GLU A O 1
ATOM 1448 N N . GLN A 1 188 ? 5.031 -37.312 -1.697 1 97.5 188 GLN A N 1
ATOM 1449 C CA . GLN A 1 188 ? 3.588 -37.094 -1.704 1 97.5 188 GLN A CA 1
ATOM 1450 C C . GLN A 1 188 ? 3.02 -37.219 -3.113 1 97.5 188 GLN A C 1
ATOM 1452 O O . GLN A 1 188 ? 1.917 -37.75 -3.295 1 97.5 188 GLN A O 1
ATOM 1457 N N . PHE A 1 189 ? 3.754 -36.75 -4.137 1 97.81 189 PHE A N 1
ATOM 1458 C CA . PHE A 1 189 ? 3.191 -36.656 -5.477 1 97.81 189 PHE A CA 1
ATOM 1459 C C . PHE A 1 189 ? 4.047 -37.406 -6.48 1 97.81 189 PHE A C 1
ATOM 1461 O O . PHE A 1 189 ? 3.82 -37.344 -7.691 1 97.81 189 PHE A O 1
ATOM 1468 N N . GLY A 1 190 ? 4.996 -38.156 -6.035 1 96.62 190 GLY A N 1
ATOM 1469 C CA . GLY A 1 190 ? 5.969 -38.844 -6.883 1 96.62 190 GLY A CA 1
ATOM 1470 C C . GLY A 1 190 ? 5.328 -39.781 -7.895 1 96.62 190 GLY A C 1
ATOM 1471 O O . GLY A 1 190 ? 5.832 -39.938 -9.008 1 96.62 190 GLY A O 1
ATOM 1472 N N . GLN A 1 191 ? 4.23 -40.344 -7.605 1 95.75 191 GLN A N 1
ATOM 1473 C CA . GLN A 1 191 ? 3.611 -41.375 -8.438 1 95.75 191 GLN A CA 1
ATOM 1474 C C . GLN A 1 191 ? 3.078 -40.781 -9.742 1 95.75 191 GLN A C 1
ATOM 1476 O O . GLN A 1 191 ? 2.9 -41.469 -10.734 1 95.75 191 GLN A O 1
ATOM 1481 N N . ILE A 1 192 ? 2.811 -39.469 -9.758 1 96.56 192 ILE A N 1
ATOM 1482 C CA . ILE A 1 192 ? 2.184 -38.938 -10.953 1 96.56 192 ILE A CA 1
ATOM 1483 C C . ILE A 1 192 ? 3.209 -38.125 -11.75 1 96.56 192 ILE A C 1
ATOM 1485 O O . ILE A 1 192 ? 2.936 -37.688 -12.875 1 96.56 192 ILE A O 1
ATOM 1489 N N . ILE A 1 193 ? 4.406 -37.906 -11.297 1 97.88 193 ILE A N 1
ATOM 1490 C CA . ILE A 1 193 ? 5.418 -37.094 -11.938 1 97.88 193 ILE A CA 1
ATOM 1491 C C . ILE A 1 193 ? 5.746 -37.625 -13.32 1 97.88 193 ILE A C 1
ATOM 1493 O O . ILE A 1 193 ? 5.863 -36.875 -14.289 1 97.88 193 ILE A O 1
ATOM 1497 N N . PRO A 1 194 ? 5.852 -38.969 -13.445 1 96.31 194 PRO A N 1
ATOM 1498 C CA . PRO A 1 194 ? 6.203 -39.5 -14.766 1 96.31 194 PRO A CA 1
ATOM 1499 C C . PRO A 1 194 ? 5.148 -39.219 -15.828 1 96.31 194 PRO A C 1
ATOM 1501 O O . PRO A 1 194 ? 5.422 -39.344 -17.016 1 96.31 194 PRO A O 1
ATOM 1504 N N . ARG A 1 195 ? 3.988 -38.812 -15.43 1 96.25 195 ARG A N 1
ATOM 1505 C CA . ARG A 1 195 ? 2.91 -38.5 -16.359 1 96.25 195 ARG A CA 1
ATOM 1506 C C . ARG A 1 195 ? 2.934 -37.031 -16.75 1 96.25 195 ARG A C 1
ATOM 1508 O O . ARG A 1 195 ? 2.154 -36.594 -17.594 1 96.25 195 ARG A O 1
ATOM 1515 N N . MET A 1 196 ? 3.783 -36.281 -16.188 1 98.5 196 MET A N 1
ATOM 1516 C CA . MET A 1 196 ? 3.838 -34.844 -16.406 1 98.5 196 MET A CA 1
ATOM 1517 C C . MET A 1 196 ? 4.883 -34.469 -17.453 1 98.5 196 MET A C 1
ATOM 1519 O O . MET A 1 196 ? 5.852 -35.219 -17.656 1 98.5 196 MET A O 1
ATOM 1523 N N . LYS A 1 197 ? 4.664 -33.375 -18.125 1 98.69 197 LYS A N 1
ATOM 1524 C CA . LYS A 1 197 ? 5.637 -32.812 -19.062 1 98.69 197 LYS A CA 1
ATOM 1525 C C . LYS A 1 197 ? 6.625 -31.906 -18.344 1 98.69 197 LYS A C 1
ATOM 1527 O O . LYS A 1 197 ? 7.781 -31.797 -18.75 1 98.69 197 LYS A O 1
ATOM 1532 N N . TRP A 1 198 ? 6.199 -31.266 -17.328 1 98.88 198 TRP A N 1
ATOM 1533 C CA . TRP A 1 198 ? 7.035 -30.297 -16.625 1 98.88 198 TRP A CA 1
ATOM 1534 C C . TRP A 1 198 ? 6.676 -30.219 -15.148 1 98.88 198 TRP A C 1
ATOM 1536 O O . TRP A 1 198 ? 5.57 -30.594 -14.758 1 98.88 198 TRP A O 1
ATOM 1546 N N . ILE A 1 199 ? 7.637 -29.766 -14.305 1 98.88 199 ILE A N 1
ATOM 1547 C CA . ILE A 1 199 ? 7.473 -29.422 -12.898 1 98.88 199 ILE A CA 1
ATOM 1548 C C . ILE A 1 199 ? 8.07 -28.047 -12.617 1 98.88 199 ILE A C 1
ATOM 1550 O O . ILE A 1 199 ? 9.219 -27.781 -12.977 1 98.88 199 ILE A O 1
ATOM 1554 N N . ASN A 1 200 ? 7.281 -27.172 -12.062 1 98.75 200 ASN A N 1
ATOM 1555 C CA . ASN A 1 200 ? 7.73 -25.844 -11.648 1 98.75 200 ASN A CA 1
ATOM 1556 C C . ASN A 1 200 ? 8.008 -25.797 -10.148 1 98.75 200 ASN A C 1
ATOM 1558 O O . ASN A 1 200 ? 7.09 -25.953 -9.336 1 98.75 200 ASN A O 1
ATOM 1562 N N . PHE A 1 201 ? 9.32 -25.531 -9.797 1 97.81 201 PHE A N 1
ATOM 1563 C CA . PHE A 1 201 ? 9.766 -25.562 -8.414 1 97.81 201 PHE A CA 1
ATOM 1564 C C . PHE A 1 201 ? 9.367 -24.266 -7.691 1 97.81 201 PHE A C 1
ATOM 1566 O O . PHE A 1 201 ? 9.602 -24.125 -6.488 1 97.81 201 PHE A O 1
ATOM 1573 N N . GLY A 1 202 ? 8.789 -23.375 -8.383 1 95.75 202 GLY A N 1
ATOM 1574 C CA . GLY A 1 202 ? 8.297 -22.156 -7.777 1 95.75 202 GLY A CA 1
ATOM 1575 C C . GLY A 1 202 ? 9.398 -21.172 -7.414 1 95.75 202 GLY A C 1
ATOM 1576 O O . GLY A 1 202 ? 10.453 -21.156 -8.055 1 95.75 202 GLY A O 1
ATOM 1577 N N . GLY A 1 203 ? 8.984 -20.219 -6.445 1 92.5 203 GLY A N 1
ATOM 1578 C CA . GLY A 1 203 ? 9.859 -19.109 -6.105 1 92.5 203 GLY A CA 1
ATOM 1579 C C . GLY A 1 203 ? 10.539 -19.281 -4.758 1 92.5 203 GLY A C 1
ATOM 1580 O O . GLY A 1 203 ? 10.57 -20.375 -4.207 1 92.5 203 GLY A O 1
ATOM 1581 N N . GLY A 1 204 ? 11.227 -18.156 -4.375 1 88.44 204 GLY A N 1
ATOM 1582 C CA . GLY A 1 204 ? 11.844 -18.094 -3.061 1 88.44 204 GLY A CA 1
ATOM 1583 C C . GLY A 1 204 ? 13.305 -18.484 -3.07 1 88.44 204 GLY A C 1
ATOM 1584 O O . GLY A 1 204 ? 13.938 -18.578 -2.016 1 88.44 204 GLY A O 1
ATOM 1585 N N . HIS A 1 205 ? 13.852 -18.688 -4.266 1 90.19 205 HIS A N 1
ATOM 1586 C CA . HIS A 1 205 ? 15.266 -19 -4.41 1 90.19 205 HIS A CA 1
ATOM 1587 C C . HIS A 1 205 ? 16.125 -17.734 -4.363 1 90.19 205 HIS A C 1
ATOM 1589 O O . HIS A 1 205 ? 16.125 -16.953 -5.316 1 90.19 205 HIS A O 1
ATOM 1595 N N . HIS A 1 206 ? 16.844 -17.625 -3.32 1 93.38 206 HIS A N 1
ATOM 1596 C CA . HIS A 1 206 ? 17.672 -16.438 -3.186 1 93.38 206 HIS A CA 1
ATOM 1597 C C . HIS A 1 206 ? 19.016 -16.625 -3.857 1 93.38 206 HIS A C 1
ATOM 1599 O O . HIS A 1 206 ? 20.062 -16.422 -3.234 1 93.38 206 HIS A O 1
ATOM 1605 N N . ILE A 1 207 ? 19 -16.891 -5.09 1 96.25 207 ILE A N 1
ATOM 1606 C CA . ILE A 1 207 ? 20.094 -17.422 -5.883 1 96.25 207 ILE A CA 1
ATOM 1607 C C . ILE A 1 207 ? 21.219 -16.391 -5.977 1 96.25 207 ILE A C 1
ATOM 1609 O O . ILE A 1 207 ? 22.406 -16.75 -5.938 1 96.25 207 ILE A O 1
ATOM 1613 N N . THR A 1 208 ? 20.922 -15.086 -6.066 1 96.31 208 THR A N 1
ATOM 1614 C CA . THR A 1 208 ? 21.922 -14.062 -6.344 1 96.31 208 THR A CA 1
ATOM 1615 C C . THR A 1 208 ? 22.469 -13.477 -5.047 1 96.31 208 THR A C 1
ATOM 1617 O O . THR A 1 208 ? 23.328 -12.602 -5.07 1 96.31 208 THR A O 1
ATOM 1620 N N . LYS A 1 209 ? 21.938 -13.961 -3.963 1 94.69 209 LYS A N 1
ATOM 1621 C CA . LYS A 1 209 ? 22.5 -13.555 -2.676 1 94.69 209 LYS A CA 1
ATOM 1622 C C . LYS A 1 209 ? 23.859 -14.203 -2.447 1 94.69 209 LYS A C 1
ATOM 1624 O O . LYS A 1 209 ? 24.078 -15.359 -2.811 1 94.69 209 LYS A O 1
ATOM 1629 N N . ALA A 1 210 ? 24.75 -13.461 -1.766 1 93.5 210 ALA A N 1
ATOM 1630 C CA . ALA A 1 210 ? 26.062 -13.984 -1.437 1 93.5 210 ALA A CA 1
ATOM 1631 C C . ALA A 1 210 ? 25.969 -15.234 -0.566 1 93.5 210 ALA A C 1
ATOM 1633 O O . ALA A 1 210 ? 25.188 -15.266 0.388 1 93.5 210 ALA A O 1
ATOM 1634 N N . GLY A 1 211 ? 26.672 -16.297 -0.967 1 94.25 211 GLY A N 1
ATOM 1635 C CA . GLY A 1 211 ? 26.719 -17.516 -0.164 1 94.25 211 GLY A CA 1
ATOM 1636 C C . GLY A 1 211 ? 25.75 -18.578 -0.64 1 94.25 211 GLY A C 1
ATOM 1637 O O . GLY A 1 211 ? 25.797 -19.719 -0.175 1 94.25 211 GLY A O 1
ATOM 1638 N N . TYR A 1 212 ? 24.953 -18.25 -1.586 1 96.25 212 TYR A N 1
ATOM 1639 C CA . TYR A 1 212 ? 24.031 -19.25 -2.121 1 96.25 212 TYR A CA 1
ATOM 1640 C C . TYR A 1 212 ? 24.797 -20.375 -2.811 1 96.25 212 TYR A C 1
ATOM 1642 O O . TYR A 1 212 ? 25.719 -20.125 -3.578 1 96.25 212 TYR A O 1
ATOM 1650 N N . ASP A 1 213 ? 24.406 -21.578 -2.559 1 97.44 213 ASP A N 1
ATOM 1651 C CA . ASP A 1 213 ? 25.047 -22.75 -3.135 1 97.44 213 ASP A CA 1
ATOM 1652 C C . ASP A 1 213 ? 24.484 -23.062 -4.523 1 97.44 213 ASP A C 1
ATOM 1654 O O . ASP A 1 213 ? 23.688 -23.969 -4.684 1 97.44 213 ASP A O 1
ATOM 1658 N N . ILE A 1 214 ? 25.047 -22.422 -5.539 1 98.12 214 ILE A N 1
ATOM 1659 C CA . ILE A 1 214 ? 24.578 -22.516 -6.918 1 98.12 214 ILE A CA 1
ATOM 1660 C C . ILE A 1 214 ? 24.812 -23.938 -7.449 1 98.12 214 ILE A C 1
ATOM 1662 O O . ILE A 1 214 ? 23.953 -24.5 -8.133 1 98.12 214 ILE A O 1
ATOM 1666 N N . GLU A 1 215 ? 25.891 -24.484 -7.078 1 98.31 215 GLU A N 1
ATOM 1667 C CA . GLU A 1 215 ? 26.219 -25.828 -7.543 1 98.31 215 GLU A CA 1
ATOM 1668 C C . GLU A 1 215 ? 25.203 -26.859 -7.039 1 98.31 215 GLU A C 1
ATOM 1670 O O . GLU A 1 215 ? 24.781 -27.734 -7.789 1 98.31 215 GLU A O 1
ATOM 1675 N N . LEU A 1 216 ? 24.891 -26.719 -5.797 1 98.31 216 LEU A N 1
ATOM 1676 C CA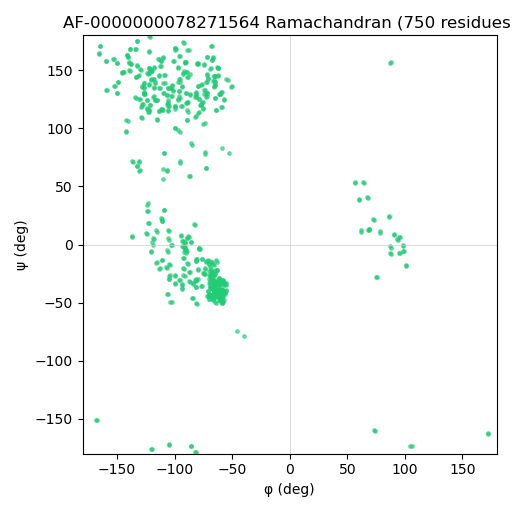 . LEU A 1 216 ? 23.875 -27.625 -5.254 1 98.31 216 LEU A CA 1
ATOM 1677 C C . LEU A 1 216 ? 22.547 -27.469 -5.988 1 98.31 216 LEU A C 1
ATOM 1679 O O . LEU A 1 216 ? 21.891 -28.453 -6.316 1 98.31 216 LEU A O 1
ATOM 1683 N N . LEU A 1 217 ? 22.156 -26.25 -6.266 1 98.38 217 LEU A N 1
ATOM 1684 C CA . LEU A 1 217 ? 20.922 -26 -6.992 1 98.38 217 LEU A CA 1
ATOM 1685 C C . LEU A 1 217 ? 20.953 -26.688 -8.359 1 98.38 217 LEU A C 1
ATOM 1687 O O . LEU A 1 217 ? 20 -27.391 -8.727 1 98.38 217 LEU A O 1
ATOM 1691 N N . ILE A 1 218 ? 22.016 -26.484 -9.117 1 98.69 218 ILE A N 1
ATOM 1692 C CA . ILE A 1 218 ? 22.156 -27.047 -10.453 1 98.69 218 ILE A CA 1
ATOM 1693 C C . ILE A 1 218 ? 22.047 -28.562 -10.391 1 98.69 218 ILE A C 1
ATOM 1695 O O . ILE A 1 218 ? 21.312 -29.172 -11.18 1 98.69 218 ILE A O 1
ATOM 1699 N N . ASN A 1 219 ? 22.656 -29.141 -9.383 1 98.69 219 ASN A N 1
ATOM 1700 C CA . ASN A 1 219 ? 22.656 -30.594 -9.258 1 98.69 219 ASN A CA 1
ATOM 1701 C C . ASN A 1 219 ? 21.266 -31.109 -8.898 1 98.69 219 ASN A C 1
ATOM 1703 O O . ASN A 1 219 ? 20.844 -32.156 -9.406 1 98.69 219 ASN A O 1
ATOM 1707 N N . LEU A 1 220 ? 20.609 -30.453 -7.992 1 98.5 220 LEU A N 1
ATOM 1708 C CA . LEU A 1 220 ? 19.266 -30.859 -7.621 1 98.5 220 LEU A CA 1
ATOM 1709 C C . LEU A 1 220 ? 18.344 -30.859 -8.836 1 98.5 220 LEU A C 1
ATOM 1711 O O . LEU A 1 220 ? 17.578 -31.812 -9.031 1 98.5 220 LEU A O 1
ATOM 1715 N N . ILE A 1 221 ? 18.453 -29.844 -9.695 1 98.62 221 ILE A N 1
ATOM 1716 C CA . ILE A 1 221 ? 17.594 -29.703 -10.867 1 98.62 221 ILE A CA 1
ATOM 1717 C C . ILE A 1 221 ? 17.938 -30.781 -11.891 1 98.62 221 ILE A C 1
ATOM 1719 O O . ILE A 1 221 ? 17.031 -31.469 -12.406 1 98.62 221 ILE A O 1
ATOM 1723 N N . LYS A 1 222 ? 19.203 -30.953 -12.141 1 98.31 222 LYS A N 1
ATOM 1724 C CA . LYS A 1 222 ? 19.641 -31.953 -13.109 1 98.31 222 LYS A CA 1
ATOM 1725 C C . LYS A 1 222 ? 19.203 -33.344 -12.711 1 98.31 222 LYS A C 1
ATOM 1727 O O . LYS A 1 222 ? 18.656 -34.094 -13.531 1 98.31 222 LYS A O 1
ATOM 1732 N N . ASN A 1 223 ? 19.469 -33.656 -11.484 1 98.44 223 ASN A N 1
ATOM 1733 C CA . ASN A 1 223 ? 19.125 -34.969 -10.992 1 98.44 223 ASN A CA 1
ATOM 1734 C C . ASN A 1 223 ? 17.625 -35.25 -11.078 1 98.44 223 ASN A C 1
ATOM 1736 O O . ASN A 1 223 ? 17.188 -36.312 -11.469 1 98.44 223 ASN A O 1
ATOM 1740 N N . PHE A 1 224 ? 16.859 -34.281 -10.711 1 98.62 224 PHE A N 1
ATOM 1741 C CA . PHE A 1 224 ? 15.406 -34.406 -10.75 1 98.62 224 PHE A CA 1
ATOM 1742 C C . PHE A 1 224 ? 14.914 -34.594 -12.188 1 98.62 224 PHE A C 1
ATOM 1744 O O . PHE A 1 224 ? 14.109 -35.469 -12.461 1 98.62 224 PHE A O 1
ATOM 1751 N N . SER A 1 225 ? 15.383 -33.719 -13.062 1 98.5 225 SER A N 1
ATOM 1752 C CA . SER A 1 225 ? 14.992 -33.781 -14.469 1 98.5 225 SER A CA 1
ATOM 1753 C C . SER A 1 225 ? 15.375 -35.094 -15.102 1 98.5 225 SER A C 1
ATOM 1755 O O . SER A 1 225 ? 14.602 -35.688 -15.875 1 98.5 225 SER A O 1
ATOM 1757 N N . GLN A 1 226 ? 16.516 -35.594 -14.805 1 97.94 226 GLN A N 1
ATOM 1758 C CA . GLN A 1 226 ? 16.984 -36.875 -15.344 1 97.94 226 GLN A CA 1
ATOM 1759 C C . GLN A 1 226 ? 16.172 -38.031 -14.789 1 97.94 226 GLN A C 1
ATOM 1761 O O . GLN A 1 226 ? 15.797 -38.938 -15.523 1 97.94 226 GLN A O 1
ATOM 1766 N N . LYS A 1 227 ? 15.93 -38 -13.586 1 98.19 227 LYS A N 1
ATOM 1767 C CA . LYS A 1 227 ? 15.203 -39.062 -12.914 1 98.19 227 LYS A CA 1
ATOM 1768 C C . LYS A 1 227 ? 13.805 -39.219 -13.492 1 98.19 227 LYS A C 1
ATOM 1770 O O . LYS A 1 227 ? 13.344 -40.344 -13.711 1 98.19 227 LYS A O 1
ATOM 1775 N N . TYR A 1 228 ? 13.102 -38.125 -13.789 1 98.31 228 TYR A N 1
ATOM 1776 C CA . TYR A 1 228 ? 11.68 -38.188 -14.109 1 98.31 228 TYR A CA 1
ATOM 1777 C C . TYR A 1 228 ? 11.43 -37.875 -15.578 1 98.31 228 TYR A C 1
ATOM 1779 O O . TYR A 1 228 ? 10.328 -38.094 -16.094 1 98.31 228 TYR A O 1
ATOM 1787 N N . GLY A 1 229 ? 12.43 -37.344 -16.281 1 97.94 229 GLY A N 1
ATOM 1788 C CA . GLY A 1 229 ? 12.273 -36.969 -17.672 1 97.94 229 GLY A CA 1
ATOM 1789 C C . GLY A 1 229 ? 11.336 -35.812 -17.891 1 97.94 229 GLY A C 1
ATOM 1790 O O . GLY A 1 229 ? 10.5 -35.812 -18.797 1 97.94 229 GLY A O 1
ATOM 1791 N N . VAL A 1 230 ? 11.414 -34.812 -17.031 1 98.69 230 VAL A N 1
ATOM 1792 C CA . VAL A 1 230 ? 10.516 -33.656 -17.109 1 98.69 230 VAL A CA 1
ATOM 1793 C C . VAL A 1 230 ? 11.32 -32.375 -17.281 1 98.69 230 VAL A C 1
ATOM 1795 O O . VAL A 1 230 ? 12.5 -32.312 -16.922 1 98.69 230 VAL A O 1
ATOM 1798 N N . GLN A 1 231 ? 10.75 -31.328 -17.953 1 98.81 231 GLN A N 1
ATOM 1799 C CA . GLN A 1 231 ? 11.297 -29.969 -17.953 1 98.81 231 GLN A CA 1
ATOM 1800 C C . GLN A 1 231 ? 11.094 -29.297 -16.594 1 98.81 231 GLN A C 1
ATOM 1802 O O . GLN A 1 231 ? 9.984 -29.297 -16.047 1 98.81 231 GLN A O 1
ATOM 1807 N N . VAL A 1 232 ? 12.125 -28.719 -16.016 1 98.81 232 VAL A N 1
ATOM 1808 C CA . VAL A 1 232 ? 12.023 -28.047 -14.719 1 98.81 232 VAL A CA 1
ATOM 1809 C C . VAL A 1 232 ? 11.992 -26.531 -14.922 1 98.81 232 VAL A C 1
ATOM 1811 O O . VAL A 1 232 ? 12.742 -26 -15.742 1 98.81 232 VAL A O 1
ATOM 1814 N N . TYR A 1 233 ? 11.078 -25.844 -14.227 1 98.69 233 TYR A N 1
ATOM 1815 C CA . TYR A 1 233 ? 11.023 -24.391 -14.156 1 98.69 233 TYR A CA 1
ATOM 1816 C C . TYR A 1 233 ? 11.328 -23.891 -12.75 1 98.69 233 TYR A C 1
ATOM 1818 O O . TYR A 1 233 ? 10.977 -24.547 -11.766 1 98.69 233 TYR A O 1
ATOM 1826 N N . ILE A 1 234 ? 12.008 -22.719 -12.633 1 98.19 234 ILE A N 1
ATOM 1827 C CA . ILE A 1 234 ? 12.156 -22.031 -11.359 1 98.19 234 ILE A CA 1
ATOM 1828 C C . ILE A 1 234 ? 11.82 -20.547 -11.539 1 98.19 234 ILE A C 1
ATOM 1830 O O . ILE A 1 234 ? 11.953 -20 -12.633 1 98.19 234 ILE A O 1
ATOM 1834 N N . GLU A 1 235 ? 11.398 -19.906 -10.484 1 97.19 235 GLU A N 1
ATOM 1835 C CA . GLU A 1 235 ? 10.961 -18.516 -10.523 1 97.19 235 GLU A CA 1
ATOM 1836 C C . GLU A 1 235 ? 11.617 -17.703 -9.414 1 97.19 235 GLU A C 1
ATOM 1838 O O . GLU A 1 235 ? 10.938 -17.203 -8.508 1 97.19 235 GLU A O 1
ATOM 1843 N N . PRO A 1 236 ? 12.914 -17.438 -9.539 1 92.56 236 PRO A N 1
ATOM 1844 C CA . PRO A 1 236 ? 13.586 -16.719 -8.461 1 92.56 236 PRO A CA 1
ATOM 1845 C C . PRO A 1 236 ? 13.211 -15.234 -8.43 1 92.56 236 PRO A C 1
ATOM 1847 O O . PRO A 1 236 ? 13.891 -14.406 -9.047 1 92.56 236 PRO A O 1
ATOM 1850 N N . GLY A 1 237 ? 12.094 -14.695 -7.926 1 83.88 237 GLY A N 1
ATOM 1851 C CA . GLY A 1 237 ? 11.531 -13.359 -7.852 1 83.88 237 GLY A CA 1
ATOM 1852 C C . GLY A 1 237 ? 12.531 -12.312 -7.414 1 83.88 237 GLY A C 1
ATOM 1853 O O . GLY A 1 237 ? 13.156 -11.656 -8.25 1 83.88 237 GLY A O 1
ATOM 1854 N N . GLU A 1 238 ? 12.859 -12.289 -6.176 1 88.75 238 GLU A N 1
ATOM 1855 C CA . GLU A 1 238 ? 13.719 -11.297 -5.535 1 88.75 238 GLU A CA 1
ATOM 1856 C C . GLU A 1 238 ? 15.148 -11.383 -6.055 1 88.75 238 GLU A C 1
ATOM 1858 O O . GLU A 1 238 ? 15.836 -10.359 -6.168 1 88.75 238 GLU A O 1
ATOM 1863 N N . ALA A 1 239 ? 15.508 -12.531 -6.488 1 95.25 239 ALA A N 1
ATOM 1864 C CA . ALA A 1 239 ? 16.875 -12.758 -6.926 1 95.25 239 ALA A CA 1
ATOM 1865 C C . ALA A 1 239 ? 17.219 -11.922 -8.156 1 95.25 239 ALA A C 1
ATOM 1867 O O . ALA A 1 239 ? 18.359 -11.531 -8.359 1 95.25 239 ALA A O 1
ATOM 1868 N N . VAL A 1 240 ? 16.172 -11.547 -8.961 1 96.75 240 VAL A N 1
ATOM 1869 C CA . VAL A 1 240 ? 16.391 -10.758 -10.172 1 96.75 240 VAL A CA 1
ATOM 1870 C C . VAL A 1 240 ? 16.812 -9.344 -9.797 1 96.75 240 VAL A C 1
ATOM 1872 O O . VAL A 1 240 ? 17.781 -8.812 -10.344 1 96.75 240 VAL A O 1
ATOM 1875 N N . GLY A 1 241 ? 16.141 -8.773 -8.805 1 96 241 GLY A N 1
ATOM 1876 C CA . GLY A 1 241 ? 16.391 -7.383 -8.453 1 96 241 GLY A CA 1
ATOM 1877 C C . GLY A 1 241 ? 17.188 -7.223 -7.176 1 96 241 GLY A C 1
ATOM 1878 O O . GLY A 1 241 ? 17.344 -6.109 -6.664 1 96 241 GLY A O 1
ATOM 1879 N N . TRP A 1 242 ? 17.797 -8.359 -6.648 1 96.12 242 TRP A N 1
ATOM 1880 C CA . TRP A 1 242 ? 18.5 -8.344 -5.367 1 96.12 242 TRP A CA 1
ATOM 1881 C C . TRP A 1 242 ? 19.719 -7.43 -5.426 1 96.12 242 TRP A C 1
ATOM 1883 O O . TRP A 1 242 ? 20.609 -7.641 -6.242 1 96.12 242 TRP A O 1
ATOM 1893 N N . GLU A 1 243 ? 19.719 -6.344 -4.633 1 95.88 243 GLU A N 1
ATOM 1894 C CA . GLU A 1 243 ? 20.828 -5.418 -4.445 1 95.88 243 GLU A CA 1
ATOM 1895 C C . GLU A 1 243 ? 21.234 -4.766 -5.762 1 95.88 243 GLU A C 1
ATOM 1897 O O . GLU A 1 243 ? 22.422 -4.602 -6.043 1 95.88 243 GLU A O 1
ATOM 1902 N N . CYS A 1 244 ? 20.281 -4.418 -6.613 1 96.06 244 CYS A N 1
ATOM 1903 C CA . CYS A 1 244 ? 20.641 -3.846 -7.906 1 96.06 244 CYS A CA 1
ATOM 1904 C C . CYS A 1 244 ? 20.078 -2.436 -8.055 1 96.06 244 CYS A C 1
ATOM 1906 O O . CYS A 1 244 ? 20.188 -1.827 -9.117 1 96.06 244 CYS A O 1
ATOM 1908 N N . GLY A 1 245 ?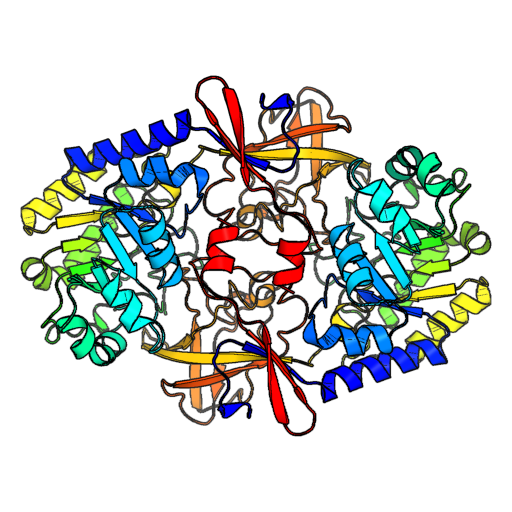 19.5 -1.936 -7.02 1 97.19 245 GLY A N 1
ATOM 1909 C CA . GLY A 1 245 ? 18.938 -0.597 -7.121 1 97.19 245 GLY A CA 1
ATOM 1910 C C . GLY A 1 245 ? 18.594 0.009 -5.773 1 97.19 245 GLY A C 1
ATOM 1911 O O . GLY A 1 245 ? 18.578 -0.691 -4.758 1 97.19 245 GLY A O 1
ATOM 1912 N N . PHE A 1 246 ? 18.391 1.342 -5.797 1 98.44 246 PHE A N 1
ATOM 1913 C CA . PHE A 1 246 ? 18.203 2.074 -4.551 1 98.44 246 PHE A CA 1
ATOM 1914 C C . PHE A 1 246 ? 17.156 3.16 -4.715 1 98.44 246 PHE A C 1
ATOM 1916 O O . PHE A 1 246 ? 16.688 3.416 -5.824 1 98.44 246 PHE A O 1
ATOM 1923 N N . LEU A 1 247 ? 16.656 3.66 -3.59 1 98.75 247 LEU A N 1
ATOM 1924 C CA . LEU A 1 247 ? 15.875 4.887 -3.523 1 98.75 247 LEU A CA 1
ATOM 1925 C C . LEU A 1 247 ? 16.734 6.062 -3.074 1 98.75 247 LEU A C 1
ATOM 1927 O O . LEU A 1 247 ? 17.375 6 -2.02 1 98.75 247 LEU A O 1
ATOM 1931 N N . ILE A 1 248 ? 16.844 7.086 -3.926 1 98.81 248 ILE A N 1
ATOM 1932 C CA . ILE A 1 248 ? 17.578 8.297 -3.561 1 98.81 248 ILE A CA 1
ATOM 1933 C C . ILE A 1 248 ? 16.594 9.391 -3.162 1 98.81 248 ILE A C 1
ATOM 1935 O O . ILE A 1 248 ? 15.555 9.578 -3.814 1 98.81 248 ILE A O 1
ATOM 1939 N N . ALA A 1 249 ? 16.844 10.047 -2.051 1 98.62 249 ALA A N 1
ATOM 1940 C CA . ALA A 1 249 ? 16 11.117 -1.5 1 98.62 249 ALA A CA 1
ATOM 1941 C C . ALA A 1 249 ? 16.859 12.305 -1.061 1 98.62 249 ALA A C 1
ATOM 1943 O O . ALA A 1 249 ? 18.094 12.219 -1.044 1 98.62 249 ALA A O 1
ATOM 1944 N N . SER A 1 250 ? 16.219 13.414 -0.772 1 98.56 250 SER A N 1
ATOM 1945 C CA . SER A 1 250 ? 16.875 14.617 -0.265 1 98.56 250 SER A CA 1
ATOM 1946 C C . SER A 1 250 ? 16.359 14.984 1.121 1 98.56 250 SER A C 1
ATOM 1948 O O . SER A 1 250 ? 15.164 14.852 1.4 1 98.56 250 SER A O 1
ATOM 1950 N N . VAL A 1 251 ? 17.266 15.453 1.939 1 98.62 251 VAL A N 1
ATOM 1951 C CA . VAL A 1 251 ? 16.891 15.961 3.252 1 98.62 251 VAL A CA 1
ATOM 1952 C C . VAL A 1 251 ? 16.281 17.359 3.111 1 98.62 251 VAL A C 1
ATOM 1954 O O . VAL A 1 251 ? 16.938 18.281 2.625 1 98.62 251 VAL A O 1
ATOM 1957 N N . LEU A 1 252 ? 15.016 17.5 3.559 1 98.56 252 LEU A N 1
ATOM 1958 C CA . LEU A 1 252 ? 14.297 18.766 3.414 1 98.56 252 LEU A CA 1
ATOM 1959 C C . LEU A 1 252 ? 14.406 19.594 4.688 1 98.56 252 LEU A C 1
ATOM 1961 O O . LEU A 1 252 ? 14.32 20.828 4.637 1 98.56 252 LEU A O 1
ATOM 1965 N N . ASP A 1 253 ? 14.508 18.922 5.836 1 98.69 253 ASP A N 1
ATOM 1966 C CA . ASP A 1 253 ? 14.57 19.562 7.148 1 98.69 253 ASP A CA 1
ATOM 1967 C C . ASP A 1 253 ? 15.18 18.625 8.188 1 98.69 253 ASP A C 1
ATOM 1969 O O . ASP A 1 253 ? 15.266 17.422 7.961 1 98.69 253 ASP A O 1
ATOM 1973 N N . ILE A 1 254 ? 15.695 19.141 9.258 1 98.62 254 ILE A N 1
ATOM 1974 C CA . ILE A 1 254 ? 16.172 18.391 10.406 1 98.62 254 ILE A CA 1
ATOM 1975 C C . ILE A 1 254 ? 15.555 18.953 11.688 1 98.62 254 ILE A C 1
ATOM 1977 O O . ILE A 1 254 ? 15.734 20.141 12 1 98.62 254 ILE A O 1
ATOM 1981 N N . VAL A 1 255 ? 14.805 18.125 12.383 1 98.19 255 VAL A N 1
ATOM 1982 C CA . VAL A 1 255 ? 14.18 18.562 13.625 1 98.19 255 VAL A CA 1
ATOM 1983 C C . VAL A 1 255 ? 14.805 17.828 14.805 1 98.19 255 VAL A C 1
ATOM 1985 O O . VAL A 1 255 ? 15.336 16.719 14.648 1 98.19 255 VAL A O 1
ATOM 1988 N N . ASP A 1 256 ? 14.734 18.516 15.984 1 97.06 256 ASP A N 1
ATOM 1989 C CA . ASP A 1 256 ? 15.305 17.953 17.203 1 97.06 256 ASP A CA 1
ATOM 1990 C C . ASP A 1 256 ? 14.242 17.844 18.297 1 97.06 256 ASP A C 1
ATOM 1992 O O . ASP A 1 256 ? 13.703 18.859 18.75 1 97.06 256 ASP A O 1
ATOM 1996 N N . ASN A 1 257 ? 13.891 16.719 18.688 1 96.56 257 ASN A N 1
ATOM 1997 C CA . ASN A 1 257 ? 13.031 16.375 19.812 1 96.56 257 ASN A CA 1
ATOM 1998 C C . ASN A 1 257 ? 13.648 15.258 20.672 1 96.56 257 ASN A C 1
ATOM 2000 O O . ASN A 1 257 ? 13.094 14.156 20.75 1 96.56 257 ASN A O 1
ATOM 2004 N N . GLU A 1 258 ? 14.773 15.594 21.344 1 95.81 258 GLU A N 1
ATOM 2005 C CA . GLU A 1 258 ? 15.625 14.68 22.094 1 95.81 258 GLU A CA 1
ATOM 2006 C C . GLU A 1 258 ? 16.484 13.82 21.172 1 95.81 258 GLU A C 1
ATOM 2008 O O . GLU A 1 258 ? 17.578 13.398 21.562 1 95.81 258 GLU A O 1
ATOM 2013 N N . GLN A 1 259 ? 16.031 13.547 19.953 1 96.69 259 GLN A N 1
ATOM 2014 C CA . GLN A 1 259 ? 16.766 12.945 18.859 1 96.69 259 GLN A CA 1
ATOM 2015 C C . GLN A 1 259 ? 16.578 13.734 17.562 1 96.69 259 GLN A C 1
ATOM 2017 O O . GLN A 1 259 ? 15.492 14.258 17.312 1 96.69 259 GLN A O 1
ATOM 2022 N N . LYS A 1 260 ? 17.672 13.758 16.781 1 98.19 260 LYS A N 1
ATOM 2023 C CA . LYS A 1 260 ? 17.578 14.445 15.5 1 98.19 260 LYS A CA 1
ATOM 2024 C C . LYS A 1 260 ? 16.922 13.555 14.453 1 98.19 260 LYS A C 1
ATOM 2026 O O . LYS A 1 260 ? 17.281 12.383 14.312 1 98.19 260 LYS A O 1
ATOM 2031 N N . THR A 1 261 ? 15.945 14.109 13.766 1 98.69 261 THR A N 1
ATOM 2032 C CA . THR A 1 261 ? 15.273 13.406 12.672 1 98.69 261 THR A CA 1
ATOM 2033 C C . THR A 1 261 ? 15.398 14.195 11.367 1 98.69 261 THR A C 1
ATOM 2035 O O . THR A 1 261 ? 14.992 15.352 11.297 1 98.69 261 THR A O 1
ATOM 2038 N N . CYS A 1 262 ? 16.016 13.562 10.359 1 98.81 262 CYS A N 1
ATOM 2039 C CA . CYS A 1 262 ? 16 14.102 9.008 1 98.81 262 CYS A CA 1
ATOM 2040 C C . CYS A 1 262 ? 14.664 13.836 8.336 1 98.81 262 CYS A C 1
ATOM 2042 O O . CYS A 1 262 ? 14.25 12.68 8.203 1 98.81 262 CYS A O 1
ATOM 2044 N N . ILE A 1 263 ? 13.984 14.875 7.93 1 98.75 263 ILE A N 1
ATOM 2045 C CA . ILE A 1 263 ? 12.773 14.734 7.129 1 98.75 263 ILE A CA 1
ATOM 2046 C C . ILE A 1 263 ? 13.141 14.703 5.645 1 98.75 263 ILE A C 1
ATOM 2048 O O . ILE A 1 263 ? 13.758 15.641 5.133 1 98.75 263 ILE A O 1
ATOM 2052 N N . ILE A 1 264 ? 12.766 13.633 4.965 1 98.81 264 ILE A N 1
ATOM 2053 C CA . ILE A 1 264 ? 13.18 13.445 3.58 1 98.81 264 ILE A CA 1
ATOM 2054 C C . ILE A 1 264 ? 11.977 13.602 2.652 1 98.81 264 ILE A C 1
ATOM 2056 O O . ILE A 1 264 ? 10.828 13.516 3.096 1 98.81 264 ILE A O 1
ATOM 2060 N N . ASP A 1 265 ? 12.211 13.844 1.354 1 98.44 265 ASP A N 1
ATOM 2061 C CA . ASP A 1 265 ? 11.141 14.008 0.372 1 98.44 265 ASP A CA 1
ATOM 2062 C C . ASP A 1 265 ? 10.641 12.656 -0.126 1 98.44 265 ASP A C 1
ATOM 2064 O O . ASP A 1 265 ? 10.016 12.57 -1.188 1 98.44 265 ASP A O 1
ATOM 2068 N N . ALA A 1 266 ? 10.922 11.57 0.583 1 98.19 266 ALA A N 1
ATOM 2069 C CA . ALA A 1 266 ? 10.398 10.219 0.382 1 98.19 266 ALA A CA 1
ATOM 2070 C C . ALA A 1 266 ? 9.648 9.734 1.621 1 98.19 266 ALA A C 1
ATOM 2072 O O . ALA A 1 266 ? 9.383 10.508 2.537 1 98.19 266 ALA A O 1
ATOM 2073 N N . SER A 1 267 ? 9.211 8.508 1.587 1 98 267 SER A N 1
ATOM 2074 C CA . SER A 1 267 ? 8.422 7.945 2.682 1 98 267 SER A CA 1
ATOM 2075 C C . SER A 1 267 ? 8.641 6.441 2.797 1 98 267 SER A C 1
ATOM 2077 O O . SER A 1 267 ? 8.586 5.723 1.797 1 98 267 SER A O 1
ATOM 2079 N N . ALA A 1 268 ? 8.93 6.027 4.031 1 96.81 268 ALA A N 1
ATOM 2080 C CA . ALA A 1 268 ? 8.984 4.582 4.262 1 96.81 268 ALA A CA 1
ATOM 2081 C C . ALA A 1 268 ? 7.621 3.939 4.02 1 96.81 268 ALA A C 1
ATOM 2083 O O . ALA A 1 268 ? 7.523 2.918 3.336 1 96.81 268 ALA A O 1
ATOM 2084 N N . GLU A 1 269 ? 6.602 4.586 4.418 1 94.69 269 GLU A N 1
ATOM 2085 C CA . GLU A 1 269 ? 5.23 4.094 4.301 1 94.69 269 GLU A CA 1
ATOM 2086 C C . GLU A 1 269 ? 4.812 3.982 2.838 1 94.69 269 GLU A C 1
ATOM 2088 O O . GLU A 1 269 ? 4.211 2.984 2.434 1 94.69 269 GLU A O 1
ATOM 2093 N N . CYS A 1 270 ? 5.152 4.941 2.053 1 96.75 270 CYS A N 1
ATOM 2094 C CA . CYS A 1 270 ? 4.641 5.023 0.689 1 96.75 270 CYS A CA 1
ATOM 2095 C C . CYS A 1 270 ? 5.602 4.363 -0.293 1 96.75 270 CYS A C 1
ATOM 2097 O O . CYS A 1 270 ? 5.172 3.77 -1.284 1 96.75 270 CYS A O 1
ATOM 2099 N N . HIS A 1 271 ? 6.945 4.492 -0.008 1 97.88 271 HIS A N 1
ATOM 2100 C CA . HIS A 1 271 ? 7.906 4.23 -1.075 1 97.88 271 HIS A CA 1
ATOM 2101 C C . HIS A 1 271 ? 8.773 3.016 -0.751 1 97.88 271 HIS A C 1
ATOM 2103 O O . HIS A 1 271 ? 9.484 2.508 -1.619 1 97.88 271 HIS A O 1
ATOM 2109 N N . MET A 1 272 ? 8.773 2.582 0.493 1 96.62 272 MET A N 1
ATOM 2110 C CA . MET A 1 272 ? 9.516 1.396 0.917 1 96.62 272 MET A CA 1
ATOM 2111 C C . MET A 1 272 ? 8.625 0.467 1.739 1 96.62 272 MET A C 1
ATOM 2113 O O . MET A 1 272 ? 8.938 0.162 2.891 1 96.62 272 MET A O 1
ATOM 2117 N N . PRO A 1 273 ? 7.633 -0.012 1.135 1 91.56 273 PRO A N 1
ATOM 2118 C CA . PRO A 1 273 ? 6.578 -0.677 1.9 1 91.56 273 PRO A CA 1
ATOM 2119 C C . PRO A 1 273 ? 7.086 -1.889 2.678 1 91.56 273 PRO A C 1
ATOM 2121 O O . PRO A 1 273 ? 6.613 -2.158 3.785 1 91.56 273 PRO A O 1
ATOM 2124 N N . ASP A 1 274 ? 8.016 -2.631 2.209 1 90.81 274 ASP A N 1
ATOM 2125 C CA . ASP A 1 274 ? 8.492 -3.83 2.891 1 90.81 274 ASP A CA 1
ATOM 2126 C C . ASP A 1 274 ? 9.258 -3.471 4.16 1 90.81 274 ASP A C 1
ATOM 2128 O O . ASP A 1 274 ? 9.445 -4.316 5.039 1 90.81 274 ASP A O 1
ATOM 2132 N N . THR A 1 275 ? 9.672 -2.246 4.273 1 93.12 275 THR A N 1
ATOM 2133 C CA . THR A 1 275 ? 10.336 -1.816 5.5 1 93.12 275 THR A CA 1
ATOM 2134 C C . THR A 1 275 ? 9.312 -1.614 6.621 1 93.12 275 THR A C 1
ATOM 2136 O O . THR A 1 275 ? 9.68 -1.511 7.793 1 93.12 275 THR A O 1
ATOM 2139 N N . ILE A 1 276 ? 8.023 -1.604 6.227 1 89.88 276 ILE A N 1
ATOM 2140 C CA . ILE A 1 276 ? 6.938 -1.461 7.195 1 89.88 276 ILE A CA 1
ATOM 2141 C C . ILE A 1 276 ? 6.238 -2.805 7.387 1 89.88 276 ILE A C 1
ATOM 2143 O O . ILE A 1 276 ? 6.082 -3.271 8.516 1 89.88 276 ILE A O 1
ATOM 2147 N N . LEU A 1 277 ? 6 -3.531 6.293 1 83.94 277 LEU A N 1
ATOM 2148 C CA . LEU A 1 277 ? 5.195 -4.746 6.32 1 83.94 277 LEU A CA 1
ATOM 2149 C C . LEU A 1 277 ? 6.047 -5.953 6.715 1 83.94 277 LEU A C 1
ATOM 2151 O O . LEU A 1 277 ? 5.57 -6.848 7.414 1 83.94 277 LEU A O 1
ATOM 2155 N N . MET A 1 278 ? 7.191 -6.129 6.164 1 81.12 278 MET A N 1
ATOM 2156 C CA . MET A 1 278 ? 8.195 -7.148 6.457 1 81.12 278 MET A CA 1
ATOM 2157 C C . MET A 1 278 ? 9.422 -6.539 7.121 1 81.12 278 MET A C 1
ATOM 2159 O O . MET A 1 278 ? 10.547 -6.73 6.66 1 81.12 278 MET A O 1
ATOM 2163 N N . PRO A 1 279 ? 9.258 -6.062 8.211 1 84.19 279 PRO A N 1
ATOM 2164 C CA . PRO A 1 279 ? 9.953 -4.848 8.648 1 84.19 279 PRO A CA 1
ATOM 2165 C C . PRO A 1 279 ? 11.469 -4.996 8.609 1 84.19 279 PRO A C 1
ATOM 2167 O O . PRO A 1 279 ? 12.102 -5.176 9.656 1 84.19 279 PRO A O 1
ATOM 2170 N N . TYR A 1 280 ? 11.992 -4.781 7.398 1 88.38 280 TYR A N 1
ATOM 2171 C CA . TYR A 1 280 ? 13.453 -4.766 7.312 1 88.38 280 TYR A CA 1
ATOM 2172 C C . TYR A 1 280 ? 13.992 -3.35 7.477 1 88.38 280 TYR A C 1
ATOM 2174 O O . TYR A 1 280 ? 13.32 -2.379 7.117 1 88.38 280 TYR A O 1
ATOM 2182 N N . ARG A 1 281 ? 15.156 -3.256 8.023 1 95.5 281 ARG A N 1
ATOM 2183 C CA . ARG A 1 281 ? 15.875 -1.986 8.102 1 95.5 281 ARG A CA 1
ATOM 2184 C C . ARG A 1 281 ? 16.734 -1.767 6.863 1 95.5 281 ARG A C 1
ATOM 2186 O O . ARG A 1 281 ? 17.766 -2.426 6.691 1 95.5 281 ARG A O 1
ATOM 2193 N N . PRO A 1 282 ? 16.359 -0.888 5.992 1 96.62 282 PRO A N 1
ATOM 2194 C CA . PRO A 1 282 ? 17.219 -0.677 4.824 1 96.62 282 PRO A CA 1
ATOM 2195 C C . PRO A 1 282 ? 18.578 -0.083 5.188 1 96.62 282 PRO A C 1
ATOM 2197 O O . PRO A 1 282 ? 18.672 0.752 6.094 1 96.62 282 PRO A O 1
ATOM 2200 N N . LYS A 1 283 ? 19.641 -0.54 4.516 1 96.81 283 LYS A N 1
ATOM 2201 C CA . LYS A 1 283 ? 20.953 0.088 4.652 1 96.81 283 LYS A CA 1
ATOM 2202 C C . LYS A 1 283 ? 20.984 1.454 3.973 1 96.81 283 LYS A C 1
ATOM 2204 O O . LYS A 1 283 ? 20.344 1.652 2.938 1 96.81 283 LYS A O 1
ATOM 2209 N N . ILE A 1 284 ? 21.672 2.355 4.574 1 98.25 284 ILE A N 1
ATOM 2210 C CA . ILE A 1 284 ? 21.922 3.646 3.945 1 98.25 284 ILE A CA 1
ATOM 2211 C C . ILE A 1 284 ? 23.375 3.721 3.48 1 98.25 284 ILE A C 1
ATOM 2213 O O . ILE A 1 284 ? 24.297 3.41 4.242 1 98.25 284 ILE A O 1
ATOM 2217 N N . ARG A 1 285 ? 23.594 4.09 2.188 1 97.94 285 ARG A N 1
ATOM 2218 C CA . ARG A 1 285 ? 24.953 4.211 1.671 1 97.94 285 ARG A CA 1
ATOM 2219 C C . ARG A 1 285 ? 25.766 5.191 2.502 1 97.94 285 ARG A C 1
ATOM 2221 O O . ARG A 1 285 ? 25.344 6.328 2.727 1 97.94 285 ARG A O 1
ATOM 2228 N N . GLY A 1 286 ? 26.922 4.738 3.004 1 96.44 286 GLY A N 1
ATOM 2229 C CA . GLY A 1 286 ? 27.797 5.602 3.775 1 96.44 286 GLY A CA 1
ATOM 2230 C C . GLY A 1 286 ? 27.578 5.496 5.273 1 96.44 286 GLY A C 1
ATOM 2231 O O . GLY A 1 286 ? 28.297 6.117 6.059 1 96.44 286 GLY A O 1
ATOM 2232 N N . GLU A 1 287 ? 26.516 4.754 5.699 1 97.12 287 GLU A N 1
ATOM 2233 C CA . GLU A 1 287 ? 26.297 4.555 7.129 1 97.12 287 GLU A CA 1
ATOM 2234 C C . GLU A 1 287 ? 27.453 3.814 7.773 1 97.12 287 GLU A C 1
ATOM 2236 O O . GLU A 1 287 ? 28.078 2.957 7.141 1 97.12 287 GLU A O 1
ATOM 2241 N N . ARG A 1 288 ? 27.719 4.223 9.047 1 94.69 288 ARG A N 1
ATOM 2242 C CA . ARG A 1 288 ? 28.766 3.596 9.852 1 94.69 288 ARG A CA 1
ATOM 2243 C C . ARG A 1 288 ? 28.266 3.289 11.258 1 94.69 288 ARG A C 1
ATOM 2245 O O . ARG A 1 288 ? 27.797 4.18 11.961 1 94.69 288 ARG A O 1
ATOM 2252 N N . VAL A 1 289 ? 28.375 2.086 11.695 1 89.56 289 VAL A N 1
ATOM 2253 C CA . VAL A 1 289 ? 27.859 1.646 12.992 1 89.56 289 VAL A CA 1
ATOM 2254 C C . VAL A 1 289 ? 28.5 2.477 14.109 1 89.56 289 VAL A C 1
ATOM 2256 O O . VAL A 1 289 ? 27.828 2.812 15.094 1 89.56 289 VAL A O 1
ATOM 2259 N N . ASP A 1 290 ? 29.734 2.961 13.961 1 92.06 290 ASP A N 1
ATOM 2260 C CA . ASP A 1 290 ? 30.422 3.691 15.023 1 92.06 290 ASP A CA 1
ATOM 2261 C C . ASP A 1 290 ? 30.578 5.164 14.664 1 92.06 290 ASP A C 1
ATOM 2263 O O . ASP A 1 290 ? 31.453 5.852 15.203 1 92.06 290 ASP A O 1
ATOM 2267 N N . GLY A 1 291 ? 29.734 5.543 13.797 1 95.5 291 GLY A N 1
ATOM 2268 C CA . GLY A 1 291 ? 29.812 6.945 13.422 1 95.5 291 GLY A CA 1
ATOM 2269 C C . GLY A 1 291 ? 29.422 7.887 14.555 1 95.5 291 GLY A C 1
ATOM 2270 O O . GLY A 1 291 ? 28.672 7.512 15.445 1 95.5 291 GLY A O 1
ATOM 2271 N N . LYS A 1 292 ? 29.875 9.18 14.477 1 96 292 LYS A N 1
ATOM 2272 C CA . LYS A 1 292 ? 29.719 10.156 15.547 1 96 292 LYS A CA 1
ATOM 2273 C C . LYS A 1 292 ? 28.391 10.891 15.438 1 96 292 LYS A C 1
ATOM 2275 O O . LYS A 1 292 ? 27.906 11.477 16.406 1 96 292 LYS A O 1
ATOM 2280 N N . PHE A 1 293 ? 27.859 10.93 14.273 1 98.06 293 PHE A N 1
ATOM 2281 C CA . PHE A 1 293 ? 26.641 11.688 14.047 1 98.06 293 PHE A CA 1
ATOM 2282 C C . PHE A 1 293 ? 25.453 10.758 13.781 1 98.06 293 PHE A C 1
ATOM 2284 O O . PHE A 1 293 ? 25.438 10.047 12.773 1 98.06 293 PHE A O 1
ATOM 2291 N N . CYS A 1 294 ? 24.438 10.758 14.672 1 98.06 294 CYS A N 1
ATOM 2292 C CA . CYS A 1 294 ? 23.328 9.812 14.641 1 98.06 294 CYS A CA 1
ATOM 2293 C C . CYS A 1 294 ? 22.016 10.516 14.305 1 98.06 294 CYS A C 1
ATOM 2295 O O . CYS A 1 294 ? 21.75 11.602 14.812 1 98.06 294 CYS A O 1
ATOM 2297 N N . TYR A 1 295 ? 21.266 9.922 13.414 1 98.56 295 TYR A N 1
ATOM 2298 C CA . TYR A 1 295 ? 20.016 10.5 12.961 1 98.56 295 TYR A CA 1
ATOM 2299 C C . TYR A 1 295 ? 18.938 9.438 12.828 1 98.56 295 TYR A C 1
ATOM 2301 O O . TYR A 1 295 ? 19.234 8.273 12.562 1 98.56 295 TYR A O 1
ATOM 2309 N N . ARG A 1 296 ? 17.688 9.828 13.039 1 98.31 296 ARG A N 1
ATOM 2310 C CA . ARG A 1 296 ? 16.5 9.156 12.484 1 98.31 296 ARG A CA 1
ATOM 2311 C C . ARG A 1 296 ? 16.125 9.742 11.133 1 98.31 296 ARG A C 1
ATOM 2313 O O . ARG A 1 296 ? 16.516 10.867 10.805 1 98.31 296 ARG A O 1
ATOM 2320 N N . PHE A 1 297 ? 15.414 8.961 10.344 1 98.69 297 PHE A N 1
ATOM 2321 C CA . PHE A 1 297 ? 14.914 9.445 9.062 1 98.69 297 PHE A CA 1
ATOM 2322 C C . PHE A 1 297 ? 13.398 9.289 8.984 1 98.69 297 PHE A C 1
ATOM 2324 O O . PHE A 1 297 ? 12.875 8.172 9.117 1 98.69 297 PHE A O 1
ATOM 2331 N N . GLY A 1 298 ? 12.656 10.453 8.867 1 98.12 298 GLY A N 1
ATOM 2332 C CA . GLY A 1 298 ? 11.203 10.477 8.734 1 98.12 298 GLY A CA 1
ATOM 2333 C C . GLY A 1 298 ? 10.742 10.875 7.352 1 98.12 298 GLY A C 1
ATOM 2334 O O . GLY A 1 298 ? 11.367 11.719 6.699 1 98.12 298 GLY A O 1
ATOM 2335 N N . GLY A 1 299 ? 9.648 10.312 6.906 1 97.12 299 GLY A N 1
ATOM 2336 C CA . GLY A 1 299 ? 9.133 10.602 5.578 1 97.12 299 GLY A CA 1
ATOM 2337 C C . GLY A 1 299 ? 8.258 11.836 5.531 1 97.12 299 GLY A C 1
ATOM 2338 O O . GLY A 1 299 ? 8.141 12.562 6.523 1 97.12 299 GLY A O 1
ATOM 2339 N N . ALA A 1 300 ? 7.633 12.078 4.348 1 95.5 300 ALA A N 1
ATOM 2340 C CA . ALA A 1 300 ? 6.906 13.305 4.051 1 95.5 300 ALA A CA 1
ATOM 2341 C C . ALA A 1 300 ? 5.418 13.148 4.34 1 95.5 300 ALA A C 1
ATOM 2343 O O . ALA A 1 300 ? 4.625 14.047 4.051 1 95.5 300 ALA A O 1
ATOM 2344 N N . THR A 1 301 ? 5.02 12.031 4.957 1 96.69 301 THR A N 1
ATOM 2345 C CA . THR A 1 301 ? 3.611 11.867 5.297 1 96.69 301 THR A CA 1
ATOM 2346 C C . THR A 1 301 ? 3.32 12.43 6.684 1 96.69 301 THR A C 1
ATOM 2348 O O . THR A 1 301 ? 4.242 12.695 7.461 1 96.69 301 THR A O 1
ATOM 2351 N N . CYS A 1 302 ? 2.016 12.57 6.988 1 94.88 302 CYS A N 1
ATOM 2352 C CA . CYS A 1 302 ? 1.585 13.031 8.305 1 94.88 302 CYS A CA 1
ATOM 2353 C C . CYS A 1 302 ? 1.404 11.852 9.258 1 94.88 302 CYS A C 1
ATOM 2355 O O . CYS A 1 302 ? 0.922 12.023 10.383 1 94.88 302 CYS A O 1
ATOM 2357 N N . LEU A 1 303 ? 1.748 10.656 8.828 1 93.5 303 LEU A N 1
ATOM 2358 C CA . LEU A 1 303 ? 1.697 9.484 9.695 1 93.5 303 LEU A CA 1
ATOM 2359 C C . LEU A 1 303 ? 2.867 9.477 10.672 1 93.5 303 LEU A C 1
ATOM 2361 O O . LEU A 1 303 ? 4.027 9.469 10.258 1 93.5 303 LEU A O 1
ATOM 2365 N N . ALA A 1 304 ? 2.58 9.445 11.914 1 93.19 304 ALA A N 1
ATOM 2366 C CA . ALA A 1 304 ? 3.604 9.523 12.953 1 93.19 304 ALA A CA 1
ATOM 2367 C C . ALA A 1 304 ? 4.629 8.406 12.797 1 93.19 304 ALA A C 1
ATOM 2369 O O . ALA A 1 304 ? 5.824 8.609 13.016 1 93.19 304 ALA A O 1
ATOM 2370 N N . GLY A 1 305 ? 4.238 7.273 12.352 1 92.69 305 GLY A N 1
ATOM 2371 C CA . GLY A 1 305 ? 5.098 6.102 12.273 1 92.69 305 GLY A CA 1
ATOM 2372 C C . GLY A 1 305 ? 5.914 6.047 10.992 1 92.69 305 GLY A C 1
ATOM 2373 O O . GLY A 1 305 ? 6.684 5.105 10.781 1 92.69 305 GLY A O 1
ATOM 2374 N N . ASP A 1 306 ? 5.816 7.023 10.133 1 96 306 ASP A N 1
ATOM 2375 C CA . ASP A 1 306 ? 6.602 7.062 8.906 1 96 306 ASP A CA 1
ATOM 2376 C C . ASP A 1 306 ? 8.07 7.379 9.195 1 96 306 ASP A C 1
ATOM 2378 O O . ASP A 1 306 ? 8.57 8.438 8.82 1 96 306 ASP A O 1
ATOM 2382 N N . ILE A 1 307 ? 8.727 6.434 9.891 1 97.19 307 ILE A N 1
ATOM 2383 C CA . ILE A 1 307 ? 10.117 6.508 10.312 1 97.19 307 ILE A CA 1
ATOM 2384 C C . ILE A 1 307 ? 10.891 5.301 9.781 1 97.19 307 ILE A C 1
ATOM 2386 O O . ILE A 1 307 ? 10.531 4.156 10.062 1 97.19 307 ILE A O 1
ATOM 2390 N N . VAL A 1 308 ? 11.961 5.562 9.062 1 97.62 308 VAL A N 1
ATOM 2391 C CA . VAL A 1 308 ? 12.75 4.488 8.469 1 97.62 308 VAL A CA 1
ATOM 2392 C C . VAL A 1 308 ? 13.391 3.646 9.57 1 97.62 308 VAL A C 1
ATOM 2394 O O . VAL A 1 308 ? 14.031 4.184 10.477 1 97.62 308 VAL A O 1
ATOM 2397 N N . GLY A 1 309 ? 13.164 2.342 9.523 1 96.75 309 GLY A N 1
ATOM 2398 C CA . GLY A 1 309 ? 13.805 1.425 10.453 1 96.75 309 GLY A CA 1
ATOM 2399 C C . GLY A 1 309 ? 13.039 1.249 11.75 1 96.75 309 GLY A C 1
ATOM 2400 O O . GLY A 1 309 ? 13.359 0.375 12.555 1 96.75 309 GLY A O 1
ATOM 2401 N N . ALA A 1 310 ? 12 2.02 11.969 1 94.81 310 ALA A N 1
ATOM 2402 C CA . ALA A 1 310 ? 11.273 1.982 13.234 1 94.81 310 ALA A CA 1
ATOM 2403 C C . ALA A 1 310 ? 10.578 0.636 13.438 1 94.81 310 ALA A C 1
ATOM 2405 O O . ALA A 1 310 ? 10.625 0.064 14.531 1 94.81 310 ALA A O 1
ATOM 2406 N N . GLU A 1 311 ? 9.984 0.124 12.469 1 90.75 311 GLU A N 1
ATOM 2407 C CA . GLU A 1 311 ? 9.234 -1.126 12.562 1 90.75 311 GLU A CA 1
ATOM 2408 C C . GLU A 1 311 ? 10.172 -2.312 12.781 1 90.75 311 GLU A C 1
ATOM 2410 O O . GLU A 1 311 ? 9.766 -3.34 13.328 1 90.75 311 GLU A O 1
ATOM 2415 N N . ALA A 1 312 ? 11.398 -2.133 12.297 1 93.06 312 ALA A N 1
ATOM 2416 C CA . ALA A 1 312 ? 12.406 -3.164 12.539 1 93.06 312 ALA A CA 1
ATOM 2417 C C . ALA A 1 312 ? 13.008 -3.031 13.93 1 93.06 312 ALA A C 1
ATOM 2419 O O . ALA A 1 312 ? 13.781 -3.889 14.367 1 93.06 312 ALA A O 1
ATOM 2420 N N . GLY A 1 313 ? 12.766 -1.927 14.625 1 93.44 313 GLY A N 1
ATOM 2421 C CA . GLY A 1 313 ? 13.25 -1.706 15.977 1 93.44 313 GLY A CA 1
ATOM 2422 C C . GLY A 1 313 ? 14.609 -1.028 16.016 1 93.44 313 GLY A C 1
ATOM 2423 O O . GLY A 1 313 ? 15.211 -0.9 17.094 1 93.44 313 GLY A O 1
ATOM 2424 N N . GLU A 1 314 ? 15.133 -0.55 14.883 1 95 314 GLU A N 1
ATOM 2425 C CA . GLU A 1 314 ? 16.438 0.082 14.789 1 95 314 GLU A CA 1
ATOM 2426 C C . GLU A 1 314 ? 16.391 1.332 13.914 1 95 314 GLU A C 1
ATOM 2428 O O . GLU A 1 314 ? 17.031 1.387 12.859 1 95 314 GLU A O 1
ATOM 2433 N N . PRO A 1 315 ? 15.797 2.354 14.398 1 96.44 315 PRO A N 1
ATOM 2434 C CA . PRO A 1 315 ? 15.57 3.531 13.555 1 96.44 315 PRO A CA 1
ATOM 2435 C C . PRO A 1 315 ? 16.734 4.512 13.578 1 96.44 315 PRO A C 1
ATOM 2437 O O . PRO A 1 315 ? 16.656 5.59 12.984 1 96.44 315 PRO A O 1
ATOM 2440 N N . ILE A 1 316 ? 17.875 4.203 14.188 1 97.88 316 ILE A N 1
ATOM 2441 C CA . ILE A 1 316 ? 19 5.125 14.289 1 97.88 316 ILE A CA 1
ATOM 2442 C C . ILE A 1 316 ? 20.062 4.75 13.273 1 97.88 316 ILE A C 1
ATOM 2444 O O . ILE A 1 316 ? 20.484 3.592 13.188 1 97.88 316 ILE A O 1
ATOM 2448 N N . TYR A 1 317 ? 20.469 5.699 12.5 1 98.44 317 TYR A N 1
ATOM 2449 C CA . TYR A 1 317 ? 21.562 5.57 11.539 1 98.44 317 TYR A CA 1
ATOM 2450 C C . TYR A 1 317 ? 22.703 6.512 11.883 1 98.44 317 TYR A C 1
ATOM 2452 O O . TYR A 1 317 ? 22.484 7.66 12.273 1 98.44 317 TYR A O 1
ATOM 2460 N N . SER A 1 318 ? 23.953 6.023 11.727 1 98.25 318 SER A N 1
ATOM 2461 C CA . SER A 1 318 ? 25.109 6.809 12.133 1 98.25 318 SER A CA 1
ATOM 2462 C C . SER A 1 318 ? 26.047 7.066 10.953 1 98.25 318 SER A C 1
ATOM 2464 O O . SER A 1 318 ? 26.156 6.23 10.055 1 98.25 318 SER A O 1
ATOM 2466 N N . PHE A 1 319 ? 26.719 8.25 11.039 1 98.38 319 PHE A N 1
ATOM 2467 C CA . PHE A 1 319 ? 27.609 8.695 9.969 1 98.38 319 PHE A CA 1
ATOM 2468 C C . PHE A 1 319 ? 28.859 9.352 10.539 1 98.38 319 PHE A C 1
ATOM 2470 O O . PHE A 1 319 ? 28.875 9.781 11.695 1 98.38 319 PHE A O 1
ATOM 2477 N N . ASP A 1 320 ? 29.922 9.445 9.688 1 97.19 320 ASP A N 1
ATOM 2478 C CA . ASP A 1 320 ? 31.172 10.078 10.102 1 97.19 320 ASP A CA 1
ATOM 2479 C C . ASP A 1 320 ? 31.078 11.594 10.023 1 97.19 320 ASP A C 1
ATOM 2481 O O . ASP A 1 320 ? 31.766 12.305 10.766 1 97.19 320 ASP A O 1
ATOM 2485 N N . LYS A 1 321 ? 30.297 12.109 9.141 1 97.12 321 LYS A N 1
ATOM 2486 C CA . LYS A 1 321 ? 30.078 13.539 8.93 1 97.12 321 LYS A CA 1
ATOM 2487 C C . LYS A 1 321 ? 28.625 13.914 9.172 1 97.12 321 LYS A C 1
ATOM 2489 O O . LYS A 1 321 ? 27.734 13.078 9.016 1 97.12 321 LYS A O 1
ATOM 2494 N N . PRO A 1 322 ? 28.422 15.156 9.57 1 97.88 322 PRO A N 1
ATOM 2495 C CA . PRO A 1 322 ? 27.047 15.578 9.797 1 97.88 322 PRO A CA 1
ATOM 2496 C C . PRO A 1 322 ? 26.234 15.664 8.5 1 97.88 322 PRO A C 1
ATOM 2498 O O . PRO A 1 322 ? 26.797 15.922 7.438 1 97.88 322 PRO A O 1
ATOM 2501 N N . ILE A 1 323 ? 24.953 15.461 8.625 1 98.19 323 ILE A N 1
ATOM 2502 C CA . ILE A 1 323 ? 24.016 15.617 7.516 1 98.19 323 ILE A CA 1
ATOM 2503 C C . ILE A 1 323 ? 23.438 17.031 7.52 1 98.19 323 ILE A C 1
ATOM 2505 O O . ILE A 1 323 ? 23.094 17.562 8.578 1 98.19 323 ILE A O 1
ATOM 2509 N N . ASP A 1 324 ? 23.391 17.625 6.352 1 97.94 324 ASP A N 1
ATOM 2510 C CA . ASP A 1 324 ? 22.812 18.969 6.199 1 97.94 324 ASP A CA 1
ATOM 2511 C C . ASP A 1 324 ? 21.531 18.922 5.367 1 97.94 324 ASP A C 1
ATOM 2513 O O . ASP A 1 324 ? 21.312 17.969 4.617 1 97.94 324 ASP A O 1
ATOM 2517 N N . ILE A 1 325 ? 20.734 19.969 5.52 1 97.69 325 ILE A N 1
ATOM 2518 C CA . ILE A 1 325 ? 19.578 20.156 4.641 1 97.69 325 ILE A CA 1
ATOM 2519 C C . ILE A 1 325 ? 20.047 20.25 3.191 1 97.69 325 ILE A C 1
ATOM 2521 O O . ILE A 1 325 ? 21.016 20.938 2.889 1 97.69 325 ILE A O 1
ATOM 2525 N N . GLY A 1 326 ? 19.422 19.5 2.311 1 96.62 326 GLY A N 1
ATOM 2526 C CA . GLY A 1 326 ? 19.812 19.469 0.907 1 96.62 326 GLY A CA 1
ATOM 2527 C C . GLY A 1 326 ? 20.656 18.25 0.545 1 96.62 326 GLY A C 1
ATOM 2528 O O . GLY A 1 326 ? 20.781 17.906 -0.633 1 96.62 326 GLY A O 1
ATOM 2529 N N . ASP A 1 327 ? 21.25 17.594 1.557 1 97.88 327 ASP A N 1
ATOM 2530 C CA . ASP A 1 327 ? 22.031 16.391 1.294 1 97.88 327 ASP A CA 1
ATOM 2531 C C . ASP A 1 327 ? 21.172 15.281 0.705 1 97.88 327 ASP A C 1
ATOM 2533 O O . ASP A 1 327 ? 19.969 15.219 0.975 1 97.88 327 ASP A O 1
ATOM 2537 N N . ARG A 1 328 ? 21.844 14.453 -0.07 1 97.69 328 ARG A N 1
ATOM 2538 C CA . ARG A 1 328 ? 21.188 13.273 -0.635 1 97.69 328 ARG A CA 1
ATOM 2539 C C . ARG A 1 328 ? 21.438 12.039 0.227 1 97.69 328 ARG A C 1
ATOM 2541 O O . ARG A 1 328 ? 22.516 11.906 0.823 1 97.69 328 ARG A O 1
ATOM 2548 N N . VAL A 1 329 ? 20.438 11.227 0.337 1 98.38 329 VAL A N 1
ATOM 2549 C CA . VAL A 1 329 ? 20.531 9.969 1.062 1 98.38 329 VAL A CA 1
ATOM 2550 C C . VAL A 1 329 ? 20.078 8.82 0.161 1 98.38 329 VAL A C 1
ATOM 2552 O O . VAL A 1 329 ? 19.094 8.945 -0.575 1 98.38 329 VAL A O 1
ATOM 2555 N N . ILE A 1 330 ? 20.859 7.746 0.184 1 98.69 330 ILE A N 1
ATOM 2556 C CA . ILE A 1 330 ? 20.562 6.59 -0.656 1 98.69 330 ILE A CA 1
ATOM 2557 C C . ILE A 1 330 ? 20.188 5.395 0.22 1 98.69 330 ILE A C 1
ATOM 2559 O O . ILE A 1 330 ? 21 4.922 1.014 1 98.69 330 ILE A O 1
ATOM 2563 N N . PHE A 1 331 ? 18.969 4.965 0.11 1 98.56 331 PHE A N 1
ATOM 2564 C CA . PHE A 1 331 ? 18.516 3.727 0.73 1 98.56 331 PHE A CA 1
ATOM 2565 C C . PHE A 1 331 ? 18.719 2.543 -0.21 1 98.56 331 PHE A C 1
ATOM 2567 O O . PHE A 1 331 ? 18.125 2.496 -1.292 1 98.56 331 PHE A O 1
ATOM 2574 N N . GLU A 1 332 ? 19.469 1.534 0.22 1 97.69 332 GLU A N 1
ATOM 2575 C CA . GLU A 1 332 ? 19.859 0.429 -0.65 1 97.69 332 GLU A CA 1
ATOM 2576 C C . GLU A 1 332 ? 18.734 -0.588 -0.79 1 97.69 332 GLU A C 1
ATOM 2578 O O . GLU A 1 332 ? 17.812 -0.633 0.042 1 97.69 332 GLU A O 1
ATOM 2583 N N . ASP A 1 333 ? 18.734 -1.324 -1.879 1 95.94 333 ASP A N 1
ATOM 2584 C CA . ASP A 1 333 ? 17.938 -2.525 -2.111 1 95.94 333 ASP A CA 1
ATOM 2585 C C . ASP A 1 333 ? 16.438 -2.201 -2.111 1 95.94 333 ASP A C 1
ATOM 2587 O O . ASP A 1 333 ? 15.672 -2.811 -1.37 1 95.94 333 ASP A O 1
ATOM 2591 N N . GLN A 1 334 ? 16.062 -1.209 -2.969 1 96.56 334 GLN A N 1
ATOM 2592 C CA . GLN A 1 334 ? 14.695 -0.72 -2.941 1 96.56 334 GLN A CA 1
ATOM 2593 C C . GLN A 1 334 ? 14.039 -0.833 -4.316 1 96.56 334 GLN A C 1
ATOM 2595 O O . GLN A 1 334 ? 13.133 -0.065 -4.648 1 96.56 334 GLN A O 1
ATOM 2600 N N . ILE A 1 335 ? 14.438 -1.811 -5.16 1 94.38 335 ILE A N 1
ATOM 2601 C CA . ILE A 1 335 ? 13.836 -1.811 -6.488 1 94.38 335 ILE A CA 1
ATOM 2602 C C . ILE A 1 335 ? 12.969 -3.055 -6.66 1 94.38 335 ILE A C 1
ATOM 2604 O O . ILE A 1 335 ? 12.164 -3.135 -7.594 1 94.38 335 ILE A O 1
ATOM 2608 N N . HIS A 1 336 ? 13.242 -4.105 -5.816 1 92.19 336 HIS A N 1
ATOM 2609 C CA . HIS A 1 336 ? 12.383 -5.285 -5.836 1 92.19 336 HIS A CA 1
ATOM 2610 C C . HIS A 1 336 ? 11.312 -5.207 -4.758 1 92.19 336 HIS A C 1
ATOM 2612 O O . HIS A 1 336 ? 11.562 -4.711 -3.658 1 92.19 336 HIS A O 1
ATOM 2618 N N . TYR A 1 337 ? 10.062 -5.629 -5.074 1 90.06 337 TYR A N 1
ATOM 2619 C CA . TYR A 1 337 ? 8.898 -5.648 -4.199 1 90.06 337 TYR A CA 1
ATOM 2620 C C . TYR A 1 337 ? 8.531 -4.238 -3.746 1 90.06 337 TYR A C 1
ATOM 2622 O O . TYR A 1 337 ? 7.777 -4.066 -2.787 1 90.06 337 TYR A O 1
ATOM 2630 N N . THR A 1 338 ? 9.086 -3.191 -4.297 1 91.94 338 THR A N 1
ATOM 2631 C CA . THR A 1 338 ? 8.859 -1.815 -3.867 1 91.94 338 THR A CA 1
ATOM 2632 C C . THR A 1 338 ? 7.902 -1.102 -4.816 1 91.94 338 THR A C 1
ATOM 2634 O O . THR A 1 338 ? 6.836 -0.646 -4.398 1 91.94 338 THR A O 1
ATOM 2637 N N . ILE A 1 339 ? 8.164 -1.187 -6.113 1 90.62 339 ILE A N 1
ATOM 2638 C CA . ILE A 1 339 ? 7.398 -0.418 -7.086 1 90.62 339 ILE A CA 1
ATOM 2639 C C . ILE A 1 339 ? 6.008 -1.023 -7.238 1 90.62 339 ILE A C 1
ATOM 2641 O O . ILE A 1 339 ? 5.035 -0.305 -7.48 1 90.62 339 ILE A O 1
ATOM 2645 N N . VAL A 1 340 ? 5.93 -2.305 -6.938 1 90.81 340 VAL A N 1
ATOM 2646 C CA . VAL A 1 340 ? 4.664 -2.998 -7.129 1 90.81 340 VAL A CA 1
ATOM 2647 C C . VAL A 1 340 ? 3.744 -2.738 -5.938 1 90.81 340 VAL A C 1
ATOM 2649 O O . VAL A 1 340 ? 2.537 -2.98 -6.016 1 90.81 340 VAL A O 1
ATOM 2652 N N . LYS A 1 341 ? 4.281 -2.199 -4.812 1 93.75 341 LYS A N 1
ATOM 2653 C CA . LYS A 1 341 ? 3.506 -2.039 -3.586 1 93.75 341 LYS A CA 1
ATOM 2654 C C . LYS A 1 341 ? 3.441 -0.575 -3.164 1 93.75 341 LYS A C 1
ATOM 2656 O O . LYS A 1 341 ? 2.762 -0.233 -2.193 1 93.75 341 LYS A O 1
ATOM 2661 N N . ASN A 1 342 ? 4.129 0.331 -3.812 1 94.81 342 ASN A N 1
ATOM 2662 C CA . ASN A 1 342 ? 4.18 1.717 -3.361 1 94.81 342 ASN A CA 1
ATOM 2663 C C . ASN A 1 342 ? 2.816 2.395 -3.48 1 94.81 342 ASN A C 1
ATOM 2665 O O . ASN A 1 342 ? 1.904 1.855 -4.109 1 94.81 342 ASN A O 1
ATOM 2669 N N . THR A 1 343 ? 2.588 3.521 -2.764 1 95.12 343 THR A N 1
ATOM 2670 C CA . THR A 1 343 ? 1.307 4.219 -2.715 1 95.12 343 THR A CA 1
ATOM 2671 C C . THR A 1 343 ? 1.511 5.73 -2.766 1 95.12 343 THR A C 1
ATOM 2673 O O . THR A 1 343 ? 2.645 6.211 -2.711 1 95.12 343 THR A O 1
ATOM 2676 N N . THR A 1 344 ? 0.407 6.422 -2.975 1 95.31 344 THR A N 1
ATOM 2677 C CA . THR A 1 344 ? 0.402 7.879 -2.953 1 95.31 344 THR A CA 1
ATOM 2678 C C . THR A 1 344 ? -0.323 8.398 -1.717 1 95.31 344 THR A C 1
ATOM 2680 O O . THR A 1 344 ? -0.925 9.477 -1.751 1 95.31 344 THR A O 1
ATOM 2683 N N . PHE A 1 345 ? -0.306 7.641 -0.594 1 95.62 345 PHE A N 1
ATOM 2684 C CA . PHE A 1 345 ? -0.906 8.07 0.662 1 95.62 345 PHE A CA 1
ATOM 2685 C C . PHE A 1 345 ? -0.426 9.469 1.039 1 95.62 345 PHE A C 1
ATOM 2687 O O . PHE A 1 345 ? 0.747 9.797 0.851 1 95.62 345 PHE A O 1
ATOM 2694 N N . ASN A 1 346 ? -1.313 10.391 1.495 1 96.44 346 ASN A N 1
ATOM 2695 C CA . ASN A 1 346 ? -1.048 11.766 1.896 1 96.44 346 ASN A CA 1
ATOM 2696 C C . ASN A 1 346 ? -0.659 12.633 0.702 1 96.44 346 ASN A C 1
ATOM 2698 O O . ASN A 1 346 ? -0.121 13.727 0.873 1 96.44 346 ASN A O 1
ATOM 2702 N N . GLY A 1 347 ? -0.901 12.07 -0.53 1 96.31 347 GLY A N 1
ATOM 2703 C CA . GLY A 1 347 ? -0.554 12.828 -1.723 1 96.31 347 GLY A CA 1
ATOM 2704 C C . GLY A 1 347 ? 0.941 12.898 -1.968 1 96.31 347 GLY A C 1
ATOM 2705 O O . GLY A 1 347 ? 1.423 13.828 -2.625 1 96.31 347 GLY A O 1
ATOM 2706 N N . VAL A 1 348 ? 1.653 12 -1.416 1 96.5 348 VAL A N 1
ATOM 2707 C CA . VAL A 1 348 ? 3.094 11.969 -1.65 1 96.5 348 VAL A CA 1
ATOM 2708 C C . VAL A 1 348 ? 3.375 11.5 -3.076 1 96.5 348 VAL A C 1
ATOM 2710 O O . VAL A 1 348 ? 2.854 10.469 -3.512 1 96.5 348 VAL A O 1
ATOM 2713 N N . LYS A 1 349 ? 4.176 12.312 -3.754 1 95.81 349 LYS A N 1
ATOM 2714 C CA . LYS A 1 349 ? 4.512 11.992 -5.141 1 95.81 349 LYS A CA 1
ATOM 2715 C C . LYS A 1 349 ? 5.324 10.711 -5.23 1 95.81 349 LYS A C 1
ATOM 2717 O O . LYS A 1 349 ? 6.219 10.477 -4.414 1 95.81 349 LYS A O 1
ATOM 2722 N N . LEU A 1 350 ? 5.035 9.828 -6.184 1 97.12 350 LEU A N 1
ATOM 2723 C CA . LEU A 1 350 ? 5.828 8.633 -6.41 1 97.12 350 LEU A CA 1
ATOM 2724 C C . LEU A 1 350 ? 7.23 8.992 -6.891 1 97.12 350 LEU A C 1
ATOM 2726 O O . LEU A 1 350 ? 7.41 9.953 -7.637 1 97.12 350 LEU A O 1
ATOM 2730 N N . PRO A 1 351 ? 8.242 8.219 -6.48 1 98.19 351 PRO A N 1
ATOM 2731 C CA . PRO A 1 351 ? 9.594 8.438 -7.012 1 98.19 351 PRO A CA 1
ATOM 2732 C C . PRO A 1 351 ? 9.688 8.164 -8.508 1 98.19 351 PRO A C 1
ATOM 2734 O O . PRO A 1 351 ? 9.031 7.258 -9.023 1 98.19 351 PRO A O 1
ATOM 2737 N N . SER A 1 352 ? 10.508 8.938 -9.203 1 98.19 352 SER A N 1
ATOM 2738 C CA . SER A 1 352 ? 10.781 8.656 -10.609 1 98.19 352 SER A CA 1
ATOM 2739 C C . SER A 1 352 ? 11.445 7.293 -10.781 1 98.19 352 SER A C 1
ATOM 2741 O O . SER A 1 352 ? 12.07 6.777 -9.852 1 98.19 352 SER A O 1
ATOM 2743 N N . LEU A 1 353 ? 11.234 6.68 -11.938 1 98.25 353 LEU A N 1
ATOM 2744 C CA . LEU A 1 353 ? 11.93 5.453 -12.305 1 98.25 353 LEU A CA 1
ATOM 2745 C C . LEU A 1 353 ? 13.133 5.758 -13.188 1 98.25 353 LEU A C 1
ATOM 2747 O O . LEU A 1 353 ? 13 6.387 -14.242 1 98.25 353 LEU A O 1
ATOM 2751 N N . ALA A 1 354 ? 14.289 5.293 -12.758 1 98.5 354 ALA A N 1
ATOM 2752 C CA . ALA A 1 354 ? 15.5 5.637 -13.5 1 98.5 354 ALA A CA 1
ATOM 2753 C C . ALA A 1 354 ? 16.422 4.426 -13.633 1 98.5 354 ALA A C 1
ATOM 2755 O O . ALA A 1 354 ? 16.312 3.471 -12.867 1 98.5 354 ALA A O 1
ATOM 2756 N N . MET A 1 355 ? 17.266 4.461 -14.695 1 98.31 355 MET A N 1
ATOM 2757 C CA . MET A 1 355 ? 18.344 3.506 -14.922 1 98.31 355 MET A CA 1
ATOM 2758 C C . MET A 1 355 ? 19.703 4.207 -14.922 1 98.31 355 MET A C 1
ATOM 2760 O O . MET A 1 355 ? 19.828 5.305 -15.469 1 98.31 355 MET A O 1
ATOM 2764 N N . MET A 1 356 ? 20.625 3.664 -14.273 1 98.44 356 MET A N 1
ATOM 2765 C CA . MET A 1 356 ? 22.016 4.117 -14.336 1 98.44 356 MET A CA 1
ATOM 2766 C C . MET A 1 356 ? 22.859 3.146 -15.148 1 98.44 356 MET A C 1
ATOM 2768 O O . MET A 1 356 ? 22.953 1.964 -14.812 1 98.44 356 MET A O 1
ATOM 2772 N N . ASP A 1 357 ? 23.469 3.641 -16.203 1 97.38 357 ASP A N 1
ATOM 2773 C CA . ASP A 1 357 ? 24.266 2.76 -17.062 1 97.38 357 ASP A CA 1
ATOM 2774 C C . ASP A 1 357 ? 25.656 2.539 -16.469 1 97.38 357 ASP A C 1
ATOM 2776 O O . ASP A 1 357 ? 25.969 3.033 -15.383 1 97.38 357 ASP A O 1
ATOM 2780 N N . GLU A 1 358 ? 26.438 1.812 -17.141 1 95 358 GLU A N 1
ATOM 2781 C CA . GLU A 1 358 ? 27.75 1.385 -16.641 1 95 358 GLU A CA 1
ATOM 2782 C C . GLU A 1 358 ? 28.703 2.564 -16.531 1 95 358 GLU A C 1
ATOM 2784 O O . GLU A 1 358 ? 29.688 2.506 -15.789 1 95 358 GLU A O 1
ATOM 2789 N N . SER A 1 359 ? 28.469 3.643 -17.219 1 96.12 359 SER A N 1
ATOM 2790 C CA . SER A 1 359 ? 29.312 4.824 -17.172 1 96.12 359 SER A CA 1
ATOM 2791 C C . SER A 1 359 ? 28.875 5.789 -16.078 1 96.12 359 SER A C 1
ATOM 2793 O O . SER A 1 359 ? 29.5 6.828 -15.875 1 96.12 359 SER A O 1
ATOM 2795 N N . GLY A 1 360 ? 27.797 5.445 -15.477 1 95.81 360 GLY A N 1
ATOM 2796 C CA . GLY A 1 360 ? 27.312 6.289 -14.398 1 95.81 360 GLY A CA 1
ATOM 2797 C C . GLY A 1 360 ? 26.297 7.324 -14.852 1 95.81 360 GLY A C 1
ATOM 2798 O O . GLY A 1 360 ? 25.859 8.156 -14.055 1 95.81 360 GLY A O 1
ATOM 2799 N N . ASN A 1 361 ? 25.969 7.242 -16.062 1 97.94 361 ASN A N 1
ATOM 2800 C CA . ASN A 1 361 ? 24.938 8.133 -16.562 1 97.94 361 ASN A CA 1
ATOM 2801 C C . ASN A 1 361 ? 23.547 7.633 -16.188 1 97.94 361 ASN A C 1
ATOM 2803 O O . ASN A 1 361 ? 23.266 6.438 -16.25 1 97.94 361 ASN A O 1
ATOM 2807 N N . VAL A 1 362 ? 22.703 8.586 -15.734 1 98.25 362 VAL A N 1
ATOM 2808 C CA . VAL A 1 362 ? 21.344 8.266 -15.273 1 98.25 362 VAL A CA 1
ATOM 2809 C C . VAL A 1 362 ? 20.328 8.789 -16.266 1 98.25 362 VAL A C 1
ATOM 2811 O O . VAL A 1 362 ? 20.406 9.938 -16.703 1 98.25 362 VAL A O 1
ATOM 2814 N N . ALA A 1 363 ? 19.406 7.93 -16.641 1 98.12 363 ALA A N 1
ATOM 2815 C CA . ALA A 1 363 ? 18.297 8.305 -17.5 1 98.12 363 ALA A CA 1
ATOM 2816 C C . ALA A 1 363 ? 16.953 8.094 -16.781 1 98.12 363 ALA A C 1
ATOM 2818 O O . ALA A 1 363 ? 16.688 7.008 -16.266 1 98.12 363 ALA A O 1
ATOM 2819 N N . ILE A 1 364 ? 16.109 9.141 -16.75 1 98.12 364 ILE A N 1
ATOM 2820 C CA . ILE A 1 364 ? 14.773 9.039 -16.188 1 98.12 364 ILE A CA 1
ATOM 2821 C C . ILE A 1 364 ? 13.828 8.438 -17.234 1 98.12 364 ILE A C 1
ATOM 2823 O O . ILE A 1 364 ? 13.742 8.922 -18.359 1 98.12 364 ILE A O 1
ATOM 2827 N N . TRP A 1 365 ? 13.156 7.418 -16.828 1 97.06 365 TRP A N 1
ATOM 2828 C CA . TRP A 1 365 ? 12.25 6.715 -17.734 1 97.06 365 TRP A CA 1
ATOM 2829 C C . TRP A 1 365 ? 10.805 7.148 -17.516 1 97.06 365 TRP A C 1
ATOM 2831 O O . TRP A 1 365 ? 9.992 7.109 -18.438 1 97.06 365 TRP A O 1
ATOM 2841 N N . ARG A 1 366 ? 10.5 7.438 -16.328 1 97.06 366 ARG A N 1
ATOM 2842 C CA . ARG A 1 366 ? 9.141 7.832 -15.977 1 97.06 366 ARG A CA 1
ATOM 2843 C C . ARG A 1 366 ? 9.141 8.805 -14.805 1 97.06 366 ARG A C 1
ATOM 2845 O O . ARG A 1 366 ? 9.914 8.648 -13.859 1 97.06 366 ARG A O 1
ATOM 2852 N N . GLU A 1 367 ? 8.312 9.773 -14.852 1 97.62 367 GLU A N 1
ATOM 2853 C CA . GLU A 1 367 ? 8.023 10.727 -13.781 1 97.62 367 GLU A CA 1
ATOM 2854 C C . GLU A 1 367 ? 6.543 10.711 -13.422 1 97.62 367 GLU A C 1
ATOM 2856 O O . GLU A 1 367 ? 5.699 10.367 -14.258 1 97.62 367 GLU A O 1
ATOM 2861 N N . PHE A 1 368 ? 6.281 11.031 -12.211 1 97.06 368 PHE A N 1
ATOM 2862 C CA . PHE A 1 368 ? 4.914 10.992 -11.711 1 97.06 368 PHE A CA 1
ATOM 2863 C C . PHE A 1 368 ? 4.496 12.359 -11.18 1 97.06 368 PHE A C 1
ATOM 2865 O O . PHE A 1 368 ? 5.332 13.25 -11.023 1 97.06 368 PHE A O 1
ATOM 2872 N N . GLY A 1 369 ? 3.188 12.547 -10.953 1 96 369 GLY A N 1
ATOM 2873 C CA . GLY A 1 369 ? 2.66 13.812 -10.469 1 96 369 GLY A CA 1
ATOM 2874 C C . GLY A 1 369 ? 1.217 13.727 -10.016 1 96 369 GLY A C 1
ATOM 2875 O O . GLY A 1 369 ? 0.788 12.688 -9.492 1 96 369 GLY A O 1
ATOM 2876 N N . TYR A 1 370 ? 0.516 14.82 -10.141 1 97.62 370 TYR A N 1
ATOM 2877 C CA . TYR A 1 370 ? -0.835 15 -9.625 1 97.62 370 TYR A CA 1
ATOM 2878 C C . TYR A 1 370 ? -1.784 13.953 -10.195 1 97.62 370 TYR A C 1
ATOM 2880 O O . TYR A 1 370 ? -2.59 13.367 -9.461 1 97.62 370 TYR A O 1
ATOM 2888 N N . ASP A 1 371 ? -1.664 13.602 -11.422 1 96.81 371 ASP A N 1
ATOM 2889 C CA . ASP A 1 371 ? -2.611 12.719 -12.102 1 96.81 371 ASP A CA 1
ATOM 2890 C C . ASP A 1 371 ? -2.557 11.305 -11.523 1 96.81 371 ASP A C 1
ATOM 2892 O O . ASP A 1 371 ? -3.572 10.609 -11.477 1 96.81 371 ASP A O 1
ATOM 2896 N N . ASP A 1 372 ? -1.384 10.883 -11.094 1 95.81 372 ASP A N 1
ATOM 2897 C CA . ASP A 1 372 ? -1.222 9.547 -10.539 1 95.81 372 ASP A CA 1
ATOM 2898 C C . ASP A 1 372 ? -1.982 9.406 -9.219 1 95.81 372 ASP A C 1
ATOM 2900 O O . ASP A 1 372 ? -2.439 8.312 -8.875 1 95.81 372 ASP A O 1
ATOM 2904 N N . TYR A 1 373 ? -2.109 10.516 -8.5 1 96.69 373 TYR A N 1
ATOM 2905 C CA . TYR A 1 373 ? -2.896 10.547 -7.273 1 96.69 373 TYR A CA 1
ATOM 2906 C C . TYR A 1 373 ? -4.383 10.695 -7.582 1 96.69 373 TYR A C 1
ATOM 2908 O O . TYR A 1 373 ? -5.199 9.906 -7.102 1 96.69 373 TYR A O 1
ATOM 2916 N N . ALA A 1 374 ? -4.754 11.656 -8.414 1 96.62 374 ALA A N 1
ATOM 2917 C CA . ALA A 1 374 ? -6.145 12.031 -8.664 1 96.62 374 ALA A CA 1
ATOM 2918 C C . ALA A 1 374 ? -6.91 10.883 -9.32 1 96.62 374 ALA A C 1
ATOM 2920 O O . ALA A 1 374 ? -8.086 10.656 -9.023 1 96.62 374 ALA A O 1
ATOM 2921 N N . LYS A 1 375 ? -6.262 10.117 -10.148 1 93.38 375 LYS A N 1
ATOM 2922 C CA . LYS A 1 375 ? -6.934 9.07 -10.906 1 93.38 375 LYS A CA 1
ATOM 2923 C C . LYS A 1 375 ? -7.297 7.891 -10.008 1 93.38 375 LYS A C 1
ATOM 2925 O O . LYS A 1 375 ? -8.219 7.129 -10.312 1 93.38 375 LYS A O 1
ATOM 2930 N N . ARG A 1 376 ? -6.633 7.77 -8.898 1 92.75 376 ARG A N 1
ATOM 2931 C CA . ARG A 1 376 ? -6.863 6.629 -8.023 1 92.75 376 ARG A CA 1
ATOM 2932 C C . ARG A 1 376 ? -7.922 6.949 -6.973 1 92.75 376 ARG A C 1
ATOM 2934 O O . ARG A 1 376 ? -8.461 6.047 -6.328 1 92.75 376 ARG A O 1
ATOM 2941 N N . ASN A 1 377 ? -8.102 8.25 -6.762 1 93.69 377 ASN A N 1
ATOM 2942 C CA . ASN A 1 377 ? -9 8.688 -5.699 1 93.69 377 ASN A CA 1
ATOM 2943 C C . ASN A 1 377 ? -10.312 9.234 -6.258 1 93.69 377 ASN A C 1
ATOM 2945 O O . ASN A 1 377 ? -11.359 9.102 -5.625 1 93.69 377 ASN A O 1
ATOM 2949 N N . MET B 1 1 ? -27.734 1.347 -12.016 1 96.06 1 MET B N 1
ATOM 2950 C CA . MET B 1 1 ? -28.062 -0.07 -11.883 1 96.06 1 MET B CA 1
ATOM 2951 C C . MET B 1 1 ? -28.359 -0.427 -10.43 1 96.06 1 MET B C 1
ATOM 2953 O O . MET B 1 1 ? -28.203 0.407 -9.531 1 96.06 1 MET B O 1
ATOM 2957 N N . LYS B 1 2 ? -28.781 -1.676 -10.25 1 95.69 2 LYS B N 1
ATOM 2958 C CA . LYS B 1 2 ? -28.953 -2.154 -8.883 1 95.69 2 LYS B CA 1
ATOM 2959 C C . LYS B 1 2 ? -27.688 -2.809 -8.359 1 95.69 2 LYS B C 1
ATOM 2961 O O . LYS B 1 2 ? -26.812 -3.205 -9.141 1 95.69 2 LYS B O 1
ATOM 2966 N N . LEU B 1 3 ? -27.562 -2.824 -7.055 1 96.31 3 LEU B N 1
ATOM 2967 C CA . LEU B 1 3 ? -26.375 -3.359 -6.414 1 96.31 3 LEU B CA 1
ATOM 2968 C C . LEU B 1 3 ? -26.109 -4.789 -6.867 1 96.31 3 LEU B C 1
ATOM 2970 O O . LEU B 1 3 ? -24.953 -5.188 -7.035 1 96.31 3 LEU B O 1
ATOM 2974 N N . GLU B 1 4 ? -27.141 -5.559 -7.113 1 94.62 4 GLU B N 1
ATOM 2975 C CA . GLU B 1 4 ? -27.016 -6.961 -7.496 1 94.62 4 GLU B CA 1
ATOM 2976 C C . GLU B 1 4 ? -26.375 -7.098 -8.875 1 94.62 4 GLU B C 1
ATOM 2978 O O . GLU B 1 4 ? -25.875 -8.172 -9.227 1 94.62 4 GLU B O 1
ATOM 2983 N N . ASP B 1 5 ? -26.359 -6.043 -9.602 1 95.31 5 ASP B N 1
ATOM 2984 C CA . ASP B 1 5 ? -25.875 -6.094 -10.977 1 95.31 5 ASP B CA 1
ATOM 2985 C C . ASP B 1 5 ? -24.469 -5.508 -11.086 1 95.31 5 ASP B C 1
ATOM 2987 O O . ASP B 1 5 ? -23.875 -5.516 -12.164 1 95.31 5 ASP B O 1
ATOM 2991 N N . ILE B 1 6 ? -23.938 -5.062 -10 1 96.88 6 ILE B N 1
ATOM 2992 C CA . ILE B 1 6 ? -22.672 -4.363 -10.07 1 96.88 6 ILE B CA 1
ATOM 2993 C C . ILE B 1 6 ? -21.547 -5.367 -10.359 1 96.88 6 ILE B C 1
ATOM 2995 O O . ILE B 1 6 ? -21.578 -6.492 -9.852 1 96.88 6 ILE B O 1
ATOM 2999 N N . LYS B 1 7 ? -20.625 -4.988 -11.18 1 96.62 7 LYS B N 1
ATOM 3000 C CA . LYS B 1 7 ? -19.422 -5.785 -11.344 1 96.62 7 LYS B CA 1
ATOM 3001 C C . LYS B 1 7 ? -18.5 -5.633 -10.141 1 96.62 7 LYS B C 1
ATOM 3003 O O . LYS B 1 7 ? -18.328 -4.531 -9.617 1 96.62 7 LYS B O 1
ATOM 3008 N N . THR B 1 8 ? -18 -6.715 -9.633 1 97.94 8 THR B N 1
ATOM 3009 C CA . THR B 1 8 ? -17.094 -6.703 -8.492 1 97.94 8 THR B CA 1
ATOM 3010 C C . THR B 1 8 ? -15.648 -6.879 -8.953 1 97.94 8 THR B C 1
ATOM 3012 O O . THR B 1 8 ? -15.398 -7.398 -10.047 1 97.94 8 THR B O 1
ATOM 3015 N N . PRO B 1 9 ? -14.742 -6.434 -8.094 1 98.25 9 PRO B N 1
ATOM 3016 C CA . PRO B 1 9 ? -14.938 -5.742 -6.82 1 98.25 9 PRO B CA 1
ATOM 3017 C C . PRO B 1 9 ? -15.219 -4.25 -6.996 1 98.25 9 PRO B C 1
ATOM 3019 O O . PRO B 1 9 ? -14.867 -3.668 -8.023 1 98.25 9 PRO B O 1
ATOM 3022 N N . ALA B 1 10 ? -15.875 -3.654 -5.996 1 98.62 10 ALA B N 1
ATOM 3023 C CA . ALA B 1 10 ? -16.172 -2.227 -6.055 1 98.62 10 ALA B CA 1
ATOM 3024 C C . ALA B 1 10 ? -16.281 -1.628 -4.652 1 98.62 10 ALA B C 1
ATOM 3026 O O . ALA B 1 10 ? -16.812 -2.26 -3.736 1 98.62 10 ALA B O 1
ATOM 3027 N N . TYR B 1 11 ? -15.664 -0.432 -4.496 1 98.56 11 TYR B N 1
ATOM 3028 C CA . TYR B 1 11 ? -16 0.41 -3.354 1 98.56 11 TYR B CA 1
ATOM 3029 C C . TYR B 1 11 ? -17.312 1.147 -3.58 1 98.56 11 TYR B C 1
ATOM 3031 O O . TYR B 1 11 ? -17.469 1.867 -4.57 1 98.56 11 TYR B O 1
ATOM 3039 N N . VAL B 1 12 ? -18.234 0.992 -2.674 1 98.62 12 VAL B N 1
ATOM 3040 C CA . VAL B 1 12 ? -19.531 1.628 -2.842 1 98.62 12 VAL B CA 1
ATOM 3041 C C . VAL B 1 12 ? -19.812 2.537 -1.648 1 98.62 12 VAL B C 1
ATOM 3043 O O . VAL B 1 12 ? -19.875 2.072 -0.507 1 98.62 12 VAL B O 1
ATOM 3046 N N . CYS B 1 13 ? -19.906 3.795 -1.903 1 98.38 13 CYS B N 1
ATOM 3047 C CA . CYS B 1 13 ? -20.312 4.754 -0.881 1 98.38 13 CYS B CA 1
ATOM 3048 C C . CYS B 1 13 ? -21.828 4.941 -0.873 1 98.38 13 CYS B C 1
ATOM 3050 O O . CYS B 1 13 ? -22.438 5.137 -1.925 1 98.38 13 CYS B O 1
ATOM 3052 N N . GLU B 1 14 ? -22.406 4.859 0.236 1 98.31 14 GLU B N 1
ATOM 3053 C CA . GLU B 1 14 ? -23.844 5.098 0.39 1 98.31 14 GLU B CA 1
ATOM 3054 C C . GLU B 1 14 ? -24.125 6.57 0.656 1 98.31 14 GLU B C 1
ATOM 3056 O O . GLU B 1 14 ? -23.891 7.07 1.756 1 98.31 14 GLU B O 1
ATOM 3061 N N . GLU B 1 15 ? -24.797 7.18 -0.251 1 98.06 15 GLU B N 1
ATOM 3062 C CA . GLU B 1 15 ? -24.984 8.625 -0.229 1 98.06 15 GLU B CA 1
ATOM 3063 C C . GLU B 1 15 ? -25.75 9.062 1.022 1 98.06 15 GLU B C 1
ATOM 3065 O O . GLU B 1 15 ? -25.391 10.062 1.647 1 98.06 15 GLU B O 1
ATOM 3070 N N . ALA B 1 16 ? -26.797 8.344 1.397 1 98.12 16 ALA B N 1
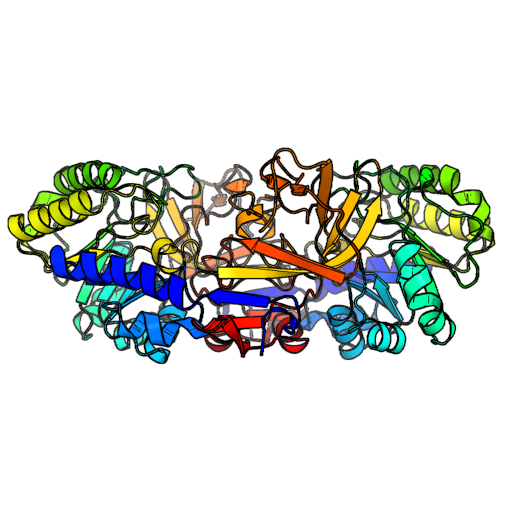ATOM 3071 C CA . ALA B 1 16 ? -27.609 8.703 2.555 1 98.12 16 ALA B CA 1
ATOM 3072 C C . ALA B 1 16 ? -26.781 8.695 3.836 1 98.12 16 ALA B C 1
ATOM 3074 O O . ALA B 1 16 ? -26.938 9.57 4.688 1 98.12 16 ALA B O 1
ATOM 3075 N N . LYS B 1 17 ? -25.938 7.742 3.973 1 98.12 17 LYS B N 1
ATOM 3076 C CA . LYS B 1 17 ? -25.094 7.637 5.16 1 98.12 17 LYS B CA 1
ATOM 3077 C C . LYS B 1 17 ? -24.031 8.727 5.176 1 98.12 17 LYS B C 1
ATOM 3079 O O . LYS B 1 17 ? -23.719 9.289 6.23 1 98.12 17 LYS B O 1
ATOM 3084 N N . LEU B 1 18 ? -23.453 9.023 4.023 1 98.06 18 LEU B N 1
ATOM 3085 C CA . LEU B 1 18 ? -22.5 10.125 3.926 1 98.06 18 LEU B CA 1
ATOM 3086 C C . LEU B 1 18 ? -23.156 11.445 4.301 1 98.06 18 LEU B C 1
ATOM 3088 O O . LEU B 1 18 ? -22.609 12.211 5.098 1 98.06 18 LEU B O 1
ATOM 3092 N N . LYS B 1 19 ? -24.328 11.656 3.797 1 98.12 19 LYS B N 1
ATOM 3093 C CA . LYS B 1 19 ? -25.062 12.875 4.109 1 98.12 19 LYS B CA 1
ATOM 3094 C C . LYS B 1 19 ? -25.344 12.977 5.605 1 98.12 19 LYS B C 1
ATOM 3096 O O . LYS B 1 19 ? -25.281 14.062 6.188 1 98.12 19 LYS B O 1
ATOM 3101 N N . SER B 1 20 ? -25.656 11.852 6.16 1 98.12 20 SER B N 1
ATOM 3102 C CA . SER B 1 20 ? -25.922 11.828 7.594 1 98.12 20 SER B CA 1
ATOM 3103 C C . SER B 1 20 ? -24.688 12.281 8.383 1 98.12 20 SER B C 1
ATOM 3105 O O . SER B 1 20 ? -24.797 13.109 9.297 1 98.12 20 SER B O 1
ATOM 3107 N N . ASN B 1 21 ? -23.531 11.75 8.055 1 98.25 21 ASN B N 1
ATOM 3108 C CA . ASN B 1 21 ? -22.281 12.172 8.711 1 98.25 21 ASN B CA 1
ATOM 3109 C C . ASN B 1 21 ? -22.016 13.664 8.5 1 98.25 21 ASN B C 1
ATOM 3111 O O . ASN B 1 21 ? -21.672 14.375 9.438 1 98.25 21 ASN B O 1
ATOM 3115 N N . LEU B 1 22 ? -22.234 14.125 7.277 1 98.44 22 LEU B N 1
ATOM 3116 C CA . LEU B 1 22 ? -21.984 15.523 6.945 1 98.44 22 LEU B CA 1
ATOM 3117 C C . LEU B 1 22 ? -22.938 16.438 7.691 1 98.44 22 LEU B C 1
ATOM 3119 O O . LEU B 1 22 ? -22.562 17.547 8.086 1 98.44 22 LEU B O 1
ATOM 3123 N N . ASN B 1 23 ? -24.125 15.984 7.898 1 98.5 23 ASN B N 1
ATOM 3124 C CA . ASN B 1 23 ? -25.078 16.766 8.664 1 98.5 23 ASN B CA 1
ATOM 3125 C C . ASN B 1 23 ? -24.656 16.922 10.117 1 98.5 23 ASN B C 1
ATOM 3127 O O . ASN B 1 23 ? -24.797 18 10.703 1 98.5 23 ASN B O 1
ATOM 3131 N N . ILE B 1 24 ? -24.141 15.867 10.664 1 98.44 24 ILE B N 1
ATOM 3132 C CA . ILE B 1 24 ? -23.641 15.922 12.031 1 98.44 24 ILE B CA 1
ATOM 3133 C C . ILE B 1 24 ? -22.484 16.906 12.117 1 98.44 24 ILE B C 1
ATOM 3135 O O . ILE B 1 24 ? -22.453 17.766 13.016 1 98.44 24 ILE B O 1
ATOM 3139 N N . LEU B 1 25 ? -21.594 16.875 11.211 1 98.5 25 LEU B N 1
ATOM 3140 C CA . LEU B 1 25 ? -20.406 17.734 11.203 1 98.5 25 LEU B CA 1
ATOM 3141 C C . LEU B 1 25 ? -20.812 19.188 10.961 1 98.5 25 LEU B C 1
ATOM 3143 O O . LEU B 1 25 ? -20.234 20.094 11.57 1 98.5 25 LEU B O 1
ATOM 3147 N N . SER B 1 26 ? -21.797 19.359 10.102 1 98.06 26 SER B N 1
ATOM 3148 C CA . SER B 1 26 ? -22.312 20.703 9.859 1 98.06 26 SER B CA 1
ATOM 3149 C C . SER B 1 26 ? -22.969 21.281 11.109 1 98.06 26 SER B C 1
ATOM 3151 O O . SER B 1 26 ? -22.875 22.484 11.367 1 98.06 26 SER B O 1
ATOM 3153 N N . HIS B 1 27 ? -23.641 20.406 11.781 1 98.31 27 HIS B N 1
ATOM 3154 C CA . HIS B 1 27 ? -24.266 20.828 13.039 1 98.31 27 HIS B CA 1
ATOM 3155 C C . HIS B 1 27 ? -23.203 21.281 14.047 1 98.31 27 HIS B C 1
ATOM 3157 O O . HIS B 1 27 ? -23.375 22.312 14.695 1 98.31 27 HIS B O 1
ATOM 3163 N N . VAL B 1 28 ? -22.156 20.562 14.141 1 98.38 28 VAL B N 1
ATOM 3164 C CA . VAL B 1 28 ? -21.062 20.922 15.031 1 98.38 28 VAL B CA 1
ATOM 3165 C C . VAL B 1 28 ? -20.5 22.281 14.633 1 98.38 28 VAL B C 1
ATOM 3167 O O . VAL B 1 28 ? -20.281 23.156 15.484 1 98.38 28 VAL B O 1
ATOM 3170 N N . ALA B 1 29 ? -20.312 22.469 13.375 1 98.38 29 ALA B N 1
ATOM 3171 C CA . ALA B 1 29 ? -19.781 23.734 12.867 1 98.38 29 ALA B CA 1
ATOM 3172 C C . ALA B 1 29 ? -20.703 24.891 13.242 1 98.38 29 ALA B C 1
ATOM 3174 O O . ALA B 1 29 ? -20.25 25.891 13.797 1 98.38 29 ALA B O 1
ATOM 3175 N N . LYS B 1 30 ? -21.953 24.734 13.008 1 98.38 30 LYS B N 1
ATOM 3176 C CA . LYS B 1 30 ? -22.938 25.781 13.227 1 98.38 30 LYS B CA 1
ATOM 3177 C C . LYS B 1 30 ? -23.062 26.125 14.703 1 98.38 30 LYS B C 1
ATOM 3179 O O . LYS B 1 30 ? -23.047 27.312 15.078 1 98.38 30 LYS B O 1
ATOM 3184 N N . GLU B 1 31 ? -23.094 25.141 15.516 1 98.5 31 GLU B N 1
ATOM 3185 C CA . GLU B 1 31 ? -23.375 25.359 16.922 1 98.5 31 GLU B CA 1
ATOM 3186 C C . GLU B 1 31 ? -22.141 25.812 17.688 1 98.5 31 GLU B C 1
ATOM 3188 O O . GLU B 1 31 ? -22.234 26.562 18.672 1 98.5 31 GLU B O 1
ATOM 3193 N N . SER B 1 32 ? -21.016 25.391 17.297 1 98.5 32 SER B N 1
ATOM 3194 C CA . SER B 1 32 ? -19.797 25.703 18.016 1 98.5 32 SER B CA 1
ATOM 3195 C C . SER B 1 32 ? -19.141 26.984 17.484 1 98.5 32 SER B C 1
ATOM 3197 O O . SER B 1 32 ? -18.359 27.625 18.188 1 98.5 32 SER B O 1
ATOM 3199 N N . GLY B 1 33 ? -19.391 27.281 16.234 1 98.44 33 GLY B N 1
ATOM 3200 C CA . GLY B 1 33 ? -18.703 28.359 15.562 1 98.44 33 GLY B CA 1
ATOM 3201 C C . GLY B 1 33 ? -17.391 27.938 14.93 1 98.44 33 GLY B C 1
ATOM 3202 O O . GLY B 1 33 ? -16.734 28.734 14.25 1 98.44 33 GLY B O 1
ATOM 3203 N N . ALA B 1 34 ? -17.031 26.734 15.078 1 98.56 34 ALA B N 1
ATOM 3204 C CA . ALA B 1 34 ? -15.82 26.219 14.445 1 98.56 34 ALA B CA 1
ATOM 3205 C C . ALA B 1 34 ? -16.031 26.016 12.953 1 98.56 34 ALA B C 1
ATOM 3207 O O . ALA B 1 34 ? -17.156 25.922 12.477 1 98.56 34 ALA B O 1
ATOM 3208 N N . LYS B 1 35 ? -14.938 26.062 12.203 1 98.56 35 LYS B N 1
ATOM 3209 C CA . LYS B 1 35 ? -14.938 25.578 10.82 1 98.56 35 LYS B CA 1
ATOM 3210 C C . LYS B 1 35 ? -14.422 24.141 10.734 1 98.56 35 LYS B C 1
ATOM 3212 O O . LYS B 1 35 ? -13.398 23.812 11.336 1 98.56 35 LYS B O 1
ATOM 3217 N N . VAL B 1 36 ? -15.148 23.297 10.016 1 98.5 36 VAL B N 1
ATOM 3218 C CA . VAL B 1 36 ? -14.852 21.875 9.914 1 98.5 36 VAL B CA 1
ATOM 3219 C C . VAL B 1 36 ? -14.25 21.562 8.547 1 98.5 36 VAL B C 1
ATOM 3221 O O . VAL B 1 36 ? -14.852 21.875 7.516 1 98.5 36 VAL B O 1
ATOM 3224 N N . LEU B 1 37 ? -13.062 20.984 8.547 1 98.56 37 LEU B N 1
ATOM 3225 C CA . LEU B 1 37 ? -12.328 20.703 7.32 1 98.56 37 LEU B CA 1
ATOM 3226 C C . LEU B 1 37 ? -12.305 19.203 7.035 1 98.56 37 LEU B C 1
ATOM 3228 O O . LEU B 1 37 ? -12.133 18.391 7.949 1 98.56 37 LEU B O 1
ATOM 3232 N N . CYS B 1 38 ? -12.477 18.797 5.801 1 97.94 38 CYS B N 1
ATOM 3233 C CA . CYS B 1 38 ? -12.273 17.422 5.375 1 97.94 38 CYS B CA 1
ATOM 3234 C C . CYS B 1 38 ? -10.789 17.094 5.266 1 97.94 38 CYS B C 1
ATOM 3236 O O . CYS B 1 38 ? -10.078 17.688 4.461 1 97.94 38 CYS B O 1
ATOM 3238 N N . ALA B 1 39 ? -10.344 16.172 6.055 1 97.38 39 ALA B N 1
ATOM 3239 C CA . ALA B 1 39 ? -8.961 15.719 5.918 1 97.38 39 ALA B CA 1
ATOM 3240 C C . ALA B 1 39 ? -8.82 14.734 4.758 1 97.38 39 ALA B C 1
ATOM 3242 O O . ALA B 1 39 ? -9.227 13.578 4.863 1 97.38 39 ALA B O 1
ATOM 3243 N N . LEU B 1 40 ? -8.109 15.102 3.707 1 97.38 40 LEU B N 1
ATOM 3244 C CA . LEU B 1 40 ? -8 14.281 2.502 1 97.38 40 LEU B CA 1
ATOM 3245 C C . LEU B 1 40 ? -7.125 13.055 2.75 1 97.38 40 LEU B C 1
ATOM 3247 O O . LEU B 1 40 ? -7.176 12.086 1.988 1 97.38 40 LEU B O 1
ATOM 3251 N N . LYS B 1 41 ? -6.375 13.055 3.857 1 94.62 41 LYS B N 1
ATOM 3252 C CA . LYS B 1 41 ? -5.594 11.883 4.25 1 94.62 41 LYS B CA 1
ATOM 3253 C C . LYS B 1 41 ? -6.504 10.695 4.535 1 94.62 41 LYS B C 1
ATOM 3255 O O . LYS B 1 41 ? -6.125 9.547 4.285 1 94.62 41 LYS B O 1
ATOM 3260 N N . GLY B 1 42 ? -7.664 10.977 5.012 1 93.25 42 GLY B N 1
ATOM 3261 C CA . GLY B 1 42 ? -8.562 9.906 5.43 1 93.25 42 GLY B CA 1
ATOM 3262 C C . GLY B 1 42 ? -9.703 9.672 4.457 1 93.25 42 GLY B C 1
ATOM 3263 O O . GLY B 1 42 ? -10.242 8.57 4.379 1 93.25 42 GLY B O 1
ATOM 3264 N N . PHE B 1 43 ? -10.102 10.781 3.756 1 96.19 43 PHE B N 1
ATOM 3265 C CA . PHE B 1 43 ? -11.242 10.664 2.852 1 96.19 43 PHE B CA 1
ATOM 3266 C C . PHE B 1 43 ? -11.023 11.492 1.596 1 96.19 43 PHE B C 1
ATOM 3268 O O . PHE B 1 43 ? -11.383 12.672 1.557 1 96.19 43 PHE B O 1
ATOM 3275 N N . ALA B 1 44 ? -10.562 10.875 0.551 1 96.81 44 ALA B N 1
ATOM 3276 C CA . ALA B 1 44 ? -10.375 11.508 -0.75 1 96.81 44 ALA B CA 1
ATOM 3277 C C . ALA B 1 44 ? -11.148 10.773 -1.84 1 96.81 44 ALA B C 1
ATOM 3279 O O . ALA B 1 44 ? -10.664 10.617 -2.961 1 96.81 44 ALA B O 1
ATOM 3280 N N . PHE B 1 45 ? -12.336 10.266 -1.472 1 96.75 45 PHE B N 1
ATOM 3281 C CA . PHE B 1 45 ? -13.203 9.523 -2.379 1 96.75 45 PHE B CA 1
ATOM 3282 C C . PHE B 1 45 ? -13.898 10.461 -3.352 1 96.75 45 PHE B C 1
ATOM 3284 O O . PHE B 1 45 ? -14.914 11.07 -3.016 1 96.75 45 PHE B O 1
ATOM 3291 N N . SER B 1 46 ? -13.492 10.555 -4.629 1 96.5 46 SER B N 1
ATOM 3292 C CA . SER B 1 46 ? -13.828 11.602 -5.59 1 96.5 46 SER B CA 1
ATOM 3293 C C . SER B 1 46 ? -15.328 11.641 -5.855 1 96.5 46 SER B C 1
ATOM 3295 O O . SER B 1 46 ? -15.906 12.727 -5.98 1 96.5 46 SER B O 1
ATOM 3297 N N . PRO B 1 47 ? -16 10.477 -5.934 1 96.44 47 PRO B N 1
ATOM 3298 C CA . PRO B 1 47 ? -17.438 10.578 -6.227 1 96.44 47 PRO B CA 1
ATOM 3299 C C . PRO B 1 47 ? -18.219 11.281 -5.121 1 96.44 47 PRO B C 1
ATOM 3301 O O . PRO B 1 47 ? -19.297 11.828 -5.371 1 96.44 47 PRO B O 1
ATOM 3304 N N . GLY B 1 48 ? -17.656 11.289 -3.947 1 96.5 48 GLY B N 1
ATOM 3305 C CA . GLY B 1 48 ? -18.328 11.93 -2.822 1 96.5 48 GLY B CA 1
ATOM 3306 C C . GLY B 1 48 ? -17.938 13.383 -2.654 1 96.5 48 GLY B C 1
ATOM 3307 O O . GLY B 1 48 ? -18.562 14.117 -1.888 1 96.5 48 GLY B O 1
ATOM 3308 N N . MET B 1 49 ? -16.984 13.93 -3.396 1 97.25 49 MET B N 1
ATOM 3309 C CA . MET B 1 49 ? -16.375 15.234 -3.15 1 97.25 49 MET B CA 1
ATOM 3310 C C . MET B 1 49 ? -17.375 16.359 -3.434 1 97.25 49 MET B C 1
ATOM 3312 O O . MET B 1 49 ? -17.359 17.391 -2.748 1 97.25 49 MET B O 1
ATOM 3316 N N . PRO B 1 50 ? -18.281 16.172 -4.422 1 96.75 50 PRO B N 1
ATOM 3317 C CA . PRO B 1 50 ? -19.266 17.25 -4.629 1 96.75 50 PRO B CA 1
ATOM 3318 C C . PRO B 1 50 ? -20.125 17.516 -3.393 1 96.75 50 PRO B C 1
ATOM 3320 O O . PRO B 1 50 ? -20.391 18.672 -3.059 1 96.75 50 PRO B O 1
ATOM 3323 N N . LEU B 1 51 ? -20.484 16.469 -2.709 1 97.06 51 LEU B N 1
ATOM 3324 C CA . LEU B 1 51 ? -21.25 16.609 -1.484 1 97.06 51 LEU B CA 1
ATOM 3325 C C . LEU B 1 51 ? -20.391 17.172 -0.36 1 97.06 51 LEU B C 1
ATOM 3327 O O . LEU B 1 51 ? -20.828 18.094 0.349 1 97.06 51 LEU B O 1
ATOM 3331 N N . VAL B 1 52 ? -19.234 16.719 -0.195 1 98 52 VAL B N 1
ATOM 3332 C CA . VAL B 1 52 ? -18.344 17.062 0.913 1 98 52 VAL B CA 1
ATOM 3333 C C . VAL B 1 52 ? -17.938 18.531 0.798 1 98 52 VAL B C 1
ATOM 3335 O O . VAL B 1 52 ? -18.016 19.281 1.771 1 98 52 VAL B O 1
ATOM 3338 N N . SER B 1 53 ? -17.531 18.938 -0.419 1 98.25 53 SER B N 1
ATOM 3339 C CA . SER B 1 53 ? -17.047 20.297 -0.617 1 98.25 53 SER B CA 1
ATOM 3340 C C . SER B 1 53 ? -18.188 21.312 -0.46 1 98.25 53 SER B C 1
ATOM 3342 O O . SER B 1 53 ? -17.938 22.453 -0.062 1 98.25 53 SER B O 1
ATOM 3344 N N . LYS B 1 54 ? -19.375 20.891 -0.705 1 97.81 54 LYS B N 1
ATOM 3345 C CA . LYS B 1 54 ? -20.547 21.766 -0.554 1 97.81 54 LYS B CA 1
ATOM 3346 C C . LYS B 1 54 ? -20.922 21.922 0.915 1 97.81 54 LYS B C 1
ATOM 3348 O O . LYS B 1 54 ? -21.297 23.016 1.349 1 97.81 54 LYS B O 1
ATOM 3353 N N . MET B 1 55 ? -20.766 20.891 1.683 1 97.88 55 MET B N 1
ATOM 3354 C CA . MET B 1 55 ? -21.375 20.875 3.004 1 97.88 55 MET B CA 1
ATOM 3355 C C . MET B 1 55 ? -20.375 21.234 4.086 1 97.88 55 MET B C 1
ATOM 3357 O O . MET B 1 55 ? -20.75 21.719 5.156 1 97.88 55 MET B O 1
ATOM 3361 N N . LEU B 1 56 ? -19.109 21 3.871 1 98.12 56 LEU B N 1
ATOM 3362 C CA . LEU B 1 56 ? -18.094 21.328 4.863 1 98.12 56 LEU B CA 1
ATOM 3363 C C . LEU B 1 56 ? -17.406 22.656 4.516 1 98.12 56 LEU B C 1
ATOM 3365 O O . LEU B 1 56 ? -17.594 23.188 3.416 1 98.12 56 LEU B O 1
ATOM 3369 N N . ASN B 1 57 ? -16.641 23.188 5.477 1 98.44 57 ASN B N 1
ATOM 3370 C CA . ASN B 1 57 ? -16.078 24.531 5.336 1 98.44 57 ASN B CA 1
ATOM 3371 C C . ASN B 1 57 ? -14.836 24.531 4.438 1 98.44 57 ASN B C 1
ATOM 3373 O O . ASN B 1 57 ? -14.469 25.562 3.877 1 98.44 57 ASN B O 1
ATOM 3377 N N . GLY B 1 58 ? -14.211 23.438 4.281 1 98.44 58 GLY B N 1
ATOM 3378 C CA . GLY B 1 58 ? -12.984 23.344 3.502 1 98.44 58 GLY B CA 1
ATOM 3379 C C . GLY B 1 58 ? -12.32 21.984 3.609 1 98.44 58 GLY B C 1
ATOM 3380 O O . GLY B 1 58 ? -12.969 20.984 3.941 1 98.44 58 GLY B O 1
ATOM 3381 N N . ALA B 1 59 ? -11.016 21.906 3.23 1 98.5 59 ALA B N 1
ATOM 3382 C CA . ALA B 1 59 ? -10.219 20.688 3.297 1 98.5 59 ALA B CA 1
ATOM 3383 C C . ALA B 1 59 ? -8.852 20.953 3.922 1 98.5 59 ALA B C 1
ATOM 3385 O O . ALA B 1 59 ? -8.32 22.062 3.809 1 98.5 59 ALA B O 1
ATOM 3386 N N . THR B 1 60 ? -8.391 20.047 4.645 1 98.5 60 THR B N 1
ATOM 3387 C CA . THR B 1 60 ? -6.996 20.047 5.059 1 98.5 60 THR B CA 1
ATOM 3388 C C . THR B 1 60 ? -6.188 19.062 4.23 1 98.5 60 THR B C 1
ATOM 3390 O O . THR B 1 60 ? -6.664 17.969 3.926 1 98.5 60 THR B O 1
ATOM 3393 N N . CYS B 1 61 ? -4.988 19.5 3.812 1 98.38 61 CYS B N 1
ATOM 3394 C CA . CYS B 1 61 ? -4.184 18.797 2.82 1 98.38 61 CYS B CA 1
ATOM 3395 C C . CYS B 1 61 ? -2.777 18.531 3.348 1 98.38 61 CYS B C 1
ATOM 3397 O O . CYS B 1 61 ? -2.186 19.391 4.008 1 98.38 61 CYS B O 1
ATOM 3399 N N . SER B 1 62 ? -2.336 17.312 3.016 1 97.5 62 SER B N 1
ATOM 3400 C CA . SER B 1 62 ? -0.966 16.938 3.355 1 97.5 62 SER B CA 1
ATOM 3401 C C . SER B 1 62 ? -0.021 17.188 2.186 1 97.5 62 SER B C 1
ATOM 3403 O O . SER B 1 62 ? 0.501 16.234 1.591 1 97.5 62 SER B O 1
ATOM 3405 N N . GLY B 1 63 ? 0.292 18.469 1.866 1 97.88 63 GLY B N 1
ATOM 3406 C CA . GLY B 1 63 ? 1.237 18.797 0.812 1 97.88 63 GLY B CA 1
ATOM 3407 C C . GLY B 1 63 ? 0.566 19.297 -0.457 1 97.88 63 GLY B C 1
ATOM 3408 O O . GLY B 1 63 ? -0.651 19.484 -0.488 1 97.88 63 GLY B O 1
ATOM 3409 N N . LEU B 1 64 ? 1.347 19.484 -1.509 1 98.5 64 LEU B N 1
ATOM 3410 C CA . LEU B 1 64 ? 0.943 20.156 -2.742 1 98.5 64 LEU B CA 1
ATOM 3411 C C . LEU B 1 64 ? -0.103 19.328 -3.488 1 98.5 64 LEU B C 1
ATOM 3413 O O . LEU B 1 64 ? -1.114 19.875 -3.941 1 98.5 64 LEU B O 1
ATOM 3417 N N . ILE B 1 65 ? 0.055 18.047 -3.629 1 98.5 65 ILE B N 1
ATOM 3418 C CA . ILE B 1 65 ? -0.794 17.203 -4.461 1 98.5 65 ILE B CA 1
ATOM 3419 C C . ILE B 1 65 ? -2.213 17.188 -3.898 1 98.5 65 ILE B C 1
ATOM 3421 O O . ILE B 1 65 ? -3.186 17.328 -4.641 1 98.5 65 ILE B O 1
ATOM 3425 N N . GLU B 1 66 ? -2.33 17.062 -2.631 1 98.5 66 GLU B N 1
ATOM 3426 C CA . GLU B 1 66 ? -3.662 17.109 -2.033 1 98.5 66 GLU B CA 1
ATOM 3427 C C . GLU B 1 66 ? -4.273 18.5 -2.152 1 98.5 66 GLU B C 1
ATOM 3429 O O . GLU B 1 66 ? -5.484 18.641 -2.314 1 98.5 66 GLU B O 1
ATOM 3434 N N . ALA B 1 67 ? -3.418 19.531 -2.025 1 98.81 67 ALA B N 1
ATOM 3435 C CA . ALA B 1 67 ? -3.928 20.891 -2.203 1 98.81 67 ALA B CA 1
ATOM 3436 C C . ALA B 1 67 ? -4.508 21.078 -3.602 1 98.81 67 ALA B C 1
ATOM 3438 O O . ALA B 1 67 ? -5.582 21.656 -3.76 1 98.81 67 ALA B O 1
ATOM 3439 N N . LYS B 1 68 ? -3.822 20.562 -4.566 1 98.75 68 LYS B N 1
ATOM 3440 C CA . LYS B 1 68 ? -4.32 20.625 -5.938 1 98.75 68 LYS B CA 1
ATOM 3441 C C . LYS B 1 68 ? -5.633 19.859 -6.078 1 98.75 68 LYS B C 1
ATOM 3443 O O . LYS B 1 68 ? -6.547 20.312 -6.777 1 98.75 68 LYS B O 1
ATOM 3448 N N . TYR B 1 69 ? -5.68 18.719 -5.445 1 98.62 69 TYR B N 1
ATOM 3449 C CA . TYR B 1 69 ? -6.895 17.906 -5.449 1 98.62 69 TYR B CA 1
ATOM 3450 C C . TYR B 1 69 ? -8.062 18.688 -4.844 1 98.62 69 TYR B C 1
ATOM 3452 O O . TYR B 1 69 ? -9.156 18.703 -5.406 1 98.62 69 TYR B O 1
ATOM 3460 N N . ALA B 1 70 ? -7.812 19.344 -3.697 1 98.69 70 ALA B N 1
ATOM 3461 C CA . ALA B 1 70 ? -8.836 20.156 -3.037 1 98.69 70 ALA B CA 1
ATOM 3462 C C . ALA B 1 70 ? -9.328 21.266 -3.951 1 98.69 70 ALA B C 1
ATOM 3464 O O . ALA B 1 70 ? -10.531 21.516 -4.059 1 98.69 70 ALA B O 1
ATOM 3465 N N . LYS B 1 71 ? -8.406 21.922 -4.578 1 98.69 71 LYS B N 1
ATOM 3466 C CA . LYS B 1 71 ? -8.758 23 -5.5 1 98.69 71 LYS B CA 1
ATOM 3467 C C . LYS B 1 71 ? -9.625 22.5 -6.645 1 98.69 71 LYS B C 1
ATOM 3469 O O . LYS B 1 71 ? -10.656 23.094 -6.969 1 98.69 71 LYS B O 1
ATOM 3474 N N . GLU B 1 72 ? -9.258 21.406 -7.211 1 98.38 72 GLU B N 1
ATOM 3475 C CA . GLU B 1 72 ? -9.977 20.828 -8.336 1 98.38 72 GLU B CA 1
ATOM 3476 C C . GLU B 1 72 ? -11.414 20.469 -7.953 1 98.38 72 GLU B C 1
ATOM 3478 O O . GLU B 1 72 ? -12.328 20.594 -8.766 1 98.38 72 GLU B O 1
ATOM 3483 N N . HIS B 1 73 ? -11.625 20.047 -6.723 1 98.19 73 HIS B N 1
ATOM 3484 C CA . HIS B 1 73 ? -12.945 19.594 -6.297 1 98.19 73 HIS B CA 1
ATOM 3485 C C . HIS B 1 73 ? -13.75 20.719 -5.676 1 98.19 73 HIS B C 1
ATOM 3487 O O . HIS B 1 73 ? -14.82 20.484 -5.105 1 98.19 73 HIS B O 1
ATOM 3493 N N . GLY B 1 74 ? -13.242 21.953 -5.641 1 98 74 GLY B N 1
ATOM 3494 C CA . GLY B 1 74 ? -14.023 23.141 -5.336 1 98 74 GLY B CA 1
ATOM 3495 C C . GLY B 1 74 ? -14.133 23.406 -3.85 1 98 74 GLY B C 1
ATOM 3496 O O . GLY B 1 74 ? -15.102 24.016 -3.393 1 98 74 GLY B O 1
ATOM 3497 N N . PHE B 1 75 ? -13.195 22.922 -3.078 1 98.44 75 PHE B N 1
ATOM 3498 C CA . PHE B 1 75 ? -13.211 23.266 -1.662 1 98.44 75 PHE B CA 1
ATOM 3499 C C . PHE B 1 75 ? -12.977 24.766 -1.471 1 98.44 75 PHE B C 1
ATOM 3501 O O . PHE B 1 75 ? -12.102 25.344 -2.109 1 98.44 75 PHE B O 1
ATOM 3508 N N . ARG B 1 76 ? -13.68 25.406 -0.555 1 96.62 76 ARG B N 1
ATOM 3509 C CA . ARG B 1 76 ? -13.695 26.844 -0.39 1 96.62 76 ARG B CA 1
ATOM 3510 C C . ARG B 1 76 ? -12.477 27.328 0.401 1 96.62 76 ARG B C 1
ATOM 3512 O O . ARG B 1 76 ? -11.969 28.422 0.168 1 96.62 76 ARG B O 1
ATOM 3519 N N . GLU B 1 77 ? -12.117 26.578 1.312 1 98.12 77 GLU B N 1
ATOM 3520 C CA . GLU B 1 77 ? -10.953 26.875 2.141 1 98.12 77 GLU B CA 1
ATOM 3521 C C . GLU B 1 77 ? -9.977 25.703 2.178 1 98.12 77 GLU B C 1
ATOM 3523 O O . GLU B 1 77 ? -10.359 24.594 2.539 1 98.12 77 GLU B O 1
ATOM 3528 N N . ILE B 1 78 ? -8.711 25.984 1.726 1 98.81 78 ILE B N 1
ATOM 3529 C CA . ILE B 1 78 ? -7.684 24.953 1.617 1 98.81 78 ILE B CA 1
ATOM 3530 C C . ILE B 1 78 ? -6.586 25.219 2.646 1 98.81 78 ILE B C 1
ATOM 3532 O O . ILE B 1 78 ? -5.934 26.266 2.621 1 98.81 78 ILE B O 1
ATOM 3536 N N . HIS B 1 79 ? -6.414 24.297 3.615 1 98.88 79 HIS B N 1
ATOM 3537 C CA . HIS B 1 79 ? -5.355 24.312 4.617 1 98.88 79 HIS B CA 1
ATOM 3538 C C . HIS B 1 79 ? -4.273 23.281 4.297 1 98.88 79 HIS B C 1
ATOM 3540 O O . HIS B 1 79 ? -4.555 22.094 4.223 1 98.88 79 HIS B O 1
ATOM 3546 N N . THR B 1 80 ? -3.02 23.75 4.09 1 98.81 80 THR B N 1
ATOM 3547 C CA . THR B 1 80 ? -1.977 22.828 3.686 1 98.81 80 THR B CA 1
ATOM 3548 C C . THR B 1 80 ? -0.874 22.75 4.738 1 98.81 80 THR B C 1
ATOM 3550 O O . THR B 1 80 ? -0.366 23.781 5.184 1 98.81 80 THR B O 1
ATOM 3553 N N . TYR B 1 81 ? -0.626 21.609 5.164 1 98.44 81 TYR B N 1
ATOM 3554 C CA . TYR B 1 81 ? 0.478 21.266 6.055 1 98.44 81 TYR B CA 1
ATOM 3555 C C . TYR B 1 81 ? 1.371 20.203 5.43 1 98.44 81 TYR B C 1
ATOM 3557 O O . TYR B 1 81 ? 0.894 19.328 4.688 1 98.44 81 TYR B O 1
ATOM 3565 N N . SER B 1 82 ? 2.627 20.203 5.688 1 98 82 SER B N 1
ATOM 3566 C CA . SER B 1 82 ? 3.588 19.141 5.418 1 98 82 SER B CA 1
ATOM 3567 C C . SER B 1 82 ? 4.664 19.078 6.496 1 98 82 SER B C 1
ATOM 3569 O O . SER B 1 82 ? 5.07 20.109 7.031 1 98 82 SER B O 1
ATOM 3571 N N . PRO B 1 83 ? 5.172 17.844 6.762 1 98.19 83 PRO B N 1
ATOM 3572 C CA . PRO B 1 83 ? 6.316 17.797 7.672 1 98.19 83 PRO B CA 1
ATOM 3573 C C . PRO B 1 83 ? 7.484 18.656 7.199 1 98.19 83 PRO B C 1
ATOM 3575 O O . PRO B 1 83 ? 8.227 19.203 8.016 1 98.19 83 PRO B O 1
ATOM 3578 N N . ALA B 1 84 ? 7.621 18.734 5.902 1 98.56 84 ALA B N 1
ATOM 3579 C CA . ALA B 1 84 ? 8.578 19.641 5.277 1 98.56 84 ALA B CA 1
ATOM 3580 C C . ALA B 1 84 ? 8.195 19.922 3.826 1 98.56 84 ALA B C 1
ATOM 3582 O O . ALA B 1 84 ? 7.902 19 3.066 1 98.56 84 ALA B O 1
ATOM 3583 N N . PHE B 1 85 ? 8.219 21.203 3.443 1 98.31 85 PHE B N 1
ATOM 3584 C CA . PHE B 1 85 ? 8 21.594 2.057 1 98.31 85 PHE B CA 1
ATOM 3585 C C . PHE B 1 85 ? 9.312 21.641 1.29 1 98.31 85 PHE B C 1
ATOM 3587 O O . PHE B 1 85 ? 10.367 21.938 1.863 1 98.31 85 PHE B O 1
ATOM 3594 N N . SER B 1 86 ? 9.203 21.344 0.01 1 97.19 86 SER B N 1
ATOM 3595 C CA . SER B 1 86 ? 10.375 21.469 -0.86 1 97.19 86 SER B CA 1
ATOM 3596 C C . SER B 1 86 ? 10.383 22.812 -1.582 1 97.19 86 SER B C 1
ATOM 3598 O O . SER B 1 86 ? 9.344 23.469 -1.713 1 97.19 86 SER B O 1
ATOM 3600 N N . ASP B 1 87 ? 11.578 23.156 -2.09 1 96.44 87 ASP B N 1
ATOM 3601 C CA . ASP B 1 87 ? 11.703 24.344 -2.934 1 96.44 87 ASP B CA 1
ATOM 3602 C C . ASP B 1 87 ? 10.852 24.203 -4.195 1 96.44 87 ASP B C 1
ATOM 3604 O O . ASP B 1 87 ? 10.32 25.203 -4.699 1 96.44 87 ASP B O 1
ATOM 3608 N N . ASP B 1 88 ? 10.664 23.031 -4.621 1 95.31 88 ASP B N 1
ATOM 3609 C CA . ASP B 1 88 ? 9.922 22.781 -5.855 1 95.31 88 ASP B CA 1
ATOM 3610 C C . ASP B 1 88 ? 8.422 23 -5.645 1 95.31 88 ASP B C 1
ATOM 3612 O O . ASP B 1 88 ? 7.699 23.344 -6.578 1 95.31 88 ASP B O 1
ATOM 3616 N N . ASP B 1 89 ? 7.957 22.844 -4.375 1 97.5 89 ASP B N 1
ATOM 3617 C CA . ASP B 1 89 ? 6.516 22.781 -4.137 1 97.5 89 ASP B CA 1
ATOM 3618 C C . ASP B 1 89 ? 6.004 24.094 -3.541 1 97.5 89 ASP B C 1
ATOM 3620 O O . ASP B 1 89 ? 4.836 24.453 -3.725 1 97.5 89 ASP B O 1
ATOM 3624 N N . ILE B 1 90 ? 6.828 24.844 -2.842 1 98.56 90 ILE B N 1
ATOM 3625 C CA . ILE B 1 90 ? 6.387 25.859 -1.882 1 98.56 90 ILE B CA 1
ATOM 3626 C C . ILE B 1 90 ? 5.668 26.984 -2.613 1 98.56 90 ILE B C 1
ATOM 3628 O O . ILE B 1 90 ? 4.652 27.5 -2.135 1 98.56 90 ILE B O 1
ATOM 3632 N N . ASP B 1 91 ? 6.094 27.359 -3.771 1 98.69 91 ASP B N 1
ATOM 3633 C CA . ASP B 1 91 ? 5.465 28.484 -4.473 1 98.69 91 ASP B CA 1
ATOM 3634 C C . ASP B 1 91 ? 4.023 28.141 -4.859 1 98.69 91 ASP B C 1
ATOM 3636 O O . ASP B 1 91 ? 3.117 28.953 -4.648 1 98.69 91 ASP B O 1
ATOM 3640 N N . GLU B 1 92 ? 3.832 26.984 -5.398 1 98.62 92 GLU B N 1
ATOM 3641 C CA . GLU B 1 92 ? 2.486 26.594 -5.793 1 98.62 92 GLU B CA 1
ATOM 3642 C C . GLU B 1 92 ? 1.6 26.359 -4.574 1 98.62 92 GLU B C 1
ATOM 3644 O O . GLU B 1 92 ? 0.412 26.688 -4.59 1 98.62 92 GLU B O 1
ATOM 3649 N N . VAL B 1 93 ? 2.174 25.797 -3.488 1 98.75 93 VAL B N 1
ATOM 3650 C CA . VAL B 1 93 ? 1.433 25.609 -2.244 1 98.75 93 VAL B CA 1
ATOM 3651 C C . VAL B 1 93 ? 0.901 26.953 -1.751 1 98.75 93 VAL B C 1
ATOM 3653 O O . VAL B 1 93 ? -0.292 27.094 -1.472 1 98.75 93 VAL B O 1
ATOM 3656 N N . LEU B 1 94 ? 1.761 27.953 -1.734 1 98.81 94 LEU B N 1
ATOM 3657 C CA . LEU B 1 94 ? 1.401 29.281 -1.23 1 98.81 94 LEU B CA 1
ATOM 3658 C C . LEU B 1 94 ? 0.384 29.953 -2.146 1 98.81 94 LEU B C 1
ATOM 3660 O O . LEU B 1 94 ? -0.424 30.766 -1.691 1 98.81 94 LEU B O 1
ATOM 3664 N N . SER B 1 95 ? 0.345 29.547 -3.369 1 98.56 95 SER B N 1
ATOM 3665 C CA . SER B 1 95 ? -0.553 30.172 -4.336 1 98.56 95 SER B CA 1
ATOM 3666 C C . SER B 1 95 ? -1.964 29.609 -4.227 1 98.56 95 SER B C 1
ATOM 3668 O O . SER B 1 95 ? -2.945 30.328 -4.406 1 98.56 95 SER B O 1
ATOM 3670 N N . ILE B 1 96 ? -2.105 28.375 -3.846 1 98.25 96 ILE B N 1
ATOM 3671 C CA . ILE B 1 96 ? -3.426 27.766 -3.955 1 98.25 96 ILE B CA 1
ATOM 3672 C C . ILE B 1 96 ? -4.047 27.625 -2.566 1 98.25 96 ILE B C 1
ATOM 3674 O O . ILE B 1 96 ? -5.266 27.484 -2.436 1 98.25 96 ILE B O 1
ATOM 3678 N N . SER B 1 97 ? -3.234 27.656 -1.521 1 98.81 97 SER B N 1
ATOM 3679 C CA . SER B 1 97 ? -3.727 27.438 -0.166 1 98.81 97 SER B CA 1
ATOM 3680 C C . SER B 1 97 ? -4.191 28.734 0.479 1 98.81 97 SER B C 1
ATOM 3682 O O . SER B 1 97 ? -3.613 29.797 0.233 1 98.81 97 SER B O 1
ATOM 3684 N N . HIS B 1 98 ? -5.223 28.656 1.253 1 98.81 98 HIS B N 1
ATOM 3685 C CA . HIS B 1 98 ? -5.688 29.766 2.066 1 98.81 98 HIS B CA 1
ATOM 3686 C C . HIS B 1 98 ? -4.93 29.844 3.387 1 98.81 98 HIS B C 1
ATOM 3688 O O . HIS B 1 98 ? -4.75 30.938 3.943 1 98.81 98 HIS B O 1
ATOM 3694 N N . HIS B 1 99 ? -4.535 28.734 3.947 1 98.88 99 HIS B N 1
ATOM 3695 C CA . HIS B 1 99 ? -3.695 28.594 5.133 1 98.88 99 HIS B CA 1
ATOM 3696 C C . HIS B 1 99 ? -2.518 27.656 4.867 1 98.88 99 HIS B C 1
ATOM 3698 O O . HIS B 1 99 ? -2.674 26.625 4.219 1 98.88 99 HIS B O 1
ATOM 3704 N N . VAL B 1 100 ? -1.329 28.016 5.301 1 98.94 100 VAL B N 1
ATOM 3705 C CA . VAL B 1 100 ? -0.151 27.156 5.238 1 98.94 100 VAL B CA 1
ATOM 3706 C C . VAL B 1 100 ? 0.481 27.031 6.621 1 98.94 100 VAL B C 1
ATOM 3708 O O . VAL B 1 100 ? 0.688 28.047 7.305 1 98.94 100 VAL B O 1
ATOM 3711 N N . VAL B 1 101 ? 0.732 25.828 7.055 1 98.88 101 VAL B N 1
ATOM 3712 C CA . VAL B 1 101 ? 1.282 25.578 8.383 1 98.88 101 VAL B CA 1
ATOM 3713 C C . VAL B 1 101 ? 2.672 24.953 8.25 1 98.88 101 VAL B C 1
ATOM 3715 O O . VAL B 1 101 ? 2.846 23.938 7.574 1 98.88 101 VAL B O 1
ATOM 3718 N N . PHE B 1 102 ? 3.654 25.578 8.875 1 98.75 102 PHE B N 1
ATOM 3719 C CA . PHE B 1 102 ? 5.012 25.047 8.883 1 98.75 102 PHE B CA 1
ATOM 3720 C C . PHE B 1 102 ? 5.246 24.172 10.109 1 98.75 102 PHE B C 1
ATOM 3722 O O . PHE B 1 102 ? 4.73 24.469 11.188 1 98.75 102 PHE B O 1
ATOM 3729 N N . ASN B 1 103 ? 6.07 23.141 9.945 1 98.69 103 ASN B N 1
ATOM 3730 C CA . ASN B 1 103 ? 6.332 22.141 10.969 1 98.69 103 ASN B CA 1
ATOM 3731 C C . ASN B 1 103 ? 7.48 22.547 11.883 1 98.69 103 ASN B C 1
ATOM 3733 O O . ASN B 1 103 ? 7.668 21.969 12.953 1 98.69 103 ASN B O 1
ATOM 3737 N N . SER B 1 104 ? 8.32 23.516 11.484 1 98.31 104 SER B N 1
ATOM 3738 C CA . SER B 1 104 ? 9.508 23.922 12.234 1 98.31 104 SER B CA 1
ATOM 3739 C C . SER B 1 104 ? 9.867 25.375 11.961 1 98.31 104 SER B C 1
ATOM 3741 O O . SER B 1 104 ? 9.484 25.938 10.93 1 98.31 104 SER B O 1
ATOM 3743 N N . PHE B 1 105 ? 10.633 25.969 12.859 1 98.12 105 PHE B N 1
ATOM 3744 C CA . PHE B 1 105 ? 11.133 27.312 12.648 1 98.12 105 PHE B CA 1
ATOM 3745 C C . PHE B 1 105 ? 12.148 27.344 11.508 1 98.12 105 PHE B C 1
ATOM 3747 O O . PHE B 1 105 ? 12.242 28.328 10.781 1 98.12 105 PHE B O 1
ATOM 3754 N N . ALA B 1 106 ? 12.852 26.203 11.312 1 97.19 106 ALA B N 1
ATOM 3755 C CA . ALA B 1 106 ? 13.781 26.125 10.195 1 97.19 106 ALA B CA 1
ATOM 3756 C C . ALA B 1 106 ? 13.055 26.281 8.859 1 97.19 106 ALA B C 1
ATOM 3758 O O . ALA B 1 106 ? 13.492 27.047 7.992 1 97.19 106 ALA B O 1
ATOM 3759 N N . GLN B 1 107 ? 11.961 25.625 8.68 1 97.5 107 GLN B N 1
ATOM 3760 C CA . GLN B 1 107 ? 11.125 25.75 7.488 1 97.5 107 GLN B CA 1
ATOM 3761 C C . GLN B 1 107 ? 10.531 27.141 7.371 1 97.5 107 GLN B C 1
ATOM 3763 O O . GLN B 1 107 ? 10.508 27.719 6.285 1 97.5 107 GLN B O 1
ATOM 3768 N N . TRP B 1 108 ? 10.047 27.672 8.516 1 97.94 108 TRP B N 1
ATOM 3769 C CA . TRP B 1 108 ? 9.484 29.031 8.508 1 97.94 108 TRP B CA 1
ATOM 3770 C C . TRP B 1 108 ? 10.523 30.047 8.062 1 97.94 108 TRP B C 1
ATOM 3772 O O . TRP B 1 108 ? 10.266 30.844 7.148 1 97.94 108 TRP B O 1
ATOM 3782 N N . ARG B 1 109 ? 11.695 29.969 8.594 1 97.56 109 ARG B N 1
ATOM 3783 C CA . ARG B 1 109 ? 12.75 30.922 8.258 1 97.56 109 ARG B CA 1
ATOM 3784 C C . ARG B 1 109 ? 13.141 30.797 6.785 1 97.56 109 ARG B C 1
ATOM 3786 O O . ARG B 1 109 ? 13.352 31.812 6.109 1 97.56 109 ARG B O 1
ATOM 3793 N N . ARG B 1 110 ? 13.172 29.625 6.324 1 97.25 110 ARG B N 1
ATOM 3794 C CA . ARG B 1 110 ? 13.602 29.359 4.957 1 97.25 110 ARG B CA 1
ATOM 3795 C C . ARG B 1 110 ? 12.641 29.969 3.949 1 97.25 110 ARG B C 1
ATOM 3797 O O . ARG B 1 110 ? 13.062 30.5 2.914 1 97.25 110 ARG B O 1
ATOM 3804 N N . PHE B 1 111 ? 11.367 29.953 4.254 1 98.19 111 PHE B N 1
ATOM 3805 C CA . PHE B 1 111 ? 10.375 30.344 3.254 1 98.19 111 PHE B CA 1
ATOM 3806 C C . PHE B 1 111 ? 9.633 31.594 3.68 1 98.19 111 PHE B C 1
ATOM 3808 O O . PHE B 1 111 ? 8.633 31.969 3.059 1 98.19 111 PHE B O 1
ATOM 3815 N N . ALA B 1 112 ? 10.055 32.344 4.703 1 97.62 112 ALA B N 1
ATOM 3816 C CA . ALA B 1 112 ? 9.352 33.438 5.328 1 97.62 112 ALA B CA 1
ATOM 3817 C C . ALA B 1 112 ? 9.062 34.562 4.316 1 97.62 112 ALA B C 1
ATOM 3819 O O . ALA B 1 112 ? 7.949 35.094 4.27 1 97.62 112 ALA B O 1
ATOM 3820 N N . THR B 1 113 ? 10.055 34.875 3.516 1 98.12 113 THR B N 1
ATOM 3821 C CA . THR B 1 113 ? 9.875 35.938 2.547 1 98.12 113 THR B CA 1
ATOM 3822 C C . THR B 1 113 ? 8.758 35.594 1.566 1 98.12 113 THR B C 1
ATOM 3824 O O . THR B 1 113 ? 7.867 36.406 1.328 1 98.12 113 THR B O 1
ATOM 3827 N N . LYS B 1 114 ? 8.797 34.406 1.055 1 98.44 114 LYS B N 1
ATOM 3828 C CA . LYS 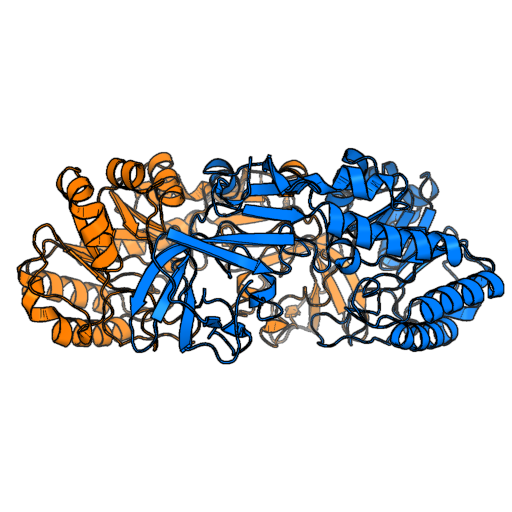B 1 114 ? 7.754 33.969 0.127 1 98.44 114 LYS B CA 1
ATOM 3829 C C . LYS B 1 114 ? 6.391 33.938 0.812 1 98.44 114 LYS B C 1
ATOM 3831 O O . LYS B 1 114 ? 5.387 34.344 0.241 1 98.44 114 LYS B O 1
ATOM 3836 N N . ALA B 1 115 ? 6.371 33.438 2.006 1 98.31 115 ALA B N 1
ATOM 3837 C CA . ALA B 1 115 ? 5.133 33.25 2.754 1 98.31 115 ALA B CA 1
ATOM 3838 C C . ALA B 1 115 ? 4.492 34.594 3.094 1 98.31 115 ALA B C 1
ATOM 3840 O O . ALA B 1 115 ? 3.287 34.781 2.906 1 98.31 115 ALA B O 1
ATOM 3841 N N . LYS B 1 116 ? 5.293 35.531 3.521 1 97.62 116 LYS B N 1
ATOM 3842 C CA . LYS B 1 116 ? 4.793 36.875 3.91 1 97.62 116 LYS B CA 1
ATOM 3843 C C . LYS B 1 116 ? 4.262 37.625 2.699 1 97.62 116 LYS B C 1
ATOM 3845 O O . LYS B 1 116 ? 3.379 38.469 2.834 1 97.62 116 LYS B O 1
ATOM 3850 N N . ASN B 1 117 ? 4.781 37.281 1.547 1 97.5 117 ASN B N 1
ATOM 3851 C CA . ASN B 1 117 ? 4.371 37.969 0.325 1 97.5 117 ASN B CA 1
ATOM 3852 C C . ASN B 1 117 ? 3.201 37.25 -0.349 1 97.5 117 ASN B C 1
ATOM 3854 O O . ASN B 1 117 ? 2.695 37.719 -1.372 1 97.5 117 ASN B O 1
ATOM 3858 N N . SER B 1 118 ? 2.787 36.188 0.216 1 98.12 118 SER B N 1
ATOM 3859 C CA . SER B 1 118 ? 1.644 35.469 -0.331 1 98.12 118 SER B CA 1
ATOM 3860 C C . SER B 1 118 ? 0.339 35.906 0.313 1 98.12 118 SER B C 1
ATOM 3862 O O . SER B 1 118 ? 0.345 36.781 1.196 1 98.12 118 SER B O 1
ATOM 3864 N N . LYS B 1 119 ? -0.769 35.406 -0.186 1 98.06 119 LYS B N 1
ATOM 3865 C CA . LYS B 1 119 ? -2.08 35.719 0.378 1 98.06 119 LYS B CA 1
ATOM 3866 C C . LYS B 1 119 ? -2.479 34.688 1.437 1 98.06 119 LYS B C 1
ATOM 3868 O O . LYS B 1 119 ? -3.531 34.812 2.066 1 98.06 119 LYS B O 1
ATOM 3873 N N . ALA B 1 120 ? -1.652 33.688 1.671 1 98.62 120 ALA B N 1
ATOM 3874 C CA . ALA B 1 120 ? -1.978 32.625 2.617 1 98.62 120 ALA B CA 1
ATOM 3875 C C . ALA B 1 120 ? -1.796 33.094 4.059 1 98.62 120 ALA B C 1
ATOM 3877 O O . ALA B 1 120 ? -0.863 33.844 4.359 1 98.62 120 ALA B O 1
ATOM 3878 N N . SER B 1 121 ? -2.754 32.719 4.91 1 98.81 121 SER B N 1
ATOM 3879 C CA . SER B 1 121 ? -2.547 32.844 6.348 1 98.81 121 SER B CA 1
ATOM 3880 C C . SER B 1 121 ? -1.571 31.812 6.879 1 98.81 121 SER B C 1
ATOM 3882 O O . SER B 1 121 ? -1.741 30.609 6.637 1 98.81 121 SER B O 1
ATOM 3884 N N . ILE B 1 122 ? -0.542 32.219 7.645 1 98.81 122 ILE B N 1
ATOM 3885 C CA . ILE B 1 122 ? 0.582 31.344 7.969 1 98.81 122 ILE B CA 1
ATOM 3886 C C . ILE B 1 122 ? 0.482 30.891 9.422 1 98.81 122 ILE B C 1
ATOM 3888 O O . ILE B 1 122 ? 0.156 31.688 10.305 1 98.81 122 ILE B O 1
ATOM 3892 N N . GLY B 1 123 ? 0.698 29.594 9.648 1 98.81 123 GLY B N 1
ATOM 3893 C CA . GLY B 1 123 ? 0.723 29.062 11 1 98.81 123 GLY B CA 1
ATOM 3894 C C . GLY B 1 123 ? 1.908 28.156 11.258 1 98.81 123 GLY B C 1
ATOM 3895 O O . GLY B 1 123 ? 2.711 27.906 10.359 1 98.81 123 GLY B O 1
ATOM 3896 N N . LEU B 1 124 ? 2.037 27.719 12.547 1 98.75 124 LEU B N 1
ATOM 3897 C CA . LEU B 1 124 ? 3.018 26.75 13 1 98.75 124 LEU B CA 1
ATOM 3898 C C . LEU B 1 124 ? 2.328 25.547 13.648 1 98.75 124 LEU B C 1
ATOM 3900 O O . LEU B 1 124 ? 1.353 25.703 14.383 1 98.75 124 LEU B O 1
ATOM 3904 N N . ARG B 1 125 ? 2.818 24.359 13.328 1 98.62 125 ARG B N 1
ATOM 3905 C CA . ARG B 1 125 ? 2.369 23.188 14.086 1 98.62 125 ARG B CA 1
ATOM 3906 C C . ARG B 1 125 ? 3.129 23.062 15.398 1 98.62 125 ARG B C 1
ATOM 3908 O O . ARG B 1 125 ? 4.359 23.141 15.422 1 98.62 125 ARG B O 1
ATOM 3915 N N . VAL B 1 126 ? 2.398 22.922 16.469 1 98.31 126 VAL B N 1
ATOM 3916 C CA . VAL B 1 126 ? 3.029 22.734 17.766 1 98.31 126 VAL B CA 1
ATOM 3917 C C . VAL B 1 126 ? 2.752 21.328 18.281 1 98.31 126 VAL B C 1
ATOM 3919 O O . VAL B 1 126 ? 1.857 20.641 17.766 1 98.31 126 VAL B O 1
ATOM 3922 N N . ASN B 1 127 ? 3.572 20.828 19.172 1 97.56 127 ASN B N 1
ATOM 3923 C CA . ASN B 1 127 ? 3.455 19.531 19.828 1 97.56 127 ASN B CA 1
ATOM 3924 C C . ASN B 1 127 ? 3.234 19.688 21.328 1 97.56 127 ASN B C 1
ATOM 3926 O O . ASN B 1 127 ? 4.16 20.031 22.062 1 97.56 127 ASN B O 1
ATOM 3930 N N . PRO B 1 128 ? 2.061 19.422 21.812 1 95.19 128 PRO B N 1
ATOM 3931 C CA . PRO B 1 128 ? 1.771 19.609 23.234 1 95.19 128 PRO B CA 1
ATOM 3932 C C . PRO B 1 128 ? 2.312 18.484 24.094 1 95.19 128 PRO B C 1
ATOM 3934 O O . PRO B 1 128 ? 2.123 18.484 25.312 1 95.19 128 PRO B O 1
ATOM 3937 N N . ASN B 1 129 ? 2.893 17.453 23.547 1 91.88 129 ASN B N 1
ATOM 3938 C CA . ASN B 1 129 ? 3.521 16.328 24.234 1 91.88 129 ASN B CA 1
ATOM 3939 C C . ASN B 1 129 ? 2.492 15.469 24.969 1 91.88 129 ASN B C 1
ATOM 3941 O O . ASN B 1 129 ? 2.842 14.711 25.875 1 91.88 129 ASN B O 1
ATOM 3945 N N . VAL B 1 130 ? 1.243 15.641 24.734 1 88.62 130 VAL B N 1
ATOM 3946 C CA . VAL B 1 130 ? 0.133 14.844 25.25 1 88.62 130 VAL B CA 1
ATOM 3947 C C . VAL B 1 130 ? -0.732 14.352 24.094 1 88.62 130 VAL B C 1
ATOM 3949 O O . VAL B 1 130 ? -1.034 15.109 23.172 1 88.62 130 VAL B O 1
ATOM 3952 N N . SER B 1 131 ? -0.919 13.07 24.203 1 82.31 131 SER B N 1
ATOM 3953 C CA . SER B 1 131 ? -1.75 12.5 23.156 1 82.31 131 SER B CA 1
ATOM 3954 C C . SER B 1 131 ? -2.639 11.383 23.688 1 82.31 131 SER B C 1
ATOM 3956 O O . SER B 1 131 ? -2.359 10.812 24.75 1 82.31 131 SER B O 1
ATOM 3958 N N . ALA B 1 132 ? -3.775 11.266 23.094 1 76.25 132 ALA B N 1
ATOM 3959 C CA . ALA B 1 132 ? -4.629 10.102 23.312 1 76.25 132 ALA B CA 1
ATOM 3960 C C . ALA B 1 132 ? -4.672 9.211 22.078 1 76.25 132 ALA B C 1
ATOM 3962 O O . ALA B 1 132 ? -5.246 9.594 21.047 1 76.25 132 ALA B O 1
ATOM 3963 N N . SER B 1 133 ? -3.545 8.398 21.953 1 73.69 133 SER B N 1
ATOM 3964 C CA . SER B 1 133 ? -3.451 7.473 20.828 1 73.69 133 SER B CA 1
ATOM 3965 C C . SER B 1 133 ? -3.33 6.031 21.297 1 73.69 133 SER B C 1
ATOM 3967 O O . SER B 1 133 ? -2.66 5.754 22.297 1 73.69 133 SER B O 1
ATOM 3969 N N . PRO B 1 134 ? -3.955 5.188 20.594 1 67.31 134 PRO B N 1
ATOM 3970 C CA . PRO B 1 134 ? -3.939 3.783 21.016 1 67.31 134 PRO B CA 1
ATOM 3971 C C . PRO B 1 134 ? -2.568 3.135 20.828 1 67.31 134 PRO B C 1
ATOM 3973 O O . PRO B 1 134 ? -2.264 2.139 21.5 1 67.31 134 PRO B O 1
ATOM 3976 N N . THR B 1 135 ? -1.731 3.537 19.859 1 72.44 135 THR B N 1
ATOM 3977 C CA . THR B 1 135 ? -0.421 2.961 19.578 1 72.44 135 THR B CA 1
ATOM 3978 C C . THR B 1 135 ? 0.589 4.055 19.234 1 72.44 135 THR B C 1
ATOM 3980 O O . THR B 1 135 ? 0.213 5.141 18.797 1 72.44 135 THR B O 1
ATOM 3983 N N . ASP B 1 136 ? 1.86 3.738 19.438 1 72.88 136 ASP B N 1
ATOM 3984 C CA . ASP B 1 136 ? 2.938 4.688 19.172 1 72.88 136 ASP B CA 1
ATOM 3985 C C . ASP B 1 136 ? 3.023 5.016 17.688 1 72.88 136 ASP B C 1
ATOM 3987 O O . ASP B 1 136 ? 3.297 6.156 17.312 1 72.88 136 ASP B O 1
ATOM 3991 N N . MET B 1 137 ? 2.682 4.102 16.891 1 76.44 137 MET B N 1
ATOM 3992 C CA . MET B 1 137 ? 2.771 4.273 15.445 1 76.44 137 MET B CA 1
ATOM 3993 C C . MET B 1 137 ? 1.852 5.395 14.969 1 76.44 137 MET B C 1
ATOM 3995 O O . MET B 1 137 ? 2.145 6.066 13.984 1 76.44 137 MET B O 1
ATOM 3999 N N . TYR B 1 138 ? 0.878 5.699 15.719 1 79.25 138 TYR B N 1
ATOM 4000 C CA . TYR B 1 138 ? -0.118 6.672 15.289 1 79.25 138 TYR B CA 1
ATOM 4001 C C . TYR B 1 138 ? -0.203 7.836 16.281 1 79.25 138 TYR B C 1
ATOM 4003 O O . TYR B 1 138 ? -1.177 8.594 16.266 1 79.25 138 TYR B O 1
ATOM 4011 N N . ASN B 1 139 ? 0.818 7.984 17.094 1 88.19 139 ASN B N 1
ATOM 4012 C CA . ASN B 1 139 ? 0.877 9.055 18.094 1 88.19 139 ASN B CA 1
ATOM 4013 C C . ASN B 1 139 ? 1.735 10.219 17.594 1 88.19 139 ASN B C 1
ATOM 4015 O O . ASN B 1 139 ? 2.959 10.195 17.734 1 88.19 139 ASN B O 1
ATOM 4019 N N . PRO B 1 140 ? 1.107 11.258 17.109 1 91.25 140 PRO B N 1
ATOM 4020 C CA . PRO B 1 140 ? 1.882 12.375 16.562 1 91.25 140 PRO B CA 1
ATOM 4021 C C . PRO B 1 140 ? 2.678 13.125 17.625 1 91.25 140 PRO B C 1
ATOM 4023 O O . PRO B 1 140 ? 3.582 13.898 17.297 1 91.25 140 PRO B O 1
ATOM 4026 N N . CYS B 1 141 ? 2.355 12.906 18.875 1 93.69 141 CYS B N 1
ATOM 4027 C CA . CYS B 1 141 ? 3.025 13.633 19.953 1 93.69 141 CYS B CA 1
ATOM 4028 C C . CYS B 1 141 ? 3.92 12.695 20.766 1 93.69 141 CYS B C 1
ATOM 4030 O O . CYS B 1 141 ? 4.258 12.992 21.906 1 93.69 141 CYS B O 1
ATOM 4032 N N . GLY B 1 142 ? 4.27 11.586 20.188 1 91.06 142 GLY B N 1
ATOM 4033 C CA . GLY B 1 142 ? 5.129 10.633 20.875 1 91.06 142 GLY B CA 1
ATOM 4034 C C . GLY B 1 142 ? 6.543 11.141 21.078 1 91.06 142 GLY B C 1
ATOM 4035 O O . GLY B 1 142 ? 6.926 12.164 20.516 1 91.06 142 GLY B O 1
ATOM 4036 N N . LYS B 1 143 ? 7.246 10.344 21.875 1 91.88 143 LYS B N 1
ATOM 4037 C CA . LYS B 1 143 ? 8.648 10.68 22.094 1 91.88 143 LYS B CA 1
ATOM 4038 C C . LYS B 1 143 ? 9.43 10.664 20.781 1 91.88 143 LYS B C 1
ATOM 4040 O O . LYS B 1 143 ? 9.234 9.781 19.938 1 91.88 143 LYS B O 1
ATOM 4045 N N . TYR B 1 144 ? 10.219 11.734 20.438 1 94.81 144 TYR B N 1
ATOM 4046 C CA . TYR B 1 144 ? 11.094 11.891 19.281 1 94.81 144 TYR B CA 1
ATOM 4047 C C . TYR B 1 144 ? 10.297 12.242 18.031 1 94.81 144 TYR B C 1
ATOM 4049 O O . TYR B 1 144 ? 10.82 12.172 16.922 1 94.81 144 TYR B O 1
ATOM 4057 N N . SER B 1 145 ? 9.008 12.547 18.297 1 96.25 145 SER B N 1
ATOM 4058 C CA . SER B 1 145 ? 8.172 12.852 17.141 1 96.25 145 SER B CA 1
ATOM 4059 C C . SER B 1 145 ? 8.805 13.953 16.281 1 96.25 145 SER B C 1
ATOM 4061 O O . SER B 1 145 ? 9.344 14.922 16.812 1 96.25 145 SER B O 1
ATOM 4063 N N . ARG B 1 146 ? 8.648 13.766 14.969 1 97.44 146 ARG B N 1
ATOM 4064 C CA . ARG B 1 146 ? 9.133 14.773 14.031 1 97.44 146 ARG B CA 1
ATOM 4065 C C . ARG B 1 146 ? 8.047 15.797 13.711 1 97.44 146 ARG B C 1
ATOM 4067 O O . ARG B 1 146 ? 8.258 16.703 12.914 1 97.44 146 ARG B O 1
ATOM 4074 N N . LEU B 1 147 ? 6.867 15.641 14.352 1 97.75 147 LEU B N 1
ATOM 4075 C CA . LEU B 1 147 ? 5.703 16.453 13.992 1 97.75 147 LEU B CA 1
ATOM 4076 C C . LEU B 1 147 ? 5.43 17.516 15.055 1 97.75 147 LEU B C 1
ATOM 4078 O O . LEU B 1 147 ? 5.094 17.188 16.188 1 97.75 147 LEU B O 1
ATOM 4082 N N . GLY B 1 148 ? 5.578 18.734 14.633 1 97.88 148 GLY B N 1
ATOM 4083 C CA . GLY B 1 148 ? 5.238 19.859 15.5 1 97.88 148 GLY B CA 1
ATOM 4084 C C . GLY B 1 148 ? 6.387 20.297 16.375 1 97.88 148 GLY B C 1
ATOM 4085 O O . GLY B 1 148 ? 7.258 19.484 16.734 1 97.88 148 GLY B O 1
ATOM 4086 N N . ILE B 1 149 ? 6.367 21.516 16.828 1 98.31 149 ILE B N 1
ATOM 4087 C CA . ILE B 1 149 ? 7.387 22.141 17.656 1 98.31 149 ILE B CA 1
ATOM 4088 C C . ILE B 1 149 ? 7 22 19.125 1 98.31 149 ILE B C 1
ATOM 4090 O O . ILE B 1 149 ? 5.934 22.453 19.547 1 98.31 149 ILE B O 1
ATOM 4094 N N . THR B 1 150 ? 7.832 21.344 19.891 1 97.69 150 THR B N 1
ATOM 4095 C CA . THR B 1 150 ? 7.59 21.234 21.328 1 97.69 150 THR B CA 1
ATOM 4096 C C . THR B 1 150 ? 7.844 22.562 22.016 1 97.69 150 THR B C 1
ATOM 4098 O O . THR B 1 150 ? 8.5 23.438 21.453 1 97.69 150 THR B O 1
ATOM 4101 N N . LYS B 1 151 ? 7.281 22.672 23.25 1 97.62 151 LYS B N 1
ATOM 4102 C CA . LYS B 1 151 ? 7.5 23.891 24.016 1 97.62 151 LYS B CA 1
ATOM 4103 C C . LYS B 1 151 ? 8.992 24.172 24.188 1 97.62 151 LYS B C 1
ATOM 4105 O O . LYS B 1 151 ? 9.438 25.312 24.047 1 97.62 151 LYS B O 1
ATOM 4110 N N . THR B 1 152 ? 9.766 23.156 24.406 1 96.69 152 THR B N 1
ATOM 4111 C CA . THR B 1 152 ? 11.203 23.266 24.641 1 96.69 152 THR B CA 1
ATOM 4112 C C . THR B 1 152 ? 11.906 23.859 23.438 1 96.69 152 THR B C 1
ATOM 4114 O O . THR B 1 152 ? 12.883 24.594 23.578 1 96.69 152 THR B O 1
ATOM 4117 N N . ASN B 1 153 ? 11.375 23.641 22.234 1 96.81 153 ASN B N 1
ATOM 4118 C CA . ASN B 1 153 ? 12.016 24.062 21 1 96.81 153 ASN B CA 1
ATOM 4119 C C . ASN B 1 153 ? 11.32 25.281 20.391 1 96.81 153 ASN B C 1
ATOM 4121 O O . ASN B 1 153 ? 11.664 25.734 19.297 1 96.81 153 ASN B O 1
ATOM 4125 N N . PHE B 1 154 ? 10.375 25.797 21.094 1 97.88 154 PHE B N 1
ATOM 4126 C CA . PHE B 1 154 ? 9.562 26.859 20.531 1 97.88 154 PHE B CA 1
ATOM 4127 C C . PHE B 1 154 ? 10.211 28.219 20.766 1 97.88 154 PHE B C 1
ATOM 4129 O O . PHE B 1 154 ? 10.57 28.562 21.891 1 97.88 154 PHE B O 1
ATOM 4136 N N . GLU B 1 155 ? 10.367 29.016 19.719 1 96.75 155 GLU B N 1
ATOM 4137 C CA . GLU B 1 155 ? 10.914 30.359 19.797 1 96.75 155 GLU B CA 1
ATOM 4138 C C . GLU B 1 155 ? 9.805 31.406 19.906 1 96.75 155 GLU B C 1
ATOM 4140 O O . GLU B 1 155 ? 9.422 32 18.891 1 96.75 155 GLU B O 1
ATOM 4145 N N . PHE B 1 156 ? 9.492 31.828 21.062 1 95.88 156 PHE B N 1
ATOM 4146 C CA . PHE B 1 156 ? 8.344 32.688 21.344 1 95.88 156 PHE B CA 1
ATOM 4147 C C . PHE B 1 156 ? 8.57 34.094 20.797 1 95.88 156 PHE B C 1
ATOM 4149 O O . PHE B 1 156 ? 7.617 34.844 20.641 1 95.88 156 PHE B O 1
ATOM 4156 N N . SER B 1 157 ? 9.781 34.406 20.438 1 93.38 157 SER B N 1
ATOM 4157 C CA . SER B 1 157 ? 10.102 35.719 19.922 1 93.38 157 SER B CA 1
ATOM 4158 C C . SER B 1 157 ? 10.008 35.781 18.406 1 93.38 157 SER B C 1
ATOM 4160 O O . SER B 1 157 ? 10.016 36.875 17.812 1 93.38 157 SER B O 1
ATOM 4162 N N . GLU B 1 158 ? 9.891 34.625 17.781 1 92.12 158 GLU B N 1
ATOM 4163 C CA . GLU B 1 158 ? 9.898 34.562 16.312 1 92.12 158 GLU B CA 1
ATOM 4164 C C . GLU B 1 158 ? 8.5 34.281 15.773 1 92.12 158 GLU B C 1
ATOM 4166 O O . GLU B 1 158 ? 8.297 33.344 15 1 92.12 158 GLU B O 1
ATOM 4171 N N . LEU B 1 159 ? 7.598 35.219 16.016 1 95.69 159 LEU B N 1
ATOM 4172 C CA . LEU B 1 159 ? 6.207 34.969 15.648 1 95.69 159 LEU B CA 1
ATOM 4173 C C . LEU B 1 159 ? 5.719 36 14.633 1 95.69 159 LEU B C 1
ATOM 4175 O O . LEU B 1 159 ? 4.543 36 14.258 1 95.69 159 LEU B O 1
ATOM 4179 N N . ASP B 1 160 ? 6.652 36.875 14.258 1 96.06 160 ASP B N 1
ATOM 4180 C CA . ASP B 1 160 ? 6.266 37.875 13.25 1 96.06 160 ASP B CA 1
ATOM 4181 C C . ASP B 1 160 ? 5.824 37.188 11.961 1 96.06 160 ASP B C 1
ATOM 4183 O O . ASP B 1 160 ? 6.586 36.406 11.367 1 96.06 160 ASP B O 1
ATOM 4187 N N . GLY B 1 161 ? 4.641 37.375 11.586 1 96.94 161 GLY B N 1
ATOM 4188 C CA . GLY B 1 161 ? 4.105 36.812 10.359 1 96.94 161 GLY B CA 1
ATOM 4189 C C . GLY B 1 161 ? 3.309 35.531 10.602 1 96.94 161 GLY B C 1
ATOM 4190 O O . GLY B 1 161 ? 2.74 34.969 9.672 1 96.94 161 GLY B O 1
ATOM 4191 N N . ILE B 1 162 ? 3.234 35.125 11.852 1 98.44 162 ILE B N 1
ATOM 4192 C CA . ILE B 1 162 ? 2.496 33.938 12.211 1 98.44 162 ILE B CA 1
ATOM 4193 C C . ILE B 1 162 ? 1.085 34.312 12.656 1 98.44 162 ILE B C 1
ATOM 4195 O O . ILE B 1 162 ? 0.909 35.094 13.586 1 98.44 162 ILE B O 1
ATOM 4199 N N . ASP B 1 163 ? 0.094 33.656 12 1 98.69 163 ASP B N 1
ATOM 4200 C CA . ASP B 1 163 ? -1.301 34 12.242 1 98.69 163 ASP B CA 1
ATOM 4201 C C . ASP B 1 163 ? -1.993 32.969 13.117 1 98.69 163 ASP B C 1
ATOM 4203 O O . ASP B 1 163 ? -3.066 33.219 13.664 1 98.69 163 ASP B O 1
ATOM 4207 N N . GLY B 1 164 ? -1.432 31.812 13.227 1 98.75 164 GLY B N 1
ATOM 4208 C CA . GLY B 1 164 ? -2.146 30.766 13.953 1 98.75 164 GLY B CA 1
ATOM 4209 C C . GLY B 1 164 ? -1.265 29.594 14.344 1 98.75 164 GLY B C 1
ATOM 4210 O O . GLY B 1 164 ? -0.1 29.531 13.945 1 98.75 164 GLY B O 1
ATOM 4211 N N . LEU B 1 165 ? -1.879 28.688 15.195 1 98.81 165 LEU B N 1
ATOM 4212 C CA . LEU B 1 165 ? -1.236 27.453 15.617 1 98.81 165 LEU B CA 1
ATOM 4213 C C . LEU B 1 165 ? -2.1 26.25 15.273 1 98.81 165 LEU B C 1
ATOM 4215 O O . LEU B 1 165 ? -3.326 26.359 15.211 1 98.81 165 LEU B O 1
ATOM 4219 N N . HIS B 1 166 ? -1.44 25.203 14.992 1 98.56 166 HIS B N 1
ATOM 4220 C CA . HIS B 1 166 ? -2.049 23.906 14.688 1 98.56 166 HIS B CA 1
ATOM 4221 C C . HIS B 1 166 ? -1.466 22.797 15.57 1 98.56 166 HIS B C 1
ATOM 4223 O O . HIS B 1 166 ? -0.25 22.734 15.766 1 98.56 166 HIS B O 1
ATOM 4229 N N . PHE B 1 167 ? -2.34 22 16.172 1 97.19 167 PHE B N 1
ATOM 4230 C CA . PHE B 1 167 ? -1.847 20.766 16.781 1 97.19 167 PHE B CA 1
ATOM 4231 C C . PHE B 1 167 ? -2.682 19.578 16.344 1 97.19 167 PHE B C 1
ATOM 4233 O O . PHE B 1 167 ? -3.846 19.734 15.961 1 97.19 167 PHE B O 1
ATOM 4240 N N . HIS B 1 168 ? -2.117 18.406 16.281 1 95 168 HIS B N 1
ATOM 4241 C CA . HIS B 1 168 ? -2.754 17.125 16.062 1 95 168 HIS B CA 1
ATOM 4242 C C . HIS B 1 168 ? -2.332 16.109 17.109 1 95 168 HIS B C 1
ATOM 4244 O O . HIS B 1 168 ? -1.205 15.602 17.094 1 95 168 HIS B O 1
ATOM 4250 N N . ALA B 1 169 ? -3.318 15.766 18.016 1 91.62 169 ALA B N 1
ATOM 4251 C CA . ALA B 1 169 ? -2.934 14.977 19.188 1 91.62 169 ALA B CA 1
ATOM 4252 C C . ALA B 1 169 ? -3.945 13.867 19.453 1 91.62 169 ALA B C 1
ATOM 4254 O O . ALA B 1 169 ? -3.92 13.242 20.516 1 91.62 169 ALA B O 1
ATOM 4255 N N . LEU B 1 170 ? -4.887 13.711 18.547 1 82.62 170 LEU B N 1
ATOM 4256 C CA . LEU B 1 170 ? -5.914 12.688 18.719 1 82.62 170 LEU B CA 1
ATOM 4257 C C . LEU B 1 170 ? -5.891 11.695 17.562 1 82.62 170 LEU B C 1
ATOM 4259 O O . LEU B 1 170 ? -5.457 12.031 16.469 1 82.62 170 LEU B O 1
ATOM 4263 N N . CYS B 1 171 ? -6.25 10.484 17.844 1 81.19 171 CYS B N 1
ATOM 4264 C CA . CYS B 1 171 ? -6.504 9.453 16.844 1 81.19 171 CYS B CA 1
ATOM 4265 C C . CYS B 1 171 ? -7.699 8.594 17.234 1 81.19 171 CYS B C 1
ATOM 4267 O O . CYS B 1 171 ? -7.598 7.758 18.141 1 81.19 171 CYS B O 1
ATOM 4269 N N . GLU B 1 172 ? -8.781 8.758 16.594 1 80.88 172 GLU B N 1
ATOM 4270 C CA . GLU B 1 172 ? -10.023 8.039 16.875 1 80.88 172 GLU B CA 1
ATOM 4271 C C . GLU B 1 172 ? -10.453 8.234 18.328 1 80.88 172 GLU B C 1
ATOM 4273 O O . GLU B 1 172 ? -10.773 7.266 19.016 1 80.88 172 GLU B O 1
ATOM 4278 N N . GLU B 1 173 ? -10.555 9.477 18.719 1 85.56 173 GLU B N 1
ATOM 4279 C CA . GLU B 1 173 ? -10.727 9.727 20.156 1 85.56 173 GLU B CA 1
ATOM 4280 C C . GLU B 1 173 ? -12 10.516 20.438 1 85.56 173 GLU B C 1
ATOM 4282 O O . GLU B 1 173 ? -12.703 10.914 19.5 1 85.56 173 GLU B O 1
ATOM 4287 N N . SER B 1 174 ? -12.188 10.742 21.75 1 88.75 174 SER B N 1
ATOM 4288 C CA . SER B 1 174 ? -13.406 11.336 22.281 1 88.75 174 SER B CA 1
ATOM 4289 C C . SER B 1 174 ? -13.227 12.82 22.562 1 88.75 174 SER B C 1
ATOM 4291 O O . SER B 1 174 ? -12.109 13.336 22.5 1 88.75 174 SER B O 1
ATOM 4293 N N . ALA B 1 175 ? -14.352 13.43 22.828 1 94.25 175 ALA B N 1
ATOM 4294 C CA . ALA B 1 175 ? -14.328 14.828 23.266 1 94.25 175 ALA B CA 1
ATOM 4295 C C . ALA B 1 175 ? -13.609 14.969 24.609 1 94.25 175 ALA B C 1
ATOM 4297 O O . ALA B 1 175 ? -12.945 15.977 24.859 1 94.25 175 ALA B O 1
ATOM 4298 N N . GLN B 1 176 ? -13.695 13.969 25.469 1 94.44 176 GLN B N 1
ATOM 4299 C CA . GLN B 1 176 ? -12.992 13.984 26.75 1 94.44 176 GLN B CA 1
ATOM 4300 C C . GLN B 1 176 ? -11.477 14.016 26.547 1 94.44 176 GLN B C 1
ATOM 4302 O O . GLN B 1 176 ? -10.766 14.703 27.281 1 94.44 176 GLN B O 1
ATOM 4307 N N . SER B 1 177 ? -11.07 13.273 25.594 1 93.69 177 SER B N 1
ATOM 4308 C CA . SER B 1 177 ? -9.648 13.297 25.266 1 93.69 177 SER B CA 1
ATOM 4309 C C . SER B 1 177 ? -9.203 14.68 24.812 1 93.69 177 SER B C 1
ATOM 4311 O O . SER B 1 177 ? -8.109 15.133 25.156 1 93.69 177 SER B O 1
ATOM 4313 N N . LEU B 1 178 ? -10.055 15.328 24.016 1 95.06 178 LEU B N 1
ATOM 4314 C CA . LEU B 1 178 ? -9.742 16.688 23.594 1 95.06 178 LEU B CA 1
ATOM 4315 C C . LEU B 1 178 ? -9.594 17.609 24.797 1 95.06 178 LEU B C 1
ATOM 4317 O O . LEU B 1 178 ? -8.711 18.484 24.812 1 95.06 178 LEU B O 1
ATOM 4321 N N . GLU B 1 179 ? -10.445 17.453 25.75 1 95.62 179 GLU B N 1
ATOM 4322 C CA . GLU B 1 179 ? -10.391 18.297 26.953 1 95.62 179 GLU B CA 1
ATOM 4323 C C . GLU B 1 179 ? -9.023 18.203 27.625 1 95.62 179 GLU B C 1
ATOM 4325 O O . GLU B 1 179 ? -8.453 19.219 28.031 1 95.62 179 GLU B O 1
ATOM 4330 N N . ILE B 1 180 ? -8.516 17.062 27.688 1 95.06 180 ILE B N 1
ATOM 4331 C CA . ILE B 1 180 ? -7.207 16.828 28.297 1 95.06 180 ILE B CA 1
ATOM 4332 C C . ILE B 1 180 ? -6.117 17.484 27.453 1 95.06 180 ILE B C 1
ATOM 4334 O O . ILE B 1 180 ? -5.234 18.156 28 1 95.06 180 ILE B O 1
ATOM 4338 N N . VAL B 1 181 ? -6.199 17.328 26.156 1 95.38 181 VAL B N 1
ATOM 4339 C CA . VAL B 1 181 ? -5.203 17.891 25.25 1 95.38 181 VAL B CA 1
ATOM 4340 C C . VAL B 1 181 ? -5.246 19.406 25.297 1 95.38 181 VAL B C 1
ATOM 4342 O O . VAL B 1 181 ? -4.203 20.062 25.297 1 95.38 181 VAL B O 1
ATOM 4345 N N . LEU B 1 182 ? -6.445 20 25.344 1 96.88 182 LEU B N 1
ATOM 4346 C CA . LEU B 1 182 ? -6.594 21.438 25.375 1 96.88 182 LEU B CA 1
ATOM 4347 C C . LEU B 1 182 ? -5.949 22.031 26.625 1 96.88 182 LEU B C 1
ATOM 4349 O O . LEU B 1 182 ? -5.32 23.094 26.562 1 96.88 182 LEU B O 1
ATOM 4353 N N . LYS B 1 183 ? -6.105 21.328 27.703 1 96.62 183 LYS B N 1
ATOM 4354 C CA . LYS B 1 183 ? -5.473 21.781 28.938 1 96.62 183 LYS B CA 1
ATOM 4355 C C . LYS B 1 183 ? -3.955 21.828 28.797 1 96.62 183 LYS B C 1
ATOM 4357 O O . LYS B 1 183 ? -3.32 22.812 29.188 1 96.62 183 LYS B O 1
ATOM 4362 N N . ALA B 1 184 ? -3.402 20.828 28.266 1 96.56 184 ALA B N 1
ATOM 4363 C CA . ALA B 1 184 ? -1.957 20.766 28.047 1 96.56 184 ALA B CA 1
ATOM 4364 C C . ALA B 1 184 ? -1.501 21.844 27.078 1 96.56 184 ALA B C 1
ATOM 4366 O O . ALA B 1 184 ? -0.474 22.5 27.297 1 96.56 184 ALA B O 1
ATOM 4367 N N . PHE B 1 185 ? -2.252 22.031 26.047 1 97.62 185 PHE B N 1
ATOM 4368 C CA . PHE B 1 185 ? -1.955 23.031 25.031 1 97.62 185 PHE B CA 1
ATOM 4369 C C . PHE B 1 185 ? -1.933 24.422 25.656 1 97.62 185 PHE B C 1
ATOM 4371 O O . PHE B 1 185 ? -0.989 25.188 25.438 1 97.62 185 PHE B O 1
ATOM 4378 N N . GLU B 1 186 ? -2.916 24.734 26.438 1 97.94 186 GLU B N 1
ATOM 4379 C CA . GLU B 1 186 ? -3.014 26.062 27.062 1 97.94 186 GLU B CA 1
ATOM 4380 C C . GLU B 1 186 ? -1.89 26.266 28.078 1 97.94 186 GLU B C 1
ATOM 4382 O O . GLU B 1 186 ? -1.354 27.375 28.203 1 97.94 186 GLU B O 1
ATOM 4387 N N . GLU B 1 187 ? -1.592 25.25 28.75 1 97.56 187 GLU B N 1
ATOM 4388 C CA . GLU B 1 187 ? -0.515 25.344 29.734 1 97.56 187 GLU B CA 1
ATOM 4389 C C . GLU B 1 187 ? 0.816 25.672 29.062 1 97.56 187 GLU B C 1
ATOM 4391 O O . GLU B 1 187 ? 1.626 26.422 29.609 1 97.56 187 GLU B O 1
ATOM 4396 N N . GLN B 1 188 ? 1.038 25.172 27.938 1 97.5 188 GLN B N 1
ATOM 4397 C CA . GLN B 1 188 ? 2.344 25.25 27.297 1 97.5 188 GLN B CA 1
ATOM 4398 C C . GLN B 1 188 ? 2.418 26.469 26.375 1 97.5 188 GLN B C 1
ATOM 4400 O O . GLN B 1 188 ? 3.459 27.125 26.281 1 97.5 188 GLN B O 1
ATOM 4405 N N . PHE B 1 189 ? 1.321 26.781 25.672 1 97.75 189 PHE B N 1
ATOM 4406 C CA . PHE B 1 189 ? 1.373 27.781 24.609 1 97.75 189 PHE B CA 1
ATOM 4407 C C . PHE B 1 189 ? 0.361 28.891 24.859 1 97.75 189 PHE B C 1
ATOM 4409 O O . PHE B 1 189 ? 0.151 29.75 24.016 1 97.75 189 PHE B O 1
ATOM 4416 N N . GLY B 1 190 ? -0.264 28.922 26 1 96.62 190 GLY B N 1
ATOM 4417 C CA . GLY B 1 190 ? -1.344 29.844 26.312 1 96.62 190 GLY B CA 1
ATOM 4418 C C . GLY B 1 190 ? -0.946 31.297 26.172 1 96.62 190 GLY B C 1
ATOM 4419 O O . GLY B 1 190 ? -1.766 32.156 25.797 1 96.62 190 GLY B O 1
ATOM 4420 N N . GLN B 1 191 ? 0.259 31.625 26.406 1 95.62 191 GLN B N 1
ATOM 4421 C CA . GLN B 1 191 ? 0.715 33 26.438 1 95.62 191 GLN B CA 1
ATOM 4422 C C . GLN B 1 191 ? 0.679 33.656 25.062 1 95.62 191 GLN B C 1
ATOM 4424 O O . GLN B 1 191 ? 0.618 34.875 24.922 1 95.62 191 GLN B O 1
ATOM 4429 N N . ILE B 1 192 ? 0.716 32.844 24.016 1 96.5 192 ILE B N 1
ATOM 4430 C CA . ILE B 1 192 ? 0.811 33.438 22.688 1 96.5 192 ILE B CA 1
ATOM 4431 C C . ILE B 1 192 ? -0.536 33.344 21.969 1 96.5 192 ILE B C 1
ATOM 4433 O O . ILE B 1 192 ? -0.728 33.906 20.906 1 96.5 192 ILE B O 1
ATOM 4437 N N . ILE B 1 193 ? -1.523 32.688 22.5 1 97.81 193 ILE B N 1
ATOM 4438 C CA . ILE B 1 193 ? -2.807 32.438 21.844 1 97.81 193 ILE B CA 1
ATOM 4439 C C . ILE B 1 193 ? -3.494 33.781 21.547 1 97.81 193 ILE B C 1
ATOM 4441 O O . ILE B 1 193 ? -4.047 33.969 20.469 1 97.81 193 ILE B O 1
ATOM 4445 N N . PRO B 1 194 ? -3.428 34.719 22.469 1 96.19 194 PRO B N 1
ATOM 4446 C CA . PRO B 1 194 ? -4.113 36 22.203 1 96.19 194 PRO B CA 1
ATOM 4447 C C . PRO B 1 194 ? -3.537 36.75 21.016 1 96.19 194 PRO B C 1
ATOM 4449 O O . PRO B 1 194 ? -4.176 37.656 20.484 1 96.19 194 PRO B O 1
ATOM 4452 N N . ARG B 1 195 ? -2.381 36.375 20.562 1 96.19 195 ARG B N 1
ATOM 4453 C CA . ARG B 1 195 ? -1.742 37 19.422 1 96.19 195 ARG B CA 1
ATOM 4454 C C . ARG B 1 195 ? -2.121 36.312 18.125 1 96.19 195 ARG B C 1
ATOM 4456 O O . ARG B 1 195 ? -1.752 36.781 17.031 1 96.19 195 ARG B O 1
ATOM 4463 N N . MET B 1 196 ? -2.838 35.281 18.188 1 98.5 196 MET B N 1
ATOM 4464 C CA . MET B 1 196 ? -3.184 34.469 17.016 1 98.5 196 MET B CA 1
ATOM 4465 C C . MET B 1 196 ? -4.562 34.844 16.484 1 98.5 196 MET B C 1
ATOM 4467 O O . MET B 1 196 ? -5.414 35.312 17.234 1 98.5 196 MET B O 1
ATOM 4471 N N . LYS B 1 197 ? -4.746 34.625 15.211 1 98.69 197 LYS B N 1
ATOM 4472 C CA . LYS B 1 197 ? -6.055 34.781 14.578 1 98.69 197 LYS B CA 1
ATOM 4473 C C . LYS B 1 197 ? -6.871 33.5 14.664 1 98.69 197 LYS B C 1
ATOM 4475 O O . LYS B 1 197 ? -8.102 33.562 14.719 1 98.69 197 LYS B O 1
ATOM 4480 N N . TRP B 1 198 ? -6.23 32.406 14.648 1 98.88 198 TRP B N 1
ATOM 4481 C CA . TRP B 1 198 ? -6.926 31.125 14.625 1 98.88 198 TRP B CA 1
ATOM 4482 C C . TRP B 1 198 ? -6.105 30.047 15.32 1 98.88 198 TRP B C 1
ATOM 4484 O O . TRP B 1 198 ? -4.887 30.172 15.461 1 98.88 198 TRP B O 1
ATOM 4494 N N . ILE B 1 199 ? -6.793 28.969 15.812 1 98.88 199 ILE B N 1
ATOM 4495 C CA . ILE B 1 199 ? -6.215 27.75 16.344 1 98.88 199 ILE B CA 1
ATOM 4496 C C . ILE B 1 199 ? -6.891 26.531 15.703 1 98.88 199 ILE B C 1
ATOM 4498 O O . ILE B 1 199 ? -8.117 26.438 15.68 1 98.88 199 ILE B O 1
ATOM 4502 N N . ASN B 1 200 ? -6.102 25.672 15.125 1 98.75 200 ASN B N 1
ATOM 4503 C CA . ASN B 1 200 ? -6.586 24.422 14.555 1 98.75 200 ASN B CA 1
ATOM 4504 C C . ASN B 1 200 ? -6.344 23.25 15.5 1 98.75 200 ASN B C 1
ATOM 4506 O O . ASN B 1 200 ? -5.199 22.906 15.781 1 98.75 200 ASN B O 1
ATOM 4510 N N . PHE B 1 201 ? -7.488 22.609 15.938 1 97.81 201 PHE B N 1
ATOM 4511 C CA . PHE B 1 201 ? -7.43 21.531 16.922 1 97.81 201 PHE B CA 1
ATOM 4512 C C . PHE B 1 201 ? -7.016 20.219 16.281 1 97.81 201 PHE B C 1
ATOM 4514 O O . PHE B 1 201 ? -6.855 19.203 16.953 1 97.81 201 PHE B O 1
ATOM 4521 N N . GLY B 1 202 ? -6.844 20.234 15.016 1 95.75 202 GLY B N 1
ATOM 4522 C CA . GLY B 1 202 ? -6.371 19.047 14.305 1 95.75 202 GLY B CA 1
ATOM 4523 C C . GLY B 1 202 ? -7.422 17.969 14.18 1 95.75 202 GLY B C 1
ATOM 4524 O O . GLY B 1 202 ? -8.617 18.25 14.141 1 95.75 202 GLY B O 1
ATOM 4525 N N . GLY B 1 203 ? -6.855 16.688 13.914 1 92.5 203 GLY B N 1
ATOM 4526 C CA . GLY B 1 203 ? -7.727 15.562 13.602 1 92.5 203 GLY B CA 1
ATOM 4527 C C . GLY B 1 203 ? -7.883 14.586 14.75 1 92.5 203 GLY B C 1
ATOM 4528 O O . GLY B 1 203 ? -7.559 14.906 15.891 1 92.5 203 GLY B O 1
ATOM 4529 N N . GLY B 1 204 ? -8.555 13.445 14.383 1 88.38 204 GLY B N 1
ATOM 4530 C CA . GLY B 1 204 ? -8.703 12.352 15.328 1 88.38 204 GLY B CA 1
ATOM 4531 C C . GLY B 1 204 ? -10.008 12.391 16.094 1 88.38 204 GLY B C 1
ATOM 4532 O O . GLY B 1 204 ? -10.234 11.586 17 1 88.38 204 GLY B O 1
ATOM 4533 N N . HIS B 1 205 ? -10.883 13.312 15.719 1 90.31 205 HIS B N 1
ATOM 4534 C CA . HIS B 1 205 ? -12.195 13.414 16.344 1 90.31 205 HIS B CA 1
ATOM 4535 C C . HIS B 1 205 ? -13.172 12.414 15.734 1 90.31 205 HIS B C 1
ATOM 4537 O O . HIS B 1 205 ? -13.617 12.586 14.594 1 90.31 205 HIS B O 1
ATOM 4543 N N . HIS B 1 206 ? -13.5 11.461 16.5 1 93.31 206 HIS B N 1
ATOM 4544 C CA . HIS B 1 206 ? -14.406 10.438 15.992 1 93.31 206 HIS B CA 1
ATOM 4545 C C . HIS B 1 206 ? -15.867 10.844 16.203 1 93.31 206 HIS B C 1
ATOM 4547 O O . HIS B 1 206 ? -16.656 10.086 16.766 1 93.31 206 HIS B O 1
ATOM 4553 N N . ILE B 1 207 ? -16.219 11.922 15.656 1 96.25 207 ILE B N 1
ATOM 4554 C CA . ILE B 1 207 ? -17.422 12.688 15.953 1 96.25 207 ILE B CA 1
ATOM 4555 C C . ILE B 1 207 ? -18.656 11.898 15.516 1 96.25 207 ILE B C 1
ATOM 4557 O O . ILE B 1 207 ? -19.688 11.914 16.188 1 96.25 207 ILE B O 1
ATOM 4561 N N . THR B 1 208 ? -18.609 11.148 14.406 1 96.31 208 THR B N 1
ATOM 4562 C CA . THR B 1 208 ? -19.781 10.516 13.828 1 96.31 208 THR B CA 1
ATOM 4563 C C . THR B 1 208 ? -19.953 9.094 14.352 1 96.31 208 THR B C 1
ATOM 4565 O O . THR B 1 208 ? -20.906 8.391 13.984 1 96.31 208 THR B O 1
ATOM 4568 N N . LYS B 1 209 ? -19.031 8.695 15.164 1 94.62 209 LYS B N 1
ATOM 4569 C CA . LYS B 1 209 ? -19.172 7.398 15.82 1 94.62 209 LYS B CA 1
ATOM 4570 C C . LYS B 1 209 ? -20.266 7.445 16.891 1 94.62 209 LYS B C 1
ATOM 4572 O O . LYS B 1 209 ? -20.391 8.445 17.594 1 94.62 209 LYS B O 1
ATOM 4577 N N . ALA B 1 210 ? -20.953 6.32 17.047 1 93.38 210 ALA B N 1
ATOM 4578 C CA . ALA B 1 210 ? -21.984 6.223 18.078 1 93.38 210 ALA B CA 1
ATOM 4579 C C . ALA B 1 210 ? -21.406 6.426 19.469 1 93.38 210 ALA B C 1
ATOM 4581 O O . ALA B 1 210 ? -20.344 5.863 19.797 1 93.38 210 ALA B O 1
ATOM 4582 N N . GLY B 1 211 ? -22.016 7.32 20.25 1 94.19 211 GLY B N 1
ATOM 4583 C CA . GLY B 1 211 ? -21.594 7.523 21.641 1 94.19 211 GLY B CA 1
ATOM 4584 C C . GLY B 1 211 ? -20.703 8.727 21.812 1 94.19 211 GLY B C 1
ATOM 4585 O O . GLY B 1 211 ? -20.422 9.141 22.938 1 94.19 211 GLY B O 1
ATOM 4586 N N . TYR B 1 212 ? -20.344 9.328 20.734 1 96.25 212 TYR B N 1
ATOM 4587 C CA . TYR B 1 212 ? -19.516 10.523 20.844 1 96.25 212 TYR B CA 1
ATOM 4588 C C . TYR B 1 212 ? -20.281 11.664 21.516 1 96.25 212 TYR B C 1
ATOM 4590 O O . TYR B 1 212 ? -21.438 11.914 21.188 1 96.25 212 TYR B O 1
ATOM 4598 N N . ASP B 1 213 ? -19.641 12.336 22.406 1 97.44 213 ASP B N 1
ATOM 4599 C CA . ASP B 1 213 ? -20.266 13.43 23.141 1 97.44 213 ASP B CA 1
ATOM 4600 C C . ASP B 1 213 ? -20.156 14.742 22.359 1 97.44 213 ASP B C 1
ATOM 4602 O O . ASP B 1 213 ? -19.328 15.594 22.672 1 97.44 213 ASP B O 1
ATOM 4606 N N . ILE B 1 214 ? -21.125 14.977 21.5 1 98.12 214 ILE B N 1
ATOM 4607 C CA . ILE B 1 214 ? -21.141 16.125 20.594 1 98.12 214 ILE B CA 1
ATOM 4608 C C . ILE B 1 214 ? -21.312 17.406 21.391 1 98.12 214 ILE B C 1
ATOM 4610 O O . ILE B 1 214 ? -20.672 18.422 21.109 1 98.12 214 ILE B O 1
ATOM 4614 N N . GLU B 1 215 ? -22.109 17.344 22.391 1 98.31 215 GLU B N 1
ATOM 4615 C CA . GLU B 1 215 ? -22.375 18.531 23.203 1 98.31 215 GLU B CA 1
ATOM 4616 C C . GLU B 1 215 ? -21.094 19 23.906 1 98.31 215 GLU B C 1
ATOM 4618 O O . GLU B 1 215 ? -20.828 20.188 23.969 1 98.31 215 GLU B O 1
ATOM 4623 N N . LEU B 1 216 ? -20.406 18.047 24.422 1 98.31 216 LEU B N 1
ATOM 4624 C CA . LEU B 1 216 ? -19.141 18.406 25.062 1 98.31 216 LEU B CA 1
ATOM 4625 C C . LEU B 1 216 ? -18.188 19.047 24.078 1 98.31 216 LEU B C 1
ATOM 4627 O O . LEU B 1 216 ? -17.531 20.047 24.391 1 98.31 216 LEU B O 1
ATOM 4631 N N . LEU B 1 217 ? -18.094 18.5 22.891 1 98.38 217 LEU B N 1
ATOM 4632 C CA . LEU B 1 217 ? -17.234 19.062 21.859 1 98.38 217 LEU B CA 1
ATOM 4633 C C . LEU B 1 217 ? -17.625 20.5 21.562 1 98.38 217 LEU B C 1
ATOM 4635 O O . LEU B 1 217 ? -16.75 21.391 21.547 1 98.38 217 LEU B O 1
ATOM 4639 N N . ILE B 1 218 ? -18.891 20.766 21.328 1 98.69 218 ILE B N 1
ATOM 4640 C CA . ILE B 1 218 ? -19.391 22.094 21 1 98.69 218 ILE B CA 1
ATOM 4641 C C . ILE B 1 218 ? -19.031 23.062 22.109 1 98.69 218 ILE B C 1
ATOM 4643 O O . ILE B 1 218 ? -18.531 24.156 21.844 1 98.69 218 ILE B O 1
ATOM 4647 N N . ASN B 1 219 ? -19.172 22.609 23.328 1 98.69 219 ASN B N 1
ATOM 4648 C CA . ASN B 1 219 ? -18.906 23.484 24.469 1 98.69 219 ASN B CA 1
ATOM 4649 C C . ASN B 1 219 ? -17.422 23.781 24.609 1 98.69 219 ASN B C 1
ATOM 4651 O O . ASN B 1 219 ? -17.031 24.922 24.922 1 98.69 219 ASN B O 1
ATOM 4655 N N . LEU B 1 220 ? -16.609 22.797 24.438 1 98.5 220 LEU B N 1
ATOM 4656 C CA . LEU B 1 220 ? -15.164 23 24.5 1 98.5 220 LEU B CA 1
ATOM 4657 C C . LEU B 1 220 ? -14.719 24.031 23.469 1 98.5 220 LEU B C 1
ATOM 4659 O O . LEU B 1 220 ? -13.922 24.922 23.797 1 98.5 220 LEU B O 1
ATOM 4663 N N . ILE B 1 221 ? -15.266 23.969 22.25 1 98.62 221 ILE B N 1
ATOM 4664 C CA . ILE B 1 221 ? -14.883 24.859 21.172 1 98.62 221 ILE B CA 1
ATOM 4665 C C . ILE B 1 221 ? -15.375 26.281 21.469 1 98.62 221 ILE B C 1
ATOM 4667 O O . ILE B 1 221 ? -14.609 27.234 21.359 1 98.62 221 ILE B O 1
ATOM 4671 N N . LYS B 1 222 ? -16.609 26.375 21.859 1 98.31 222 LYS B N 1
ATOM 4672 C CA . LYS B 1 222 ? -17.203 27.672 22.172 1 98.31 222 LYS B CA 1
ATOM 4673 C C . LYS B 1 222 ? -16.438 28.375 23.281 1 98.31 222 LYS B C 1
ATOM 4675 O O . LYS B 1 222 ? -16.094 29.562 23.156 1 98.31 222 LYS B O 1
ATOM 4680 N N . ASN B 1 223 ? -16.234 27.625 24.312 1 98.44 223 ASN B N 1
ATOM 4681 C CA . ASN B 1 223 ? -15.539 28.219 25.453 1 98.44 223 ASN B CA 1
ATOM 4682 C C . ASN B 1 223 ? -14.133 28.672 25.094 1 98.44 223 ASN B C 1
ATOM 4684 O O . ASN B 1 223 ? -13.703 29.75 25.516 1 98.44 223 ASN B O 1
ATOM 4688 N N . PHE B 1 224 ? -13.453 27.891 24.344 1 98.62 224 PHE B N 1
ATOM 4689 C CA . PHE B 1 224 ? -12.094 28.234 23.938 1 98.62 224 PHE B CA 1
ATOM 4690 C C . PHE B 1 224 ? -12.094 29.469 23.062 1 98.62 224 PHE B C 1
ATOM 4692 O O . PHE B 1 224 ? -11.305 30.391 23.281 1 98.62 224 PHE B O 1
ATOM 4699 N N . SER B 1 225 ? -12.953 29.469 22.062 1 98.5 225 SER B N 1
ATOM 4700 C CA . SER B 1 225 ? -13.062 30.594 21.141 1 98.5 225 SER B CA 1
ATOM 4701 C C . SER B 1 225 ? -13.422 31.891 21.875 1 98.5 225 SER B C 1
ATOM 4703 O O . SER B 1 225 ? -12.883 32.938 21.562 1 98.5 225 SER B O 1
ATOM 4705 N N . GLN B 1 226 ? -14.305 31.812 22.781 1 97.94 226 GLN B N 1
ATOM 4706 C CA . GLN B 1 226 ? -14.727 32.969 23.547 1 97.94 226 GLN B CA 1
ATOM 4707 C C . GLN B 1 226 ? -13.609 33.469 24.469 1 97.94 226 GLN B C 1
ATOM 4709 O O . GLN B 1 226 ? -13.367 34.688 24.578 1 97.94 226 GLN B O 1
ATOM 4714 N N . LYS B 1 227 ? -12.992 32.594 25.078 1 98.19 227 LYS B N 1
ATOM 4715 C CA . LYS B 1 227 ? -11.93 32.938 26.016 1 98.19 227 LYS B CA 1
ATOM 4716 C C . LYS B 1 227 ? -10.797 33.688 25.328 1 98.19 227 LYS B C 1
ATOM 4718 O O . LYS B 1 227 ? -10.273 34.656 25.875 1 98.19 227 LYS B O 1
ATOM 4723 N N . TYR B 1 228 ? -10.414 33.281 24.094 1 98.31 228 TYR B N 1
ATOM 4724 C CA . TYR B 1 228 ? -9.188 33.781 23.484 1 98.31 228 TYR B CA 1
ATOM 4725 C C . TYR B 1 228 ? -9.5 34.688 22.297 1 98.31 228 TYR B C 1
ATOM 4727 O O . TYR B 1 228 ? -8.617 35.375 21.781 1 98.31 228 TYR B O 1
ATOM 4735 N N . GLY B 1 229 ? -10.742 34.688 21.828 1 97.94 229 GLY B N 1
ATOM 4736 C CA . GLY B 1 229 ? -11.125 35.5 20.672 1 97.94 229 GLY B CA 1
ATOM 4737 C C . GLY B 1 229 ? -10.508 35.031 19.375 1 97.94 229 GLY B C 1
ATOM 4738 O O . GLY B 1 229 ? -10.039 35.844 18.578 1 97.94 229 GLY B O 1
ATOM 4739 N N . VAL B 1 230 ? -10.445 33.719 19.172 1 98.69 230 VAL B N 1
ATOM 4740 C CA . VAL B 1 230 ? -9.805 33.156 18 1 98.69 230 VAL B CA 1
ATOM 4741 C C . VAL B 1 230 ? -10.82 32.312 17.219 1 98.69 230 VAL B C 1
ATOM 4743 O O . VAL B 1 230 ? -11.797 31.828 17.781 1 98.69 230 VAL B O 1
ATOM 4746 N N . GLN B 1 231 ? -10.664 32.188 15.867 1 98.81 231 GLN B N 1
ATOM 4747 C CA . GLN B 1 231 ? -11.375 31.203 15.055 1 98.81 231 GLN B CA 1
ATOM 4748 C C . GLN B 1 231 ? -10.836 29.797 15.305 1 98.81 231 GLN B C 1
ATOM 4750 O O . GLN B 1 231 ? -9.625 29.578 15.25 1 98.81 231 GLN B O 1
ATOM 4755 N N . VAL B 1 232 ? -11.695 28.828 15.555 1 98.81 232 VAL B N 1
ATOM 4756 C CA . VAL B 1 232 ? -11.266 27.453 15.789 1 98.81 232 VAL B CA 1
ATOM 4757 C C . VAL B 1 232 ? -11.539 26.609 14.555 1 98.81 232 VAL B C 1
ATOM 4759 O O . VAL B 1 232 ? -12.594 26.75 13.922 1 98.81 232 VAL B O 1
ATOM 4762 N N . TYR B 1 233 ? -10.562 25.781 14.148 1 98.69 233 TYR B N 1
ATOM 4763 C CA . TYR B 1 233 ? -10.719 24.781 13.102 1 98.69 233 TYR B CA 1
ATOM 4764 C C . TYR B 1 233 ? -10.609 23.375 13.68 1 98.69 233 TYR B C 1
ATOM 4766 O O . TYR B 1 233 ? -9.852 23.141 14.625 1 98.69 233 TYR B O 1
ATOM 4774 N N . ILE B 1 234 ? -11.375 22.391 13.109 1 98.19 234 ILE B N 1
ATOM 4775 C CA . ILE B 1 234 ? -11.188 20.984 13.398 1 98.19 234 ILE B CA 1
ATOM 4776 C C . ILE B 1 234 ? -11.172 20.188 12.102 1 98.19 234 ILE B C 1
ATOM 4778 O O . ILE B 1 234 ? -11.75 20.609 11.094 1 98.19 234 ILE B O 1
ATOM 4782 N N . GLU B 1 235 ? -10.523 19.062 12.109 1 97.19 235 GLU B N 1
ATOM 4783 C CA . GLU B 1 235 ? -10.344 18.219 10.922 1 97.19 235 GLU B CA 1
ATOM 4784 C C . GLU B 1 235 ? -10.703 16.766 11.211 1 97.19 235 GLU B C 1
ATOM 4786 O O . GLU B 1 235 ? -9.844 15.891 11.172 1 97.19 235 GLU B O 1
ATOM 4791 N N . PRO B 1 236 ? -12 16.484 11.367 1 92.5 236 PRO B N 1
ATOM 4792 C CA . PRO B 1 236 ? -12.359 15.109 11.711 1 92.5 236 PRO B CA 1
ATOM 4793 C C . PRO B 1 236 ? -12.219 14.141 10.539 1 92.5 236 PRO B C 1
ATOM 4795 O O . PRO B 1 236 ? -13.109 14.07 9.68 1 92.5 236 PRO B O 1
ATOM 4798 N N . GLY B 1 237 ? -11.07 13.609 10.062 1 84.19 237 GLY B N 1
ATOM 4799 C CA . GLY B 1 237 ? -10.688 12.719 8.984 1 84.19 237 GLY B CA 1
ATOM 4800 C C . GLY B 1 237 ? -11.648 11.57 8.781 1 84.19 237 GLY B C 1
ATOM 4801 O O . GLY B 1 237 ? -12.578 11.656 7.977 1 84.19 237 GLY B O 1
ATOM 4802 N N . GLU B 1 238 ? -11.578 10.602 9.562 1 88.56 238 GLU B N 1
ATOM 4803 C CA . GLU B 1 238 ? -12.312 9.344 9.477 1 88.56 238 GLU B CA 1
ATOM 4804 C C . GLU B 1 238 ? -13.805 9.555 9.719 1 88.56 238 GLU B C 1
ATOM 4806 O O . GLU B 1 238 ? -14.641 8.867 9.125 1 88.56 238 GLU B O 1
ATOM 4811 N N . ALA B 1 239 ? -14.109 10.594 10.43 1 95.12 239 ALA B N 1
ATOM 4812 C CA . ALA B 1 239 ? -15.5 10.852 10.805 1 95.12 239 ALA B CA 1
ATOM 4813 C C . ALA B 1 239 ? -16.359 11.148 9.57 1 95.12 239 ALA B C 1
ATOM 4815 O O . ALA B 1 239 ? -17.547 10.859 9.555 1 95.12 239 ALA B O 1
ATOM 4816 N N . VAL B 1 240 ? -15.711 11.656 8.477 1 96.69 240 VAL B N 1
ATOM 4817 C CA . VAL B 1 240 ? -16.453 11.992 7.266 1 96.69 240 VAL B CA 1
ATOM 4818 C C . VAL B 1 240 ? -16.938 10.719 6.59 1 96.69 240 VAL B C 1
ATOM 4820 O O . VAL B 1 240 ? -18.109 10.625 6.211 1 96.69 240 VAL B O 1
ATOM 4823 N N . GLY B 1 241 ? -16.078 9.719 6.527 1 95.94 241 GLY B N 1
ATOM 4824 C CA . GLY B 1 241 ? -16.406 8.508 5.797 1 95.94 241 GLY B CA 1
ATOM 4825 C C . GLY B 1 241 ? -16.75 7.336 6.707 1 95.94 241 GLY B C 1
ATOM 4826 O O . GLY B 1 241 ? -16.891 6.203 6.242 1 95.94 241 GLY B O 1
ATOM 4827 N N . TRP B 1 242 ? -16.953 7.602 8.055 1 96 242 TRP B N 1
ATOM 4828 C CA . TRP B 1 242 ? -17.172 6.543 9.031 1 96 242 TRP B CA 1
ATOM 4829 C C . TRP B 1 242 ? -18.469 5.793 8.75 1 96 242 TRP B C 1
ATOM 4831 O O . TRP B 1 242 ? -19.547 6.395 8.734 1 96 242 TRP B O 1
ATOM 4841 N N . GLU B 1 243 ? -18.375 4.492 8.422 1 95.81 243 GLU B N 1
ATOM 4842 C CA . GLU B 1 243 ? -19.484 3.568 8.234 1 95.81 243 GLU B CA 1
ATOM 4843 C C . GLU B 1 243 ? -20.406 4.039 7.113 1 95.81 243 GLU B C 1
ATOM 4845 O O . GLU B 1 243 ? -21.641 3.945 7.227 1 95.81 243 GLU B O 1
ATOM 4850 N N . CYS B 1 244 ? -19.875 4.59 6.035 1 96.06 244 CYS B N 1
ATOM 4851 C CA . CYS B 1 244 ? -20.719 5.105 4.973 1 96.06 244 CYS B CA 1
ATOM 4852 C C . CYS B 1 244 ? -20.484 4.359 3.666 1 96.06 244 CYS B C 1
ATOM 4854 O O . CYS B 1 244 ? -21.031 4.727 2.625 1 96.06 244 CYS B O 1
ATOM 4856 N N . GLY B 1 245 ? -19.672 3.354 3.707 1 97.06 245 GLY B N 1
ATOM 4857 C CA . GLY B 1 245 ? -19.406 2.625 2.479 1 97.06 245 GLY B CA 1
ATOM 4858 C C . GLY B 1 245 ? -18.719 1.291 2.713 1 97.06 245 GLY B C 1
ATOM 4859 O O . GLY B 1 245 ? -18.25 1.017 3.818 1 97.06 245 GLY B O 1
ATOM 4860 N N . PHE B 1 246 ? -18.75 0.461 1.65 1 98.44 246 PHE B N 1
ATOM 4861 C CA . PHE B 1 246 ? -18.266 -0.908 1.789 1 98.44 246 PHE B CA 1
ATOM 4862 C C . PHE B 1 246 ? -17.5 -1.342 0.543 1 98.44 246 PHE B C 1
ATOM 4864 O O . PHE B 1 246 ? -17.469 -0.622 -0.458 1 98.44 246 PHE B O 1
ATOM 4871 N N . LEU B 1 247 ? -16.734 -2.414 0.677 1 98.75 247 LEU B N 1
ATOM 4872 C CA . LEU B 1 247 ? -16.172 -3.154 -0.448 1 98.75 247 LEU B CA 1
ATOM 4873 C C . LEU B 1 247 ? -17 -4.395 -0.752 1 98.75 247 LEU B C 1
ATOM 4875 O O . LEU B 1 247 ? -17.219 -5.23 0.128 1 98.75 247 LEU B O 1
ATOM 4879 N N . ILE B 1 248 ? -17.547 -4.457 -1.972 1 98.81 248 ILE B N 1
ATOM 4880 C CA . ILE B 1 248 ? -18.281 -5.641 -2.398 1 98.81 248 ILE B CA 1
ATOM 4881 C C . ILE B 1 248 ? -17.406 -6.504 -3.299 1 98.81 248 ILE B C 1
ATOM 4883 O O . ILE B 1 248 ? -16.703 -5.988 -4.164 1 98.81 248 ILE B O 1
ATOM 4887 N N . ALA B 1 249 ? -17.359 -7.793 -3.037 1 98.62 249 ALA B N 1
ATOM 4888 C CA . ALA B 1 249 ? -16.578 -8.773 -3.773 1 98.62 249 ALA B CA 1
ATOM 4889 C C . ALA B 1 249 ? -17.391 -10.016 -4.094 1 98.62 249 ALA B C 1
ATOM 4891 O O . ALA B 1 249 ? -18.516 -10.164 -3.611 1 98.62 249 ALA B O 1
ATOM 4892 N N . SER B 1 250 ? -16.875 -10.867 -4.953 1 98.56 250 SER B N 1
ATOM 4893 C CA . SER B 1 250 ? -17.5 -12.133 -5.312 1 98.56 250 SER B CA 1
ATOM 4894 C C . SER B 1 250 ? -16.609 -13.312 -4.938 1 98.56 250 SER B C 1
ATOM 4896 O O . SER B 1 250 ? -15.383 -13.242 -5.07 1 98.56 250 SER B O 1
ATOM 4898 N N . VAL B 1 251 ? -17.25 -14.367 -4.492 1 98.62 251 VAL B N 1
ATOM 4899 C CA . VAL B 1 251 ? -16.547 -15.602 -4.211 1 98.62 251 VAL B CA 1
ATOM 4900 C C . VAL B 1 251 ? -16.234 -16.328 -5.52 1 98.62 251 VAL B C 1
ATOM 4902 O O . VAL B 1 251 ? -17.141 -16.688 -6.266 1 98.62 251 VAL B O 1
ATOM 4905 N N . LEU B 1 252 ? -14.93 -16.547 -5.793 1 98.56 252 LEU B N 1
ATOM 4906 C CA . LEU B 1 252 ? -14.508 -17.172 -7.043 1 98.56 252 LEU B CA 1
ATOM 4907 C C . LEU B 1 252 ? -14.312 -18.672 -6.863 1 98.56 252 LEU B C 1
ATOM 4909 O O . LEU B 1 252 ? -14.438 -19.438 -7.82 1 98.56 252 LEU B O 1
ATOM 4913 N N . ASP B 1 253 ? -13.922 -19.094 -5.648 1 98.69 253 ASP B N 1
ATOM 4914 C CA . ASP B 1 253 ? -13.641 -20.484 -5.316 1 98.69 253 ASP B CA 1
ATOM 4915 C C . ASP B 1 253 ? -13.711 -20.703 -3.809 1 98.69 253 ASP B C 1
ATOM 4917 O O . ASP B 1 253 ? -13.68 -19.75 -3.027 1 98.69 253 ASP B O 1
ATOM 4921 N N . ILE B 1 254 ? -13.922 -21.922 -3.381 1 98.62 254 ILE B N 1
ATOM 4922 C CA . ILE B 1 254 ? -13.859 -22.328 -1.984 1 98.62 254 ILE B CA 1
ATOM 4923 C C . ILE B 1 254 ? -12.938 -23.547 -1.854 1 98.62 254 ILE B C 1
ATOM 4925 O O . ILE B 1 254 ? -13.188 -24.594 -2.469 1 98.62 254 ILE B O 1
ATOM 4929 N N . VAL B 1 255 ? -11.883 -23.391 -1.089 1 98.19 255 VAL B N 1
ATOM 4930 C CA . VAL B 1 255 ? -10.953 -24.5 -0.882 1 98.19 255 VAL B CA 1
ATOM 4931 C C . VAL B 1 255 ? -11.023 -24.969 0.568 1 98.19 255 VAL B C 1
ATOM 4933 O O . VAL B 1 255 ? -11.398 -24.203 1.459 1 98.19 255 VAL B O 1
ATOM 4936 N N . ASP B 1 256 ? -10.672 -26.281 0.738 1 97.06 256 ASP B N 1
ATOM 4937 C CA . ASP B 1 256 ? -10.695 -26.891 2.064 1 97.06 256 ASP B CA 1
ATOM 4938 C C . ASP B 1 256 ? -9.328 -27.453 2.434 1 97.06 256 ASP B C 1
ATOM 4940 O O . ASP B 1 256 ? -8.828 -28.359 1.769 1 97.06 256 ASP B O 1
ATOM 4944 N N . ASN B 1 257 ? -8.703 -26.938 3.365 1 96.56 257 ASN B N 1
ATOM 4945 C CA . ASN B 1 257 ? -7.473 -27.391 4 1 96.56 257 ASN B CA 1
ATOM 4946 C C . ASN B 1 257 ? -7.586 -27.375 5.523 1 96.56 257 ASN B C 1
ATOM 4948 O O . ASN B 1 257 ? -6.879 -26.625 6.195 1 96.56 257 ASN B O 1
ATOM 4952 N N . GLU B 1 258 ? -8.453 -28.266 6.055 1 95.88 258 GLU B N 1
ATOM 4953 C CA . GLU B 1 258 ? -8.852 -28.359 7.457 1 95.88 258 GLU B CA 1
ATOM 4954 C C . GLU B 1 258 ? -9.828 -27.234 7.828 1 95.88 258 GLU B C 1
ATOM 4956 O O . GLU B 1 258 ? -10.656 -27.406 8.719 1 95.88 258 GLU B O 1
ATOM 4961 N N . GLN B 1 259 ? -9.766 -26.094 7.164 1 96.75 259 GLN B N 1
ATOM 4962 C CA . GLN B 1 259 ? -10.734 -25 7.203 1 96.75 259 GLN B CA 1
ATOM 4963 C C . GLN B 1 259 ? -11.117 -24.562 5.793 1 96.75 259 GLN B C 1
ATOM 4965 O O . GLN B 1 259 ? -10.281 -24.562 4.891 1 96.75 259 GLN B O 1
ATOM 4970 N N . LYS B 1 260 ? -12.383 -24.172 5.684 1 98.12 260 LYS B N 1
ATOM 4971 C CA . LYS B 1 260 ? -12.844 -23.672 4.391 1 98.12 260 LYS B CA 1
ATOM 4972 C C . LYS B 1 260 ? -12.453 -22.203 4.195 1 98.12 260 LYS B C 1
ATOM 4974 O O . LYS B 1 260 ? -12.648 -21.375 5.094 1 98.12 260 LYS B O 1
ATOM 4979 N N . THR B 1 261 ? -11.852 -21.922 3.045 1 98.62 261 THR B N 1
ATOM 4980 C CA . THR B 1 261 ? -11.492 -20.547 2.691 1 98.62 261 THR B CA 1
ATOM 4981 C C . THR B 1 261 ? -12.164 -20.125 1.388 1 98.62 261 THR B C 1
ATOM 4983 O O . THR B 1 261 ? -11.992 -20.797 0.358 1 98.62 261 THR B O 1
ATOM 4986 N N . CYS B 1 262 ? -12.969 -19.078 1.471 1 98.81 262 CYS B N 1
ATOM 4987 C CA . CYS B 1 262 ? -13.5 -18.438 0.269 1 98.81 262 CYS B CA 1
ATOM 4988 C C . CYS B 1 262 ? -12.438 -17.547 -0.388 1 98.81 262 CYS B C 1
ATOM 4990 O O . CYS B 1 262 ? -11.922 -16.625 0.237 1 98.81 262 CYS B O 1
ATOM 4992 N N . ILE B 1 263 ? -12.109 -17.859 -1.627 1 98.75 263 ILE B N 1
ATOM 4993 C CA . ILE B 1 263 ? -11.234 -16.984 -2.4 1 98.75 263 ILE B CA 1
ATOM 4994 C C . ILE B 1 263 ? -12.062 -15.93 -3.135 1 98.75 263 ILE B C 1
ATOM 4996 O O . ILE B 1 263 ? -12.953 -16.266 -3.916 1 98.75 263 ILE B O 1
ATOM 5000 N N . ILE B 1 264 ? -11.773 -14.664 -2.879 1 98.81 264 ILE B N 1
ATOM 5001 C CA . ILE B 1 264 ? -12.594 -13.586 -3.42 1 98.81 264 ILE B CA 1
ATOM 5002 C C . ILE B 1 264 ? -11.812 -12.82 -4.484 1 98.81 264 ILE B C 1
ATOM 5004 O O . ILE B 1 264 ? -10.586 -12.914 -4.547 1 98.81 264 ILE B O 1
ATOM 5008 N N . ASP B 1 265 ? -12.5 -12.07 -5.355 1 98.44 265 ASP B N 1
ATOM 5009 C CA . ASP B 1 265 ? -11.867 -11.297 -6.418 1 98.44 265 ASP B CA 1
ATOM 5010 C C . ASP B 1 265 ? -11.359 -9.961 -5.895 1 98.44 265 ASP B C 1
ATOM 5012 O O . ASP B 1 265 ? -11.109 -9.039 -6.672 1 98.44 265 ASP B O 1
ATOM 5016 N N . ALA B 1 266 ? -11.227 -9.797 -4.574 1 98.25 266 ALA B N 1
ATOM 5017 C CA . ALA B 1 266 ? -10.594 -8.68 -3.885 1 98.25 266 ALA B CA 1
ATOM 5018 C C . ALA B 1 266 ? -9.406 -9.148 -3.045 1 98.25 266 ALA B C 1
ATOM 5020 O O . ALA B 1 266 ? -8.977 -10.297 -3.162 1 98.25 266 ALA B O 1
ATOM 5021 N N . SER B 1 267 ? -8.82 -8.242 -2.322 1 98 267 SER B N 1
ATOM 5022 C CA . SER B 1 267 ? -7.637 -8.555 -1.527 1 98 267 SER B CA 1
ATOM 5023 C C . SER B 1 267 ? -7.562 -7.676 -0.282 1 98 267 SER B C 1
ATOM 5025 O O . SER B 1 267 ? -7.738 -6.461 -0.364 1 98 267 SER B O 1
ATOM 5027 N N . ALA B 1 268 ? -7.348 -8.344 0.849 1 96.88 268 ALA B N 1
ATOM 5028 C CA . ALA B 1 268 ? -7.094 -7.57 2.059 1 96.88 268 ALA B CA 1
ATOM 5029 C C . ALA B 1 268 ? -5.812 -6.754 1.929 1 96.88 268 ALA B C 1
ATOM 5031 O O . ALA B 1 268 ? -5.789 -5.562 2.244 1 96.88 268 ALA B O 1
ATOM 5032 N N . GLU B 1 269 ? -4.836 -7.316 1.34 1 94.75 269 GLU B N 1
ATOM 5033 C CA . GLU B 1 269 ? -3.529 -6.691 1.168 1 94.75 269 GLU B CA 1
ATOM 5034 C C . GLU B 1 269 ? -3.611 -5.48 0.243 1 94.75 269 GLU B C 1
ATOM 5036 O O . GLU B 1 269 ? -3.037 -4.43 0.535 1 94.75 269 GLU B O 1
ATOM 5041 N N . CYS B 1 270 ? -4.34 -5.594 -0.815 1 96.81 270 CYS B N 1
ATOM 5042 C CA . CYS B 1 270 ? -4.336 -4.566 -1.851 1 96.81 270 CYS B CA 1
ATOM 5043 C C . CYS B 1 270 ? -5.453 -3.557 -1.619 1 96.81 270 CYS B C 1
ATOM 5045 O O . CYS B 1 270 ? -5.297 -2.373 -1.921 1 96.81 270 CYS B O 1
ATOM 5047 N N . HIS B 1 271 ? -6.621 -4.059 -1.073 1 97.88 271 HIS B N 1
ATOM 5048 C CA . HIS B 1 271 ? -7.832 -3.25 -1.188 1 97.88 271 HIS B CA 1
ATOM 5049 C C . HIS B 1 271 ? -8.344 -2.824 0.183 1 97.88 271 HIS B C 1
ATOM 5051 O O . HIS B 1 271 ? -9.227 -1.969 0.283 1 97.88 271 HIS B O 1
ATOM 5057 N N . MET B 1 272 ? -7.867 -3.461 1.238 1 96.69 272 MET B N 1
ATOM 5058 C CA . MET B 1 272 ? -8.234 -3.102 2.605 1 96.69 272 MET B CA 1
ATOM 5059 C C . MET B 1 272 ? -6.992 -2.943 3.479 1 96.69 272 MET B C 1
ATOM 5061 O O . MET B 1 272 ? -6.836 -3.648 4.477 1 96.69 272 MET B O 1
ATOM 5065 N N . PRO B 1 273 ? -6.219 -2.012 3.148 1 91.62 273 PRO B N 1
ATOM 5066 C CA . PRO B 1 273 ? -4.879 -1.948 3.736 1 91.62 273 PRO B CA 1
ATOM 5067 C C . PRO B 1 273 ? -4.906 -1.817 5.258 1 91.62 273 PRO B C 1
ATOM 5069 O O . PRO B 1 273 ? -4.047 -2.371 5.945 1 91.62 273 PRO B O 1
ATOM 5072 N N . ASP B 1 274 ? -5.832 -1.155 5.84 1 90.94 274 ASP B N 1
ATOM 5073 C CA . ASP B 1 274 ? -5.867 -0.951 7.285 1 90.94 274 ASP B CA 1
ATOM 5074 C C . ASP B 1 274 ? -6.188 -2.252 8.016 1 90.94 274 ASP B C 1
ATOM 5076 O O . ASP B 1 274 ? -5.93 -2.375 9.219 1 90.94 274 ASP B O 1
ATOM 5080 N N . THR B 1 275 ? -6.699 -3.217 7.309 1 93.38 275 THR B N 1
ATOM 5081 C CA . THR B 1 275 ? -6.945 -4.516 7.93 1 93.38 275 THR B CA 1
ATOM 5082 C C . THR B 1 275 ? -5.645 -5.293 8.094 1 93.38 275 THR B C 1
ATOM 5084 O O . THR B 1 275 ? -5.598 -6.285 8.828 1 93.38 275 THR B O 1
ATOM 5087 N N . ILE B 1 276 ? -4.578 -4.789 7.426 1 90.19 276 ILE B N 1
ATOM 5088 C CA . ILE B 1 276 ? -3.262 -5.41 7.523 1 90.19 276 ILE B CA 1
ATOM 5089 C C . ILE B 1 276 ? -2.35 -4.551 8.391 1 90.19 276 ILE B C 1
ATOM 5091 O O . ILE B 1 276 ? -1.752 -5.039 9.352 1 90.19 276 ILE B O 1
ATOM 5095 N N . LEU B 1 277 ? -2.398 -3.227 8.195 1 84.12 277 LEU B N 1
ATOM 5096 C CA . LEU B 1 277 ? -1.459 -2.309 8.836 1 84.12 277 LEU B CA 1
ATOM 5097 C C . LEU B 1 277 ? -1.924 -1.945 10.242 1 84.12 277 LEU B C 1
ATOM 5099 O O . LEU B 1 277 ? -1.104 -1.77 11.148 1 84.12 277 LEU B O 1
ATOM 5103 N N . MET B 1 278 ? -3.141 -1.617 10.492 1 80.44 278 MET B N 1
ATOM 5104 C CA . MET B 1 278 ? -3.803 -1.305 11.758 1 80.44 278 MET B CA 1
ATOM 5105 C C . MET B 1 278 ? -4.789 -2.404 12.141 1 80.44 278 MET B C 1
ATOM 5107 O O . MET B 1 278 ? -5.742 -2.156 12.883 1 80.44 278 MET B O 1
ATOM 5111 N N . PRO B 1 279 ? -4.418 -3.471 12.227 1 85.19 279 PRO B N 1
ATOM 5112 C CA . PRO B 1 279 ? -5.102 -4.703 11.812 1 85.19 279 PRO B CA 1
ATOM 5113 C C . PRO B 1 279 ? -6.512 -4.812 12.383 1 85.19 279 PRO B C 1
ATOM 5115 O O . PRO B 1 279 ? -6.754 -5.602 13.297 1 85.19 279 PRO B O 1
ATOM 5118 N N . TYR B 1 280 ? -7.398 -4.074 11.734 1 88.75 280 TYR B N 1
ATOM 5119 C CA . TYR B 1 280 ? -8.797 -4.215 12.141 1 88.75 280 TYR B CA 1
ATOM 5120 C C . TYR B 1 280 ? -9.461 -5.367 11.398 1 88.75 280 TYR B C 1
ATOM 5122 O O . TYR B 1 280 ? -9.117 -5.66 10.25 1 88.75 280 TYR B O 1
ATOM 5130 N N . ARG B 1 281 ? -10.383 -6.023 12.07 1 95.56 281 ARG B N 1
ATOM 5131 C CA . ARG B 1 281 ? -11.219 -7.039 11.445 1 95.56 281 ARG B CA 1
ATOM 5132 C C . ARG B 1 281 ? -12.477 -6.426 10.844 1 95.56 281 ARG B C 1
ATOM 5134 O O . ARG B 1 281 ? -13.383 -6.02 11.57 1 95.56 281 ARG B O 1
ATOM 5141 N N . PRO B 1 282 ? -12.57 -6.332 9.562 1 96.69 282 PRO B N 1
ATOM 5142 C CA . PRO B 1 282 ? -13.797 -5.758 9 1 96.69 282 PRO B CA 1
ATOM 5143 C C . PRO B 1 282 ? -15.023 -6.633 9.25 1 96.69 282 PRO B C 1
ATOM 5145 O O . PRO B 1 282 ? -14.922 -7.863 9.211 1 96.69 282 PRO B O 1
ATOM 5148 N N . LYS B 1 283 ? -16.156 -5.996 9.555 1 96.88 283 LYS B N 1
ATOM 5149 C CA . LYS B 1 283 ? -17.422 -6.723 9.609 1 96.88 283 LYS B CA 1
ATOM 5150 C C . LYS B 1 283 ? -17.891 -7.141 8.219 1 96.88 283 LYS B C 1
ATOM 5152 O O . LYS B 1 283 ? -17.672 -6.414 7.246 1 96.88 283 LYS B O 1
ATOM 5157 N N . ILE B 1 284 ? -18.453 -8.297 8.156 1 98.31 284 ILE B N 1
ATOM 5158 C CA . ILE B 1 284 ? -19.094 -8.734 6.918 1 98.31 284 ILE B CA 1
ATOM 5159 C C . ILE B 1 284 ? -20.609 -8.68 7.074 1 98.31 284 ILE B C 1
ATOM 5161 O O . ILE B 1 284 ? -21.156 -9.18 8.055 1 98.31 284 ILE B O 1
ATOM 5165 N N . ARG B 1 285 ? -21.312 -8.008 6.113 1 97.88 285 ARG B N 1
ATOM 5166 C CA . ARG B 1 285 ? -22.766 -7.918 6.176 1 97.88 285 ARG B CA 1
ATOM 5167 C C . ARG B 1 285 ? -23.391 -9.305 6.223 1 97.88 285 ARG B C 1
ATOM 5169 O O . ARG B 1 285 ? -23.094 -10.156 5.379 1 97.88 285 ARG B O 1
ATOM 5176 N N . GLY B 1 286 ? -24.203 -9.562 7.238 1 96.44 286 GLY B N 1
ATOM 5177 C CA . GLY B 1 286 ? -24.891 -10.836 7.359 1 96.44 286 GLY B CA 1
ATOM 5178 C C . GLY B 1 286 ? -24.172 -11.828 8.25 1 96.44 286 GLY B C 1
ATOM 5179 O O . GLY B 1 286 ? -24.672 -12.922 8.5 1 96.44 286 GLY B O 1
ATOM 5180 N N . GLU B 1 287 ? -22.922 -11.477 8.688 1 97.12 287 GLU B N 1
ATOM 5181 C CA . GLU B 1 287 ? -22.203 -12.367 9.602 1 97.12 287 GLU B CA 1
ATOM 5182 C C . GLU B 1 287 ? -22.953 -12.516 10.922 1 97.12 287 GLU B C 1
ATOM 5184 O O . GLU B 1 287 ? -23.594 -11.57 11.383 1 97.12 287 GLU B O 1
ATOM 5189 N N . ARG B 1 288 ? -22.828 -13.742 11.484 1 94.81 288 ARG B N 1
ATOM 5190 C CA . ARG B 1 288 ? -23.422 -14.062 12.773 1 94.81 288 ARG B CA 1
ATOM 5191 C C . ARG B 1 288 ? -22.438 -14.805 13.664 1 94.81 288 ARG B C 1
ATOM 5193 O O . ARG B 1 288 ? -21.891 -15.836 13.266 1 94.81 288 ARG B O 1
ATOM 5200 N N . VAL B 1 289 ? -22.203 -14.359 14.844 1 89.62 289 VAL B N 1
ATOM 5201 C CA . VAL B 1 289 ? -21.234 -14.938 15.766 1 89.62 289 VAL B CA 1
ATOM 5202 C C . VAL B 1 289 ? -21.578 -16.406 16.016 1 89.62 289 VAL B C 1
ATOM 5204 O O . VAL B 1 289 ? -20.672 -17.25 16.125 1 89.62 289 VAL B O 1
ATOM 5207 N N . ASP B 1 290 ? -22.844 -16.828 15.984 1 91.94 290 ASP B N 1
ATOM 5208 C CA . ASP B 1 290 ? -23.234 -18.203 16.312 1 91.94 290 ASP B CA 1
ATOM 5209 C C . ASP B 1 290 ? -23.734 -18.938 15.062 1 91.94 290 ASP B C 1
ATOM 5211 O O . ASP B 1 290 ? -24.469 -19.922 15.172 1 91.94 290 ASP B O 1
ATOM 5215 N N . GLY B 1 291 ? -23.297 -18.422 14 1 95.56 291 GLY B N 1
ATOM 5216 C CA . GLY B 1 291 ? -23.719 -19.094 12.773 1 95.56 291 GLY B CA 1
ATOM 5217 C C . GLY B 1 291 ? -23.125 -20.484 12.625 1 95.56 291 GLY B C 1
ATOM 5218 O O . GLY B 1 291 ? -22.078 -20.781 13.172 1 95.56 291 GLY B O 1
ATOM 5219 N N . LYS B 1 292 ? -23.797 -21.328 11.789 1 96 292 LYS B N 1
ATOM 5220 C CA . LYS B 1 292 ? -23.438 -22.75 11.648 1 96 292 LYS B CA 1
ATOM 5221 C C . LYS B 1 292 ? -22.359 -22.938 10.594 1 96 292 LYS B C 1
ATOM 5223 O O . LYS B 1 292 ? -21.672 -23.969 10.578 1 96 292 LYS B O 1
ATOM 5228 N N . PHE B 1 293 ? -22.25 -22.031 9.703 1 98 293 PHE B N 1
ATOM 5229 C CA . PHE B 1 293 ? -21.312 -22.188 8.594 1 98 293 PHE B CA 1
ATOM 5230 C C . PHE B 1 293 ? -20.156 -21.188 8.727 1 98 293 PHE B C 1
ATOM 5232 O O . PHE B 1 293 ? -20.359 -19.969 8.648 1 98 293 PHE B O 1
ATOM 5239 N N . CYS B 1 294 ? -18.906 -21.672 8.898 1 98.06 294 CYS B N 1
ATOM 5240 C CA . CYS B 1 294 ? -17.734 -20.859 9.203 1 98.06 294 CYS B CA 1
ATOM 5241 C C . CYS B 1 294 ? -16.75 -20.875 8.039 1 98.06 294 CYS B C 1
ATOM 5243 O O . CYS B 1 294 ? -16.5 -21.922 7.449 1 98.06 294 CYS B O 1
ATOM 5245 N N . TYR B 1 295 ? -16.266 -19.719 7.707 1 98.56 295 TYR B N 1
ATOM 5246 C CA . TYR B 1 295 ? -15.336 -19.578 6.586 1 98.56 295 TYR B CA 1
ATOM 5247 C C . TYR B 1 295 ? -14.219 -18.594 6.922 1 98.56 295 TYR B C 1
ATOM 5249 O O . TYR B 1 295 ? -14.406 -17.672 7.723 1 98.56 295 TYR B O 1
ATOM 5257 N N . ARG B 1 296 ? -13.047 -18.812 6.328 1 98.31 296 ARG B N 1
ATOM 5258 C CA . ARG B 1 296 ? -12.039 -17.797 6.102 1 98.31 296 ARG B CA 1
ATOM 5259 C C . ARG B 1 296 ? -12.234 -17.125 4.742 1 98.31 296 ARG B C 1
ATOM 5261 O O . ARG B 1 296 ? -12.867 -17.703 3.852 1 98.31 296 ARG B O 1
ATOM 5268 N N . PHE B 1 297 ? -11.711 -15.922 4.617 1 98.69 297 PHE B N 1
ATOM 5269 C CA . PHE B 1 297 ? -11.742 -15.227 3.336 1 98.69 297 PHE B CA 1
ATOM 5270 C C . PHE B 1 297 ? -10.344 -14.828 2.898 1 98.69 297 PHE B C 1
ATOM 5272 O O . PHE B 1 297 ? -9.641 -14.117 3.617 1 98.69 297 PHE B O 1
ATOM 5279 N N . GLY B 1 298 ? -9.875 -15.391 1.721 1 98.19 298 GLY B N 1
ATOM 5280 C CA . GLY B 1 298 ? -8.578 -15.086 1.138 1 98.19 298 GLY B CA 1
ATOM 5281 C C . GLY B 1 298 ? -8.68 -14.266 -0.135 1 98.19 298 GLY B C 1
ATOM 5282 O O . GLY B 1 298 ? -9.609 -14.445 -0.923 1 98.19 298 GLY B O 1
ATOM 5283 N N . GLY B 1 299 ? -7.719 -13.398 -0.357 1 97.12 299 GLY B N 1
ATOM 5284 C CA . GLY B 1 299 ? -7.73 -12.539 -1.526 1 97.12 299 GLY B CA 1
ATOM 5285 C C . GLY B 1 299 ? -7.125 -13.188 -2.756 1 97.12 299 GLY B C 1
ATOM 5286 O O . GLY B 1 299 ? -6.793 -14.375 -2.734 1 97.12 299 GLY B O 1
ATOM 5287 N N . ALA B 1 300 ? -6.977 -12.383 -3.836 1 95.56 300 ALA B N 1
ATOM 5288 C CA . ALA B 1 300 ? -6.59 -12.875 -5.156 1 95.56 300 ALA B CA 1
ATOM 5289 C C . ALA B 1 300 ? -5.082 -12.758 -5.367 1 95.56 300 ALA B C 1
ATOM 5291 O O . ALA B 1 300 ? -4.578 -13.039 -6.457 1 95.56 300 ALA B O 1
ATOM 5292 N N . THR B 1 301 ? -4.336 -12.383 -4.324 1 96.75 301 THR B N 1
ATOM 5293 C CA . THR B 1 301 ? -2.887 -12.312 -4.469 1 96.75 301 THR B CA 1
ATOM 5294 C C . THR B 1 301 ? -2.242 -13.656 -4.164 1 96.75 301 THR B C 1
ATOM 5296 O O . THR B 1 301 ? -2.883 -14.539 -3.59 1 96.75 301 THR B O 1
ATOM 5299 N N . CYS B 1 302 ? -0.956 -13.773 -4.527 1 94.94 302 CYS B N 1
ATOM 5300 C CA . CYS B 1 302 ? -0.188 -14.984 -4.23 1 94.94 302 CYS B CA 1
ATOM 5301 C C . CYS B 1 302 ? 0.488 -14.875 -2.869 1 94.94 302 CYS B C 1
ATOM 5303 O O . CYS B 1 302 ? 1.287 -15.734 -2.498 1 94.94 302 CYS B O 1
ATOM 5305 N N . LEU B 1 303 ? 0.213 -13.812 -2.129 1 93.62 303 LEU B N 1
ATOM 5306 C CA . LEU B 1 303 ? 0.736 -13.664 -0.774 1 93.62 303 LEU B CA 1
ATOM 5307 C C . LEU B 1 303 ? -0.021 -14.562 0.201 1 93.62 303 LEU B C 1
ATOM 5309 O O . LEU B 1 303 ? -1.238 -14.43 0.351 1 93.62 303 LEU B O 1
ATOM 5313 N N . ALA B 1 304 ? 0.662 -15.398 0.868 1 93.31 304 ALA B N 1
ATOM 5314 C CA . ALA B 1 304 ? 0.047 -16.375 1.771 1 93.31 304 ALA B CA 1
ATOM 5315 C C . ALA B 1 304 ? -0.782 -15.672 2.844 1 93.31 304 ALA B C 1
ATOM 5317 O O . ALA B 1 304 ? -1.852 -16.156 3.225 1 93.31 304 ALA B O 1
ATOM 5318 N N . GLY B 1 305 ? -0.399 -14.531 3.277 1 92.81 305 GLY B N 1
ATOM 5319 C CA . GLY B 1 305 ? -1.039 -13.82 4.375 1 92.81 305 GLY B CA 1
ATOM 5320 C C . GLY B 1 305 ? -2.219 -12.977 3.932 1 92.81 305 GLY B C 1
ATOM 5321 O O . GLY B 1 305 ? -2.852 -12.305 4.75 1 92.81 305 GLY B O 1
ATOM 5322 N N . ASP B 1 306 ? -2.566 -12.992 2.682 1 96.12 306 ASP B N 1
ATOM 5323 C CA . ASP B 1 306 ? -3.717 -12.242 2.188 1 96.12 306 ASP B CA 1
ATOM 5324 C C . ASP B 1 306 ? -5.027 -12.891 2.627 1 96.12 306 ASP B C 1
ATOM 5326 O O . ASP B 1 306 ? -5.785 -13.398 1.795 1 96.12 306 ASP B O 1
ATOM 5330 N N . ILE B 1 307 ? -5.262 -12.875 3.957 1 97.25 307 ILE B N 1
ATOM 5331 C CA . ILE B 1 307 ? -6.422 -13.453 4.621 1 97.25 307 ILE B CA 1
ATOM 5332 C C . ILE B 1 307 ? -7.129 -12.383 5.453 1 97.25 307 ILE B C 1
ATOM 5334 O O . ILE B 1 307 ? -6.523 -11.781 6.344 1 97.25 307 ILE B O 1
ATOM 5338 N N . VAL B 1 308 ? -8.414 -12.195 5.191 1 97.62 308 VAL B N 1
ATOM 5339 C CA . VAL B 1 308 ? -9.18 -11.172 5.895 1 97.62 308 VAL B CA 1
ATOM 5340 C C . VAL B 1 308 ? -9.273 -11.531 7.379 1 97.62 308 VAL B C 1
ATOM 5342 O O . VAL B 1 308 ? -9.648 -12.648 7.734 1 97.62 308 VAL B O 1
ATOM 5345 N N . GLY B 1 309 ? -8.867 -10.594 8.234 1 96.75 309 GLY B N 1
ATOM 5346 C CA . GLY B 1 309 ? -9.008 -10.773 9.672 1 96.75 309 GLY B CA 1
ATOM 5347 C C . GLY B 1 309 ? -7.828 -11.484 10.305 1 96.75 309 GLY B C 1
ATOM 5348 O O . GLY B 1 309 ? -7.723 -11.547 11.531 1 96.75 309 GLY B O 1
ATOM 5349 N N . ALA B 1 310 ? -6.91 -12 9.523 1 94.88 310 ALA B N 1
ATOM 5350 C CA . ALA B 1 310 ? -5.805 -12.797 10.055 1 94.88 310 ALA B CA 1
ATOM 5351 C C . ALA B 1 310 ? -4.891 -11.945 10.93 1 94.88 310 ALA B C 1
ATOM 5353 O O . ALA B 1 310 ? -4.477 -12.375 12.008 1 94.88 310 ALA B O 1
ATOM 5354 N N . GLU B 1 311 ? -4.594 -10.805 10.539 1 90.88 311 GLU B N 1
ATOM 5355 C CA . GLU B 1 311 ? -3.672 -9.93 11.258 1 90.88 311 GLU B CA 1
ATOM 5356 C C . GLU B 1 311 ? -4.289 -9.445 12.57 1 90.88 311 GLU B C 1
ATOM 5358 O O . GLU B 1 311 ? -3.572 -9.094 13.508 1 90.88 311 GLU B O 1
ATOM 5363 N N . ALA B 1 312 ? -5.605 -9.406 12.562 1 93.12 312 ALA B N 1
ATOM 5364 C CA . ALA B 1 312 ? -6.305 -9.055 13.797 1 93.12 312 ALA B CA 1
ATOM 5365 C C . ALA B 1 312 ? -6.422 -10.258 14.727 1 93.12 312 ALA B C 1
ATOM 5367 O O . ALA B 1 312 ? -6.871 -10.125 15.867 1 93.12 312 ALA B O 1
ATOM 5368 N N . GLY B 1 313 ? -6.133 -11.445 14.242 1 93.56 313 GLY B N 1
ATOM 5369 C CA . GLY B 1 313 ? -6.176 -12.656 15.047 1 93.56 313 GLY B CA 1
ATOM 5370 C C . GLY B 1 313 ? -7.531 -13.344 15.023 1 93.56 313 GLY B C 1
ATOM 5371 O O . GLY B 1 313 ? -7.762 -14.297 15.773 1 93.56 313 GLY B O 1
ATOM 5372 N N . GLU B 1 314 ? -8.469 -12.906 14.172 1 95.12 314 GLU B N 1
ATOM 5373 C CA . GLU B 1 314 ? -9.82 -13.445 14.094 1 95.12 314 GLU B CA 1
ATOM 5374 C C . GLU B 1 314 ? -10.25 -13.633 12.641 1 95.12 314 GLU B C 1
ATOM 5376 O O . GLU B 1 314 ? -11.195 -13 12.18 1 95.12 314 GLU B O 1
ATOM 5381 N N . PRO B 1 315 ? -9.688 -14.578 11.984 1 96.44 315 PRO B N 1
ATOM 5382 C CA . PRO B 1 315 ? -9.93 -14.719 10.547 1 96.44 315 PRO B CA 1
ATOM 5383 C C . PRO B 1 315 ? -11.164 -15.562 10.234 1 96.44 315 PRO B C 1
ATOM 5385 O O . PRO B 1 315 ? -11.445 -15.836 9.062 1 96.44 315 PRO B O 1
ATOM 5388 N N . ILE B 1 316 ? -11.969 -15.969 11.211 1 97.88 316 ILE B N 1
ATOM 5389 C CA . ILE B 1 316 ? -13.117 -16.828 10.969 1 97.88 316 ILE B CA 1
ATOM 5390 C C . ILE B 1 316 ? -14.398 -16 11.008 1 97.88 316 ILE B C 1
ATOM 5392 O O . ILE B 1 316 ? -14.625 -15.242 11.945 1 97.88 316 ILE B O 1
ATOM 5396 N N . TYR B 1 317 ? -15.18 -16.125 9.992 1 98.38 317 TYR B N 1
ATOM 5397 C CA . TYR B 1 317 ? -16.5 -15.508 9.883 1 98.38 317 TYR B CA 1
ATOM 5398 C C . TYR B 1 317 ? -17.594 -16.562 9.789 1 98.38 317 TYR B C 1
ATOM 5400 O O . TYR B 1 317 ? -17.438 -17.578 9.094 1 98.38 317 TYR B O 1
ATOM 5408 N N . SER B 1 318 ? -18.703 -16.328 10.469 1 98.25 318 SER B N 1
ATOM 5409 C CA . SER B 1 318 ? -19.766 -17.312 10.523 1 98.25 318 SER B CA 1
ATOM 5410 C C . SER B 1 318 ? -21.078 -16.766 9.945 1 98.25 318 SER B C 1
ATOM 5412 O O . SER B 1 318 ? -21.359 -15.578 10.062 1 98.25 318 SER B O 1
ATOM 5414 N N . PHE B 1 319 ? -21.859 -17.734 9.359 1 98.38 319 PHE B N 1
ATOM 5415 C CA . PHE B 1 319 ? -23.109 -17.375 8.688 1 98.38 319 PHE B CA 1
ATOM 5416 C C . PHE B 1 319 ? -24.188 -18.422 8.977 1 98.38 319 PHE B C 1
ATOM 5418 O O . PHE B 1 319 ? -23.875 -19.562 9.344 1 98.38 319 PHE B O 1
ATOM 5425 N N . ASP B 1 320 ? -25.484 -18.031 8.75 1 97.19 320 ASP B N 1
ATOM 5426 C CA . ASP B 1 320 ? -26.594 -18.938 8.961 1 97.19 320 ASP B CA 1
ATOM 5427 C C . ASP B 1 320 ? -26.781 -19.875 7.766 1 97.19 320 ASP B C 1
ATOM 5429 O O . ASP B 1 320 ? -27.266 -21 7.914 1 97.19 320 ASP B O 1
ATOM 5433 N N . LYS B 1 321 ? -26.438 -19.438 6.609 1 97.06 321 LYS B N 1
ATOM 5434 C CA . LYS B 1 321 ? -26.516 -20.203 5.367 1 97.06 321 LYS B CA 1
ATOM 5435 C C . LYS B 1 321 ? -25.141 -20.406 4.742 1 97.06 321 LYS B C 1
ATOM 5437 O O . LYS B 1 321 ? -24.234 -19.594 4.961 1 97.06 321 LYS B O 1
ATOM 5442 N N . PRO B 1 322 ? -25.016 -21.484 3.992 1 97.81 322 PRO B N 1
ATOM 5443 C CA . PRO B 1 322 ? -23.719 -21.719 3.354 1 97.81 322 PRO B CA 1
ATOM 5444 C C . PRO B 1 322 ? -23.422 -20.703 2.254 1 97.81 322 PRO B C 1
ATOM 5446 O O . PRO B 1 322 ? -24.344 -20.172 1.622 1 97.81 322 PRO B O 1
ATOM 5449 N N . ILE B 1 323 ? -22.156 -20.453 2.047 1 98.19 323 ILE B N 1
ATOM 5450 C CA . ILE B 1 323 ? -21.688 -19.594 0.962 1 98.19 323 ILE B CA 1
ATOM 5451 C C . ILE B 1 323 ? -21.359 -20.453 -0.264 1 98.19 323 ILE B C 1
ATOM 5453 O O . ILE B 1 323 ? -20.766 -21.531 -0.145 1 98.19 323 ILE B O 1
ATOM 5457 N N . ASP B 1 324 ? -21.781 -19.969 -1.41 1 97.94 324 ASP B N 1
ATOM 5458 C CA . ASP B 1 324 ? -21.516 -20.656 -2.668 1 97.94 324 ASP B CA 1
ATOM 5459 C C . ASP B 1 324 ? -20.594 -19.828 -3.562 1 97.94 324 ASP B C 1
ATOM 5461 O O . ASP B 1 324 ? -20.484 -18.609 -3.385 1 97.94 324 ASP B O 1
ATOM 5465 N N . ILE B 1 325 ? -19.953 -20.516 -4.516 1 97.69 325 ILE B N 1
ATOM 5466 C CA . ILE B 1 325 ? -19.203 -19.812 -5.555 1 97.69 325 ILE B CA 1
ATOM 5467 C C . ILE B 1 325 ? -20.141 -18.891 -6.328 1 97.69 325 ILE B C 1
ATOM 5469 O O . ILE B 1 325 ? -21.266 -19.281 -6.688 1 97.69 325 ILE B O 1
ATOM 5473 N N . GLY B 1 326 ? -19.75 -17.641 -6.504 1 96.62 326 GLY B N 1
ATOM 5474 C CA . GLY B 1 326 ? -20.562 -16.656 -7.184 1 96.62 326 GLY B CA 1
ATOM 5475 C C . GLY B 1 326 ? -21.281 -15.719 -6.23 1 96.62 326 GLY B C 1
ATOM 5476 O O . GLY B 1 326 ? -21.75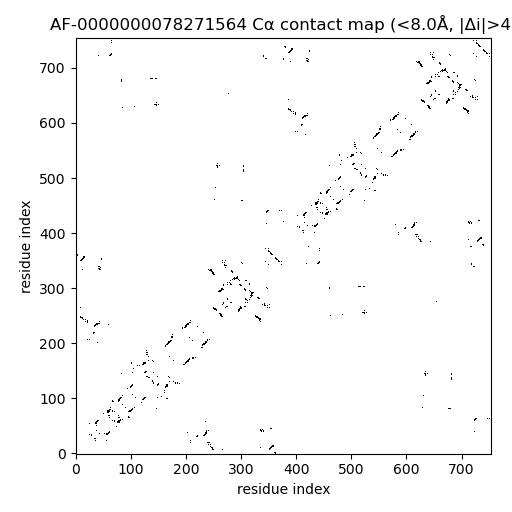 -14.648 -6.633 1 96.62 326 GLY B O 1
ATOM 5477 N N . ASP B 1 327 ? -21.391 -16.125 -4.945 1 97.88 327 ASP B N 1
ATOM 5478 C CA . ASP B 1 327 ? -22.031 -15.258 -3.959 1 97.88 327 ASP B CA 1
ATOM 5479 C C . ASP B 1 327 ? -21.25 -13.953 -3.785 1 97.88 327 ASP B C 1
ATOM 5481 O O . ASP B 1 327 ? -20.047 -13.922 -3.982 1 97.88 327 ASP B O 1
ATOM 5485 N N . ARG B 1 328 ? -22.016 -12.945 -3.4 1 97.75 328 ARG B N 1
ATOM 5486 C CA . ARG B 1 328 ? -21.422 -11.648 -3.09 1 97.75 328 ARG B CA 1
ATOM 5487 C C . ARG B 1 328 ? -21.172 -11.508 -1.59 1 97.75 328 ARG B C 1
ATOM 5489 O O . ARG B 1 328 ? -21.938 -12.023 -0.779 1 97.75 328 ARG B O 1
ATOM 5496 N N . VAL B 1 329 ? -20.078 -10.891 -1.276 1 98.38 329 VAL B N 1
ATOM 5497 C CA . VAL B 1 329 ? -19.734 -10.602 0.111 1 98.38 329 VAL B CA 1
ATOM 5498 C C . VAL B 1 329 ? -19.438 -9.109 0.269 1 98.38 329 VAL B C 1
ATOM 5500 O O . VAL B 1 329 ? -18.797 -8.5 -0.591 1 98.38 329 VAL B O 1
ATOM 5503 N N . ILE B 1 330 ? -19.984 -8.531 1.333 1 98.69 330 ILE B N 1
ATOM 5504 C CA . ILE B 1 330 ? -19.812 -7.105 1.58 1 98.69 330 ILE B CA 1
ATOM 5505 C C . ILE B 1 330 ? -18.984 -6.898 2.85 1 98.69 330 ILE B C 1
ATOM 5507 O O . ILE B 1 330 ? -19.406 -7.293 3.941 1 98.69 330 ILE B O 1
ATOM 5511 N N . PHE B 1 331 ? -17.844 -6.344 2.689 1 98.56 331 PHE B N 1
ATOM 5512 C CA . PHE B 1 331 ? -17.016 -5.906 3.809 1 98.56 331 PHE B CA 1
ATOM 5513 C C . PHE B 1 331 ? -17.328 -4.465 4.188 1 98.56 331 PHE B C 1
ATOM 5515 O O . PHE B 1 331 ? -17.141 -3.549 3.387 1 98.56 331 PHE B O 1
ATOM 5522 N N . GLU B 1 332 ? -17.734 -4.223 5.434 1 97.69 332 GLU B N 1
ATOM 5523 C CA . GLU B 1 332 ? -18.219 -2.912 5.859 1 97.69 332 GLU B CA 1
ATOM 5524 C C . GLU B 1 332 ? -17.047 -1.961 6.141 1 97.69 332 GLU B C 1
ATOM 5526 O O . GLU B 1 332 ? -15.922 -2.4 6.359 1 97.69 332 GLU B O 1
ATOM 5531 N N . ASP B 1 333 ? -17.312 -0.68 6.031 1 95.94 333 ASP B N 1
ATOM 5532 C CA . ASP B 1 333 ? -16.469 0.41 6.508 1 95.94 333 ASP B CA 1
ATOM 5533 C C . ASP B 1 333 ? -15.133 0.432 5.762 1 95.94 333 ASP B C 1
ATOM 5535 O O . ASP B 1 333 ? -14.07 0.419 6.387 1 95.94 333 ASP B O 1
ATOM 5539 N N . GLN B 1 334 ? -15.234 0.453 4.398 1 96.44 334 GLN B N 1
ATOM 5540 C CA . GLN B 1 334 ? -14.023 0.324 3.592 1 96.44 334 GLN B CA 1
ATOM 5541 C C . GLN B 1 334 ? -13.859 1.511 2.645 1 96.44 334 GLN B C 1
ATOM 5543 O O . GLN B 1 334 ? -13.242 1.388 1.585 1 96.44 334 GLN B O 1
ATOM 5548 N N . ILE B 1 335 ? -14.367 2.713 3.002 1 94.12 335 ILE B N 1
ATOM 5549 C CA . ILE B 1 335 ? -14.266 3.783 2.02 1 94.12 335 ILE B CA 1
ATOM 5550 C C . ILE B 1 335 ? -13.312 4.863 2.533 1 94.12 335 ILE B C 1
ATOM 5552 O O . ILE B 1 335 ? -12.883 5.734 1.772 1 94.12 335 ILE B O 1
ATOM 5556 N N . HIS B 1 336 ? -13.094 4.879 3.887 1 91.94 336 HIS B N 1
ATOM 5557 C CA . HIS B 1 336 ? -12.125 5.812 4.449 1 91.94 336 HIS B CA 1
ATOM 5558 C C . HIS B 1 336 ? -10.773 5.137 4.668 1 91.94 336 HIS B C 1
ATOM 5560 O O . HIS B 1 336 ? -10.711 3.961 5.035 1 91.94 336 HIS B O 1
ATOM 5566 N N . TYR B 1 337 ? -9.664 5.84 4.367 1 89.81 337 TYR B N 1
ATOM 5567 C CA . TYR B 1 337 ? -8.281 5.395 4.5 1 89.81 337 TYR B CA 1
ATOM 5568 C C . TYR B 1 337 ? -8.008 4.191 3.605 1 89.81 337 TYR B C 1
ATOM 5570 O O . TYR B 1 337 ? -7.016 3.48 3.795 1 89.81 337 TYR B O 1
ATOM 5578 N N . THR B 1 338 ? -8.859 3.848 2.682 1 91.69 338 THR B N 1
ATOM 5579 C CA . THR B 1 338 ? -8.727 2.656 1.851 1 91.69 338 THR B CA 1
ATOM 5580 C C . THR B 1 338 ? -8.258 3.025 0.448 1 91.69 338 THR B C 1
ATOM 5582 O O . THR B 1 338 ? -7.191 2.582 0.012 1 91.69 338 THR B O 1
ATOM 5585 N N . ILE B 1 339 ? -8.898 4.004 -0.183 1 90.06 339 ILE B N 1
ATOM 5586 C CA . ILE B 1 339 ? -8.617 4.32 -1.579 1 90.06 339 ILE B CA 1
ATOM 5587 C C . ILE B 1 339 ? -7.281 5.043 -1.684 1 90.06 339 ILE B C 1
ATOM 5589 O O . ILE B 1 339 ? -6.559 4.887 -2.672 1 90.06 339 ILE B O 1
ATOM 5593 N N . VAL B 1 340 ? -6.918 5.68 -0.587 1 90.44 340 VAL B N 1
ATOM 5594 C CA . VAL B 1 340 ? -5.691 6.469 -0.61 1 90.44 340 VAL B CA 1
ATOM 5595 C C . VAL B 1 340 ? -4.484 5.555 -0.402 1 90.44 340 VAL B C 1
ATOM 5597 O O . VAL B 1 340 ? -3.348 5.949 -0.671 1 90.44 340 VAL B O 1
ATOM 5600 N N . LYS B 1 341 ? -4.703 4.297 0.054 1 93.62 341 LYS B N 1
ATOM 5601 C CA . LYS B 1 341 ? -3.602 3.406 0.407 1 93.62 341 LYS B CA 1
ATOM 5602 C C . LYS B 1 341 ? -3.629 2.137 -0.439 1 93.62 341 LYS B C 1
ATOM 5604 O O . LYS B 1 341 ? -2.723 1.306 -0.352 1 93.62 341 LYS B O 1
ATOM 5609 N N . ASN B 1 342 ? -4.633 1.909 -1.254 1 94.75 342 ASN B N 1
ATOM 5610 C CA . ASN B 1 342 ? -4.742 0.65 -1.983 1 94.75 342 ASN B CA 1
ATOM 5611 C C . ASN B 1 342 ? -3.629 0.502 -3.016 1 94.75 342 ASN B C 1
ATOM 5613 O O . ASN B 1 342 ? -2.914 1.463 -3.305 1 94.75 342 ASN B O 1
ATOM 5617 N N . THR B 1 343 ? -3.346 -0.737 -3.492 1 95.12 343 THR B N 1
ATOM 5618 C CA . THR B 1 343 ? -2.252 -1.037 -4.41 1 95.12 343 THR B CA 1
ATOM 5619 C C . THR B 1 343 ? -2.699 -2.035 -5.477 1 95.12 343 THR B C 1
ATOM 5621 O O . THR B 1 343 ? -3.807 -2.572 -5.402 1 95.12 343 THR B O 1
ATOM 5624 N N . THR B 1 344 ? -1.859 -2.176 -6.484 1 95.44 344 THR B N 1
ATOM 5625 C CA . THR B 1 344 ? -2.076 -3.164 -7.535 1 95.44 344 THR B CA 1
ATOM 5626 C C . THR B 1 344 ? -1.065 -4.301 -7.426 1 95.44 344 THR B C 1
ATOM 5628 O O . THR B 1 344 ? -0.686 -4.902 -8.438 1 95.44 344 THR B O 1
ATOM 5631 N N . PHE B 1 345 ? -0.583 -4.605 -6.199 1 95.62 345 PHE B N 1
ATOM 5632 C CA . PHE B 1 345 ? 0.337 -5.715 -5.977 1 95.62 345 PHE B CA 1
ATOM 5633 C C . PHE B 1 345 ? -0.193 -6.996 -6.609 1 95.62 345 PHE B C 1
ATOM 5635 O O . PHE B 1 345 ? -1.395 -7.266 -6.562 1 95.62 345 PHE B O 1
ATOM 5642 N N . ASN B 1 346 ? 0.631 -7.805 -7.309 1 96.44 346 ASN B N 1
ATOM 5643 C CA . ASN B 1 346 ? 0.311 -9.055 -7.988 1 96.44 346 ASN B CA 1
ATOM 5644 C C . ASN B 1 346 ? -0.586 -8.82 -9.203 1 96.44 346 ASN B C 1
ATOM 5646 O O . ASN B 1 346 ? -1.2 -9.75 -9.719 1 96.44 346 ASN B O 1
ATOM 5650 N N . GLY B 1 347 ? -0.688 -7.512 -9.609 1 96.44 347 GLY B N 1
ATOM 5651 C CA . GLY B 1 347 ? -1.531 -7.195 -10.75 1 96.44 347 GLY B CA 1
ATOM 5652 C C . GLY B 1 347 ? -3.014 -7.297 -10.438 1 96.44 347 GLY B C 1
ATOM 5653 O O . GLY B 1 347 ? -3.828 -7.504 -11.344 1 96.44 347 GLY B O 1
ATOM 5654 N N . VAL B 1 348 ? -3.344 -7.211 -9.203 1 96.69 348 VAL B N 1
ATOM 5655 C CA . VAL B 1 348 ? -4.754 -7.242 -8.836 1 96.69 348 VAL B CA 1
ATOM 5656 C C . VAL B 1 348 ? -5.422 -5.93 -9.234 1 96.69 348 VAL B C 1
ATOM 5658 O O . VAL B 1 348 ? -4.934 -4.848 -8.898 1 96.69 348 VAL B O 1
ATOM 5661 N N . LYS B 1 349 ? -6.508 -6.078 -9.977 1 95.94 349 LYS B N 1
ATOM 5662 C CA . LYS B 1 349 ? -7.234 -4.906 -10.453 1 95.94 349 LYS B CA 1
ATOM 5663 C C . LYS B 1 349 ? -7.832 -4.117 -9.289 1 95.94 349 LYS B C 1
ATOM 5665 O O . LYS B 1 349 ? -8.359 -4.703 -8.344 1 95.94 349 LYS B O 1
ATOM 5670 N N . LEU B 1 350 ? -7.75 -2.801 -9.297 1 97.19 350 LEU B N 1
ATOM 5671 C CA . LEU B 1 350 ? -8.383 -1.961 -8.281 1 97.19 350 LEU B CA 1
ATOM 5672 C C . LEU B 1 350 ? -9.898 -2.068 -8.359 1 97.19 350 LEU B C 1
ATOM 5674 O O . LEU B 1 350 ? -10.461 -2.189 -9.445 1 97.19 350 LEU B O 1
ATOM 5678 N N . PRO B 1 351 ? -10.578 -2.012 -7.211 1 98.19 351 PRO B N 1
ATOM 5679 C CA . PRO B 1 351 ? -12.047 -1.975 -7.234 1 98.19 351 PRO B CA 1
ATOM 5680 C C . PRO B 1 351 ? -12.594 -0.711 -7.891 1 98.19 351 PRO B C 1
ATOM 5682 O O . PRO B 1 351 ? -12.016 0.367 -7.75 1 98.19 351 PRO B O 1
ATOM 5685 N N . SER B 1 352 ? -13.703 -0.842 -8.586 1 98.19 352 SER B N 1
ATOM 5686 C CA . SER B 1 352 ? -14.383 0.333 -9.117 1 98.19 352 SER B CA 1
ATOM 5687 C C . SER B 1 352 ? -14.852 1.259 -8 1 98.19 352 SER B C 1
ATOM 5689 O O . SER B 1 352 ? -15.039 0.821 -6.863 1 98.19 352 SER B O 1
ATOM 5691 N N . LEU B 1 353 ? -14.945 2.543 -8.297 1 98.19 353 LEU B N 1
ATOM 5692 C CA . LEU B 1 353 ? -15.531 3.516 -7.379 1 98.19 353 LEU B CA 1
ATOM 5693 C C . LEU B 1 353 ? -16.984 3.777 -7.723 1 98.19 353 LEU B C 1
ATOM 5695 O O . LEU B 1 353 ? -17.312 4.152 -8.852 1 98.19 353 LEU B O 1
ATOM 5699 N N . ALA B 1 354 ? -17.844 3.59 -6.73 1 98.5 354 ALA B N 1
ATOM 5700 C CA . ALA B 1 354 ? -19.281 3.717 -7.02 1 98.5 354 ALA B CA 1
ATOM 5701 C C . ALA B 1 354 ? -20 4.473 -5.906 1 98.5 354 ALA B C 1
ATOM 5703 O O . ALA B 1 354 ? -19.5 4.551 -4.777 1 98.5 354 ALA B O 1
ATOM 5704 N N . MET B 1 355 ? -21.141 5.094 -6.281 1 98.25 355 MET B N 1
ATOM 5705 C CA . MET B 1 355 ? -22.078 5.719 -5.352 1 98.25 355 MET B CA 1
ATOM 5706 C C . MET B 1 355 ? -23.438 5.043 -5.418 1 98.25 355 MET B C 1
ATOM 5708 O O . MET B 1 355 ? -23.922 4.691 -6.5 1 98.25 355 MET B O 1
ATOM 5712 N N . MET B 1 356 ? -24 4.793 -4.316 1 98.44 356 MET B N 1
ATOM 5713 C CA . MET B 1 356 ? -25.375 4.324 -4.219 1 98.44 356 MET B CA 1
ATOM 5714 C C . MET B 1 356 ? -26.297 5.426 -3.703 1 98.44 356 MET B C 1
ATOM 5716 O O . MET B 1 356 ? -26.078 5.957 -2.611 1 98.44 356 MET B O 1
ATOM 5720 N N . ASP B 1 357 ? -27.297 5.781 -4.484 1 97.31 357 ASP B N 1
ATOM 5721 C CA . ASP B 1 357 ? -28.188 6.863 -4.074 1 97.31 357 ASP B CA 1
ATOM 5722 C C . ASP B 1 357 ? -29.25 6.359 -3.107 1 97.31 357 ASP B C 1
ATOM 5724 O O . ASP B 1 357 ? -29.25 5.188 -2.725 1 97.31 357 ASP B O 1
ATOM 5728 N N . GLU B 1 358 ? -30.109 7.195 -2.705 1 94.81 358 GLU B N 1
ATOM 5729 C CA . GLU B 1 358 ? -31.078 6.902 -1.662 1 94.81 358 GLU B CA 1
ATOM 5730 C C . GLU B 1 358 ? -32.125 5.891 -2.145 1 94.81 358 GLU B C 1
ATOM 5732 O O . GLU B 1 358 ? -32.781 5.23 -1.335 1 94.81 358 GLU B O 1
ATOM 5737 N N . SER B 1 359 ? -32.281 5.727 -3.428 1 96 359 SER B N 1
ATOM 5738 C CA . SER B 1 359 ? -33.25 4.777 -3.986 1 96 359 SER B CA 1
ATOM 5739 C C . SER B 1 359 ? -32.625 3.406 -4.191 1 96 359 SER B C 1
ATOM 5741 O O . SER B 1 359 ? -33.281 2.467 -4.625 1 96 359 SER B O 1
ATOM 5743 N N . GLY B 1 360 ? -31.359 3.367 -3.939 1 95.69 360 GLY B N 1
ATOM 5744 C CA . GLY B 1 360 ? -30.672 2.092 -4.082 1 95.69 360 GLY B CA 1
ATOM 5745 C C . GLY B 1 360 ? -30.047 1.9 -5.449 1 95.69 360 GLY B C 1
ATOM 5746 O O . GLY B 1 360 ? -29.484 0.84 -5.738 1 95.69 360 GLY B O 1
ATOM 5747 N N . ASN B 1 361 ? -30.125 2.895 -6.211 1 97.88 361 ASN B N 1
ATOM 5748 C CA . ASN B 1 361 ? -29.469 2.84 -7.508 1 97.88 361 ASN B CA 1
ATOM 5749 C C . ASN B 1 361 ? -27.969 3.1 -7.379 1 97.88 361 ASN B C 1
ATOM 5751 O O . ASN B 1 361 ? -27.547 3.99 -6.637 1 97.88 361 ASN B O 1
ATOM 5755 N N . VAL B 1 362 ? -27.172 2.279 -8.102 1 98.25 362 VAL B N 1
ATOM 5756 C CA . VAL B 1 362 ? -25.719 2.363 -8.047 1 98.25 362 VAL B CA 1
ATOM 5757 C C . VAL B 1 362 ? -25.172 2.914 -9.359 1 98.25 362 VAL B C 1
ATOM 5759 O O . VAL B 1 362 ? -25.578 2.461 -10.438 1 98.25 362 VAL B O 1
ATOM 5762 N N . ALA B 1 363 ? -24.328 3.891 -9.258 1 98.12 363 ALA B N 1
ATOM 5763 C CA . ALA B 1 363 ? -23.625 4.445 -10.414 1 98.12 363 ALA B CA 1
ATOM 5764 C C . ALA B 1 363 ? -22.109 4.266 -10.281 1 98.12 363 ALA B C 1
ATOM 5766 O O . ALA B 1 363 ? -21.531 4.652 -9.266 1 98.12 363 ALA B O 1
ATOM 5767 N N . ILE B 1 364 ? -21.484 3.688 -11.312 1 98.12 364 ILE B N 1
ATOM 5768 C CA . ILE B 1 364 ? -20.031 3.555 -11.359 1 98.12 364 ILE B CA 1
ATOM 5769 C C . ILE B 1 364 ? -19.406 4.863 -11.844 1 98.12 364 ILE B C 1
ATOM 5771 O O . ILE B 1 364 ? -19.766 5.379 -12.898 1 98.12 364 ILE B O 1
ATOM 5775 N N . TRP B 1 365 ? -18.484 5.359 -11.086 1 97.06 365 TRP B N 1
ATOM 5776 C CA . TRP B 1 365 ? -17.844 6.629 -11.414 1 97.06 365 TRP B CA 1
ATOM 5777 C C . TRP B 1 365 ? -16.5 6.402 -12.078 1 97.06 365 TRP B C 1
ATOM 5779 O O . TRP B 1 365 ? -16.031 7.234 -12.867 1 97.06 365 TRP B O 1
ATOM 5789 N N . ARG B 1 366 ? -15.852 5.383 -11.695 1 97.06 366 ARG B N 1
ATOM 5790 C CA . ARG B 1 366 ? -14.531 5.074 -12.234 1 97.06 366 ARG B CA 1
ATOM 5791 C C . ARG B 1 366 ? -14.289 3.57 -12.266 1 97.06 366 ARG B C 1
ATOM 5793 O O . ARG B 1 366 ? -14.672 2.857 -11.336 1 97.06 366 ARG B O 1
ATOM 5800 N N . GLU B 1 367 ? -13.688 3.098 -13.281 1 97.62 367 GLU B N 1
ATOM 5801 C CA . GLU B 1 367 ? -13.211 1.729 -13.445 1 97.62 367 GLU B CA 1
ATOM 5802 C C . GLU B 1 367 ? -11.711 1.7 -13.719 1 97.62 367 GLU B C 1
ATOM 5804 O O . GLU B 1 367 ? -11.148 2.672 -14.234 1 97.62 367 GLU B O 1
ATOM 5809 N N . PHE B 1 368 ? -11.109 0.637 -13.336 1 97.06 368 PHE B N 1
ATOM 5810 C CA . PHE B 1 368 ? -9.664 0.501 -13.477 1 97.06 368 PHE B CA 1
ATOM 5811 C C . PHE B 1 368 ? -9.312 -0.726 -14.312 1 97.06 368 PHE B C 1
ATOM 5813 O O . PHE B 1 368 ? -10.18 -1.56 -14.594 1 97.06 368 PHE B O 1
ATOM 5820 N N . GLY B 1 369 ? -8.055 -0.811 -14.758 1 96 369 GLY B N 1
ATOM 5821 C CA . GLY B 1 369 ? -7.602 -1.919 -15.586 1 96 369 GLY B CA 1
ATOM 5822 C C . GLY B 1 369 ? -6.09 -1.977 -15.727 1 96 369 GLY B C 1
ATOM 5823 O O . GLY B 1 369 ? -5.359 -1.608 -14.805 1 96 369 GLY B O 1
ATOM 5824 N N . TYR B 1 370 ? -5.652 -2.496 -16.844 1 97.62 370 TYR B N 1
ATOM 5825 C CA . TYR B 1 370 ? -4.25 -2.791 -17.109 1 97.62 370 TYR B CA 1
ATOM 5826 C C . TYR B 1 370 ? -3.398 -1.533 -17 1 97.62 370 TYR B C 1
ATOM 5828 O O . TYR B 1 370 ? -2.314 -1.559 -16.422 1 97.62 370 TYR B O 1
ATOM 5836 N N . ASP B 1 371 ? -3.863 -0.419 -17.438 1 96.88 371 ASP B N 1
ATOM 5837 C CA . ASP B 1 371 ? -3.074 0.807 -17.516 1 96.88 371 ASP B CA 1
ATOM 5838 C C . ASP B 1 371 ? -2.715 1.318 -16.109 1 96.88 371 ASP B C 1
ATOM 5840 O O . ASP B 1 371 ? -1.646 1.899 -15.922 1 96.88 371 ASP B O 1
ATOM 5844 N N . ASP B 1 372 ? -3.596 1.102 -15.156 1 95.94 372 ASP B N 1
ATOM 5845 C CA . ASP B 1 372 ? -3.35 1.556 -13.789 1 95.94 372 ASP B CA 1
ATOM 5846 C C . ASP B 1 372 ? -2.178 0.803 -13.164 1 95.94 372 ASP B C 1
ATOM 5848 O O . ASP B 1 372 ? -1.468 1.345 -12.312 1 95.94 372 ASP B O 1
ATOM 5852 N N . TYR B 1 373 ? -1.992 -0.444 -13.594 1 96.75 373 TYR B N 1
ATOM 5853 C CA . TYR B 1 373 ? -0.854 -1.246 -13.164 1 96.75 373 TYR B CA 1
ATOM 5854 C C . TYR B 1 373 ? 0.4 -0.886 -13.945 1 96.75 373 TYR B C 1
ATOM 5856 O O . TYR B 1 373 ? 1.443 -0.586 -13.359 1 96.75 373 TYR B O 1
ATOM 5864 N N . ALA B 1 374 ? 0.322 -0.86 -15.273 1 96.75 374 ALA B N 1
ATOM 5865 C CA . ALA B 1 374 ? 1.473 -0.711 -16.156 1 96.75 374 ALA B CA 1
ATOM 5866 C C . ALA B 1 374 ? 2.137 0.649 -15.969 1 96.75 374 ALA B C 1
ATOM 5868 O O . ALA B 1 374 ? 3.365 0.76 -16.016 1 96.75 374 ALA B O 1
ATOM 5869 N N . LYS B 1 375 ? 1.378 1.669 -15.688 1 93.5 375 LYS B N 1
ATOM 5870 C CA . LYS B 1 375 ? 1.911 3.025 -15.594 1 93.5 375 LYS B CA 1
ATOM 5871 C C . LYS B 1 375 ? 2.727 3.209 -14.312 1 93.5 375 LYS B C 1
ATOM 5873 O O . LYS B 1 375 ? 3.582 4.094 -14.242 1 93.5 375 LYS B O 1
ATOM 5878 N N . ARG B 1 376 ? 2.5 2.361 -13.359 1 92.94 376 ARG B N 1
ATOM 5879 C CA . ARG B 1 376 ? 3.182 2.518 -12.078 1 92.94 376 ARG B CA 1
ATOM 5880 C C . ARG B 1 376 ? 4.469 1.701 -12.039 1 92.94 376 ARG B C 1
ATOM 5882 O O . ARG B 1 376 ? 5.32 1.916 -11.172 1 92.94 376 ARG B O 1
ATOM 5889 N N . ASN B 1 377 ? 4.531 0.719 -12.914 1 93.88 377 ASN B N 1
ATOM 5890 C CA . ASN B 1 377 ? 5.652 -0.213 -12.891 1 93.88 377 ASN B CA 1
ATOM 5891 C C . ASN B 1 377 ? 6.613 0.037 -14.047 1 93.88 377 ASN B C 1
ATOM 5893 O O . ASN B 1 377 ? 7.82 -0.179 -13.914 1 93.88 377 ASN B O 1
#

pLDDT: mean 96.09, std 4.35, range [67.0, 98.94]

Solvent-accessible surface area (backbone atoms only — not comparable to full-atom values): 37330 Å² total; per-residue (Å²): 84,47,69,91,69,55,73,66,26,24,35,39,36,34,46,59,48,34,50,49,30,47,50,53,52,40,48,45,22,69,74,22,63,33,43,41,23,46,21,44,62,24,44,52,50,53,91,51,33,65,60,50,33,68,61,39,57,20,31,34,18,43,31,53,42,33,42,53,50,40,54,74,54,56,35,78,33,34,35,33,34,36,61,56,70,48,88,87,42,45,65,61,38,46,68,70,24,49,27,40,35,34,29,42,68,69,58,39,64,74,43,40,70,62,48,70,73,39,85,29,45,30,26,36,28,38,23,64,66,46,60,52,44,93,46,74,55,60,24,35,30,41,91,53,37,79,48,27,36,34,67,92,71,53,61,87,83,72,47,86,79,46,34,29,43,32,35,53,38,40,42,75,32,52,45,68,53,48,53,56,41,51,52,45,36,44,71,67,50,44,87,54,48,69,71,26,56,31,41,31,61,30,33,24,41,34,64,65,45,90,84,46,48,61,66,57,41,32,48,54,47,35,52,51,28,63,74,50,66,30,49,40,34,38,23,36,22,53,24,53,34,59,73,18,18,23,34,37,26,34,27,57,38,75,44,76,40,100,44,43,30,35,29,27,64,41,30,35,68,28,56,33,31,47,31,60,76,62,35,40,59,70,54,47,73,77,58,31,96,82,30,82,36,66,33,31,42,29,23,46,46,89,53,50,50,29,34,44,16,47,69,47,72,55,34,70,47,23,18,82,60,81,86,53,73,67,39,73,47,41,34,46,54,39,48,35,50,12,58,51,51,33,32,38,44,39,38,41,68,56,54,25,40,30,41,25,45,85,85,51,41,33,47,80,76,46,78,65,50,59,65,71,46,58,75,61,47,83,48,69,92,71,56,74,67,27,24,35,37,34,34,46,58,47,34,49,51,30,47,49,53,52,40,47,47,22,67,74,25,64,33,42,40,22,46,22,44,62,23,44,52,49,51,91,52,32,67,59,50,33,69,61,39,57,20,31,34,19,45,32,54,44,32,42,52,51,40,55,75,53,56,35,78,33,35,34,30,34,36,62,55,69,47,87,87,43,45,65,60,38,44,69,71,24,49,28,39,35,34,29,42,69,70,57,40,65,73,42,40,70,62,48,69,72,39,86,28,46,31,26,37,28,38,23,64,66,47,61,51,44,92,46,73,54,58,22,37,31,39,92,53,35,78,49,27,37,34,67,92,71,53,62,86,84,72,48,86,78,46,34,27,40,33,36,54,37,40,42,75,31,52,44,68,53,47,54,55,41,50,53,45,36,44,73,68,50,44,89,55,48,69,71,26,56,32,41,31,62,29,35,22,41,34,64,64,44,91,84,46,50,60,68,57,41,32,48,54,46,35,51,50,28,65,72,50,66,31,50,41,34,38,24,36,21,52,23,53,34,58,72,18,18,23,34,36,28,32,26,57,37,74,44,74,41,100,45,42,29,34,31,26,64,40,31,35,67,29,55,33,32,48,31,62,77,66,32,40,59,67,52,46,74,77,57,31,98,83,31,82,35,66,34,32,42,29,22,44,46,88,53,50,50,29,34,45,16,45,69,49,73,56,34,71,46,23,18,83,60,82,87,52,74,67,39,74,48,41,35,45,55,39,49,35,50,13,58,51,50,32,34,40,45,38,40,42,69,55,55,24,41,31,41,25,46,87,86,50,42,34,46,79,76,44,78,64,51,59,63,71,47,59,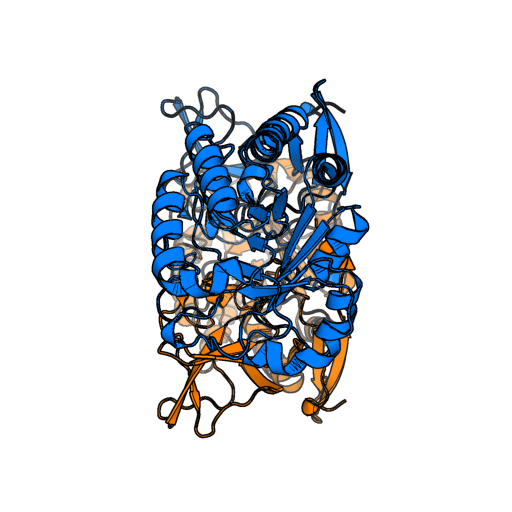75,62,48

Radius of gyration: 26.93 Å; Cα contacts (8 Å, |Δi|>4): 1876; chains: 2; bounding box: 64×79×56 Å

Sequence (754 aa):
MKLEDIKTPAYVCEEAKLKSNLNILSHVAKESGAKVLCALKGFAFSPGMPLVSKMLNGATCSGLIEAKYAKEHGFREIHTYSPAFSDDDIDEVLSISHHVVFNSFAQWRRFATKAKNSKASIGLRVNPNVSASPTDMYNPCGKYSRLGITKTNFEFSELDGIDGLHFHALCEESAQSLEIVLKAFEEQFGQIIPRMKWINFGGGHHITKAGYDIELLINLIKNFSQKYGVQVYIEPGEAVGWECGFLIASVLDIVDNEQKTCIIDASAECHMPDTILMPYRPKIRGERVDGKFCYRFGGATCLAGDIVGAEAGEPIYSFDKPIDIGDRVIFEDQIHYTIVKNTTFNGVKLPSLAMMDESGNVAIWREFGYDDYAKRNMKLEDIKTPAYVCEEAKLKSNLNILSHVAKESGAKVLCALKGFAFSPGMPLVSKMLNGATCSGLIEAKYAKEHGFREIHTYSPAFSDDDIDEVLSISHHVVFNSFAQWRRFATKAKNSKASIGLRVNPNVSASPTDMYNPCGKYSRLGITKTNFEFSELDGIDGLHFHALCEESAQSLEIVLKAFEEQFGQIIPRMKWINFGGGHHITKAGYDIELLINLIKNFSQKYGVQVYIEPGEAVGWECGFLIASVLDIVDNEQKTCIIDASAECHMPDTILMPYRPKIRGERVDGKFCYRFGGATCLAGDIVGAEAGEPIYSFDKPIDIGDRVIFEDQIHYTIVKNTTFNGVKLPSLAMMDESGNVAIWREFGYDDYAKRN

Foldseek 3Di:
DFPVPDDDWAKEFELVVLVVLLVLVLVLCVLQVAFEAAECLWFVQLVCLLVNLVRGQFHEEAFQVVLVSRVVSNRPAYEYEYLADDPVGVLNCLARHQAYEYFAVVRCVVCVVVNLPGNHAYAYEAALLAADDPDPVPACSDPPHSGHHYLVRDDPPPCVRHAEYEYDHAALDALVRLVVSVVSCCVRPVVCLLVHQEYESEEHYLSQDPPHDSVSNSVVSNVVCVVRVHHYYYHHHLSSLFFRIWTKWFFADWDDDVFIEGETLAFCVFQVPCCQVVNDQFDKPQWDPPAPEKYWYAYDAPDPPRTHNVNVVDRITHHNDDDDGGDMIITTGRNTSGVVRGHCPRNRFHHFYWYQYPVNDIDTDDGTHDCVNVVVD/DFPVPDDDWAKEFELVVLVVLLVLVLVLCVLQVAFEAAECLWFVQLVCLLVNLVRGQFHEEAFQVVLVSRVVSNRPAYEYEYLADDPVGVLNCLARHQAYEYFAVVRCVVCVVVNLPGNHAYAYEAALLAADDPDPVPACSDDPHSGHHYLVRDDLPPCVRHAEYEYDHAALDALVRLVVSVVSCCVRPVVCLLVHQEYESEEHYLSQDPPHDSVSNSVVSNVVCVVRVHHYYYHHHLSSLFFRIWTKWFFADWDDDVFIEGETLAFCVFQVPCCQVVNDQFDKPQWDPPAPEKYWYAYDAPDPPRTHNVNVVDRITHHNDDDDGGDMIITTGRNTSGVVRGHCPRNRFYHFYWYAYPVNDIDTDDGTHDCVNVVVD

Secondary structure (DSSP, 8-state):
-BGGGPPSSEEEEEHHHHHHHHHHHHHHHHHH--EEEEETTT---GGGHHHHHHHSSEEEEESHHHHHHHHHTT-SSEEEE-SS--TTTHHHHHHH-SEEEESSHHHHHHHHHHHHTSSSEEEEEEE-S--B-SSGGG-TTSTT--SSEEGGG--TT--TT--EEE---BSSB-HHHHHHHHHHHHHHHGGGGGG-SEEE--S-B-TTSTT--HHHHHHHHHHHHHHHT-EEEE--HHHHHTTSEEEEEEEEEEEESSSEEEEESS-HHHH-THHHHS-----BTT--TT-SEEEEEE-SSS-TT-BTTTTTT---EEESS---TT-EEEEES-SSSSTTT---GGGPPPPEEEEE-TTSBEEEEE---HHHHHTT-/-BGGGPPSSEEEEEHHHHHHHHHHHHHHHHHH--EEEEETTT---GGGHHHHHHHSSEEEEESHHHHHHHHHTT-SSEEEE-SS--HHHHHHHHHH-SEEEESSHHHHHHHHHHHHTSSSEEEEEEE-S--B-SSGGG-TTSTT--SSEEGGG--TT--TT--EEE---BSSB-HHHHHHHHHHHHHHHGGGGGG-SEEE--S-B-TTSTT--HHHHHHHHHHHHHHHT-EEEE--HHHHHTTSEEEEEEEEEEEESSSEEEEESS-HHHH-THHHHS-----BTT--TT-SEEEEEE-SSS-TT-BTTTTTT---EEESS---TT-EEEEES-SSSSTTT---GGGPPPPEEEEE-TTSBEEEEE---HHHHHTT-

InterPro domains:
  IPR005730 Carboxynorspermidine decarboxylase [PIRSF038941] (2-376)
  IPR005730 Carboxynorspermidine decarboxylase [TIGR01047] (6-377)
  IPR005730 Carboxynorspermidine decarboxylase [cd06829] (8-357)
  IPR009006 Alanine racemase/group IV decarboxylase, C-terminal [G3DSA:2.40.37.10] (238-377)
  IPR009006 Alanine racemase/group IV decarboxylase, C-terminal [SSF50621] (212-367)
  IPR022643 Orn/DAP/Arg decarboxylase 2, C-terminal [PF00278] (103-333)
  IPR029066 PLP-binding barrel [G3DSA:3.20.20.10] (15-237)
  IPR029066 PLP-binding barrel [SSF51419] (16-245)

Organism: NCBI:txid3161138

Nearest PDB structures (foldseek):
  3n29-assembly1_B  TM=9.436E-01  e=3.404E-56  Campylobacter jejuni subsp. jejuni 81116
  3mt1-assembly1_A  TM=9.469E-01  e=1.740E-41  Sinorhizobium meliloti
  3mt1-assembly1_B  TM=9.443E-01  e=2.420E-40  Sinorhizobium meliloti
  1njj-assembly2_C  TM=8.160E-01  e=1.632E-18  Trypanosoma brucei gambiense
  1szr-assembly2_B  TM=7.900E-01  e=7.957E-19  Trypanosoma brucei brucei